Protein AF-A0A916GDW9-F1 (afdb_monomer_lite)

Structure (mmCIF, N/CA/C/O backbone):
data_AF-A0A916GDW9-F1
#
_entry.id   AF-A0A916GDW9-F1
#
loop_
_atom_site.group_PDB
_atom_site.id
_atom_site.type_symbol
_atom_site.label_atom_id
_atom_site.label_alt_id
_atom_site.label_comp_id
_atom_site.label_asym_id
_atom_site.label_entity_id
_atom_site.label_seq_id
_atom_site.pdbx_PDB_ins_code
_atom_site.Cartn_x
_atom_site.Cartn_y
_atom_site.Cartn_z
_atom_site.occupancy
_atom_site.B_iso_or_equiv
_atom_site.auth_seq_id
_atom_site.auth_comp_id
_atom_site.auth_asym_id
_atom_site.auth_atom_id
_atom_site.pdbx_PDB_model_num
ATOM 1 N N . GLU A 1 1 ? 26.578 -7.230 -14.945 1.00 28.66 1 GLU A N 1
ATOM 2 C CA . GLU A 1 1 ? 25.155 -7.478 -15.261 1.00 28.66 1 GLU A CA 1
ATOM 3 C C . GLU A 1 1 ? 24.365 -6.257 -14.840 1.00 28.66 1 GLU A C 1
ATOM 5 O O . GLU A 1 1 ? 24.701 -5.638 -13.838 1.00 28.66 1 GLU A O 1
ATOM 10 N N . ILE A 1 2 ? 23.411 -5.844 -15.668 1.00 30.83 2 ILE A N 1
ATOM 11 C CA . ILE A 1 2 ? 22.729 -4.556 -15.556 1.00 30.83 2 ILE A CA 1
ATOM 12 C C . ILE A 1 2 ? 21.660 -4.669 -14.461 1.00 30.83 2 ILE A C 1
ATOM 14 O O . ILE A 1 2 ? 20.505 -4.969 -14.743 1.00 30.83 2 ILE A O 1
ATOM 18 N N . LEU A 1 3 ? 22.028 -4.388 -13.208 1.00 39.47 3 LEU A N 1
ATOM 19 C CA . LEU A 1 3 ? 21.090 -3.756 -12.276 1.00 39.47 3 LEU A CA 1
ATOM 20 C C . LEU A 1 3 ? 20.870 -2.329 -12.797 1.00 39.47 3 LEU A C 1
ATOM 22 O O . LEU A 1 3 ? 21.476 -1.380 -12.321 1.00 39.47 3 LEU A O 1
ATOM 26 N N . GLY A 1 4 ? 20.092 -2.184 -13.870 1.00 34.12 4 GLY A N 1
ATOM 27 C CA . GLY A 1 4 ? 19.880 -0.894 -14.543 1.00 34.12 4 GLY A CA 1
ATOM 28 C C . GLY A 1 4 ? 18.949 0.048 -13.790 1.00 34.12 4 GLY A C 1
ATOM 29 O O . GLY A 1 4 ? 18.621 1.114 -14.295 1.00 34.12 4 GLY A O 1
ATOM 30 N N . TRP A 1 5 ? 18.482 -0.366 -12.618 1.00 40.59 5 TRP A N 1
ATOM 31 C CA . TRP A 1 5 ? 17.336 0.219 -11.945 1.00 40.59 5 TRP A CA 1
ATOM 32 C C . TRP A 1 5 ? 17.489 -0.021 -10.437 1.00 40.59 5 TRP A C 1
ATOM 34 O O . TRP A 1 5 ? 16.731 -0.785 -9.847 1.00 40.59 5 TRP A O 1
ATOM 44 N N . GLY A 1 6 ? 18.544 0.529 -9.827 1.00 45.81 6 GLY A N 1
ATOM 45 C CA . GLY A 1 6 ? 18.751 0.439 -8.381 1.00 45.81 6 GLY A CA 1
ATOM 46 C C . GLY A 1 6 ? 17.597 1.094 -7.619 1.00 45.81 6 GLY A C 1
ATOM 47 O O . GLY A 1 6 ? 17.262 2.231 -7.893 1.00 45.81 6 GLY A O 1
ATOM 48 N N . GLY A 1 7 ? 16.972 0.389 -6.672 1.00 48.50 7 GLY A N 1
ATOM 49 C CA . GLY A 1 7 ? 15.867 0.907 -5.857 1.00 48.50 7 GLY A CA 1
ATOM 50 C C . GLY A 1 7 ? 15.027 -0.207 -5.225 1.00 48.50 7 GLY A C 1
ATOM 51 O O . GLY A 1 7 ? 15.283 -1.385 -5.443 1.00 48.50 7 GLY A O 1
ATOM 52 N N . TYR A 1 8 ? 14.027 0.143 -4.404 1.00 52.03 8 TYR A N 1
ATOM 53 C CA . TYR A 1 8 ? 13.195 -0.849 -3.691 1.00 52.03 8 TYR A CA 1
ATOM 54 C C . TYR A 1 8 ? 11.896 -1.222 -4.418 1.00 52.03 8 TYR A C 1
ATOM 56 O O . TYR A 1 8 ? 11.270 -2.224 -4.072 1.00 52.03 8 TYR A O 1
ATOM 64 N N . TRP A 1 9 ? 11.428 -0.423 -5.387 1.00 53.19 9 TRP A N 1
ATOM 65 C CA . TRP A 1 9 ? 10.251 -0.879 -6.135 1.00 53.19 9 TRP A CA 1
ATOM 66 C C . TRP A 1 9 ? 10.652 -1.983 -7.099 1.00 53.19 9 TRP A C 1
ATOM 68 O O . TRP A 1 9 ? 11.797 -2.080 -7.517 1.00 53.19 9 TRP A O 1
ATOM 78 N N . ALA A 1 10 ? 9.664 -2.782 -7.455 1.00 55.34 10 ALA A N 1
ATOM 79 C CA . ALA A 1 10 ? 9.748 -3.810 -8.462 1.00 55.34 10 ALA A CA 1
ATOM 80 C C . ALA A 1 10 ? 9.997 -3.213 -9.869 1.00 55.34 10 ALA A C 1
ATOM 82 O O . ALA A 1 10 ? 9.105 -3.207 -10.703 1.00 55.34 10 ALA A O 1
ATOM 83 N N . TRP A 1 11 ? 11.134 -2.564 -10.134 1.00 66.62 11 TRP A N 1
ATOM 84 C CA . TRP A 1 11 ? 11.312 -1.733 -11.350 1.00 66.62 11 TRP A CA 1
ATOM 85 C C . TRP A 1 11 ? 11.418 -2.606 -12.593 1.00 66.62 11 TRP A C 1
ATOM 87 O O . TRP A 1 11 ? 11.111 -2.172 -13.704 1.00 66.62 11 TRP A O 1
ATOM 97 N N . ASP A 1 12 ? 11.783 -3.861 -12.372 1.00 76.88 12 ASP A N 1
ATOM 98 C CA . ASP A 1 12 ? 11.758 -4.901 -13.364 1.00 76.88 12 ASP A CA 1
ATOM 99 C C . ASP A 1 12 ? 10.314 -5.411 -13.618 1.00 76.88 12 ASP A C 1
ATOM 101 O O . ASP A 1 12 ? 9.552 -5.683 -12.681 1.00 76.88 12 ASP A O 1
ATOM 105 N N . PRO A 1 13 ? 9.912 -5.582 -14.891 1.00 81.00 13 PRO A N 1
ATOM 106 C CA . PRO A 1 13 ? 8.582 -6.056 -15.276 1.00 81.00 13 PRO A CA 1
ATOM 107 C C . PRO A 1 13 ? 8.123 -7.353 -14.593 1.00 81.00 13 PRO A C 1
ATOM 109 O O . PRO A 1 13 ? 6.932 -7.503 -14.306 1.00 81.00 13 PRO A O 1
ATOM 112 N N . VAL A 1 14 ? 9.039 -8.285 -14.307 1.00 82.44 14 VAL A N 1
ATOM 113 C CA . VAL A 1 14 ? 8.716 -9.562 -13.648 1.00 82.44 14 VAL A CA 1
ATOM 114 C C . VAL A 1 14 ? 8.435 -9.368 -12.160 1.00 82.44 14 VAL A C 1
ATOM 116 O O . VAL A 1 14 ? 7.518 -9.984 -11.609 1.00 82.44 14 VAL A O 1
ATOM 119 N N . GLU A 1 15 ? 9.154 -8.469 -11.500 1.00 85.38 15 GLU A N 1
ATOM 120 C CA . GLU A 1 15 ? 8.864 -8.121 -10.113 1.00 85.38 15 GLU A CA 1
ATOM 121 C C . GLU A 1 15 ? 7.491 -7.434 -10.015 1.00 85.38 15 GLU A C 1
ATOM 123 O O . GLU A 1 15 ? 6.671 -7.800 -9.164 1.00 85.38 15 GLU A O 1
ATOM 128 N N . ASN A 1 16 ? 7.179 -6.511 -10.935 1.00 87.62 16 ASN A N 1
ATOM 129 C CA . ASN A 1 16 ? 5.889 -5.811 -10.968 1.00 87.62 16 ASN A CA 1
ATOM 130 C C . ASN A 1 16 ? 4.729 -6.774 -11.217 1.00 87.62 16 ASN A C 1
ATOM 132 O O . ASN A 1 16 ? 3.684 -6.691 -10.564 1.00 87.62 16 ASN A O 1
ATOM 136 N N . ALA A 1 17 ? 4.936 -7.725 -12.126 1.00 87.88 17 ALA A N 1
ATOM 137 C CA . ALA A 1 17 ? 4.014 -8.815 -12.402 1.00 87.88 17 ALA A CA 1
ATOM 138 C C . ALA A 1 17 ? 3.655 -9.612 -11.139 1.00 87.88 17 ALA A C 1
ATOM 140 O O . ALA A 1 17 ? 2.494 -9.980 -10.952 1.00 87.88 17 ALA A O 1
ATOM 141 N N . SER A 1 18 ? 4.628 -9.849 -10.255 1.00 88.12 18 SER A N 1
ATOM 142 C CA . SER A 1 18 ? 4.380 -10.517 -8.975 1.00 88.12 18 SER A CA 1
ATOM 143 C C . SER A 1 18 ? 3.652 -9.614 -7.973 1.00 88.12 18 SER A C 1
ATOM 145 O O . SER A 1 18 ? 2.838 -10.104 -7.192 1.00 88.12 18 SER A O 1
ATOM 147 N N . PHE A 1 19 ? 3.886 -8.299 -8.019 1.00 91.19 19 PHE A N 1
ATOM 148 C CA . PHE A 1 19 ? 3.368 -7.328 -7.055 1.00 91.19 19 PHE A CA 1
ATOM 149 C C . PHE A 1 19 ? 1.883 -6.977 -7.251 1.00 91.19 19 PHE A C 1
ATOM 151 O O . PHE A 1 19 ? 1.127 -6.866 -6.282 1.00 91.19 19 PHE A O 1
ATOM 158 N N . ILE A 1 20 ? 1.427 -6.837 -8.498 1.00 94.69 20 ILE A N 1
ATOM 159 C CA . ILE A 1 20 ? 0.051 -6.425 -8.832 1.00 94.69 20 ILE A CA 1
ATOM 160 C C . ILE A 1 20 ? -1.030 -7.353 -8.210 1.00 94.69 20 ILE A C 1
ATOM 162 O O . ILE A 1 20 ? -2.007 -6.844 -7.635 1.00 94.69 20 ILE A O 1
ATOM 166 N N . PRO A 1 21 ? -0.898 -8.698 -8.241 1.00 96.00 21 PRO A N 1
ATOM 167 C CA . PRO A 1 21 ? -1.820 -9.599 -7.546 1.00 96.00 21 PRO A CA 1
ATOM 168 C C . PRO A 1 21 ? -1.894 -9.370 -6.033 1.00 96.00 21 PRO A C 1
ATOM 170 O O . PRO A 1 21 ? -2.982 -9.455 -5.463 1.00 96.00 21 PRO A O 1
ATOM 173 N N . TRP A 1 22 ? -0.783 -9.028 -5.372 1.00 95.19 22 TRP A N 1
ATOM 174 C CA . TRP A 1 22 ? -0.788 -8.736 -3.934 1.00 95.19 22 TRP A CA 1
ATOM 175 C C . TRP A 1 22 ? -1.608 -7.489 -3.607 1.00 95.19 22 TRP A C 1
ATOM 177 O O . TRP A 1 22 ? -2.362 -7.494 -2.631 1.00 95.19 22 TRP A O 1
ATOM 187 N N . LEU A 1 23 ? -1.528 -6.442 -4.433 1.00 96.69 23 LEU A N 1
ATOM 188 C CA . LEU A 1 23 ? -2.308 -5.212 -4.250 1.00 96.69 23 LEU A CA 1
ATOM 189 C C . LEU A 1 23 ? -3.811 -5.465 -4.405 1.00 96.69 23 LEU A C 1
ATOM 191 O O . LEU A 1 23 ? -4.608 -5.119 -3.527 1.00 96.69 23 LEU A O 1
ATOM 195 N N . THR A 1 24 ? -4.199 -6.121 -5.498 1.00 98.00 24 THR A N 1
ATOM 196 C CA . THR A 1 24 ? -5.607 -6.446 -5.784 1.00 98.00 24 THR A CA 1
ATOM 197 C C . THR A 1 24 ? -6.170 -7.447 -4.765 1.00 98.00 24 THR A C 1
ATOM 199 O O . THR A 1 24 ? -7.289 -7.275 -4.280 1.00 98.00 24 THR A O 1
ATOM 202 N N . GLY A 1 25 ? -5.368 -8.430 -4.343 1.00 97.88 25 GLY A N 1
ATOM 203 C CA . GLY A 1 25 ? -5.730 -9.401 -3.310 1.00 97.88 25 GLY A CA 1
ATOM 204 C C . GLY A 1 25 ? -5.863 -8.763 -1.926 1.00 97.88 25 GLY A C 1
ATOM 205 O O . GLY A 1 25 ? -6.790 -9.071 -1.175 1.00 97.88 25 GLY A O 1
ATOM 206 N N . THR A 1 26 ? -5.008 -7.794 -1.596 1.00 96.75 26 THR A N 1
ATOM 207 C CA . THR A 1 26 ? -5.133 -7.007 -0.362 1.00 96.75 26 THR A CA 1
ATOM 208 C C . THR A 1 26 ? -6.407 -6.168 -0.383 1.00 96.75 26 THR A C 1
ATOM 210 O O . THR A 1 26 ? -7.122 -6.119 0.625 1.00 96.75 26 THR A O 1
ATOM 213 N N . ALA A 1 27 ? -6.751 -5.566 -1.527 1.00 97.69 27 ALA A N 1
ATOM 214 C CA . ALA A 1 27 ? -8.026 -4.874 -1.691 1.00 97.69 27 ALA A CA 1
ATOM 215 C C . ALA A 1 27 ? -9.201 -5.839 -1.458 1.00 97.69 27 ALA A C 1
ATOM 217 O O . ALA A 1 27 ? -10.126 -5.499 -0.716 1.00 97.69 27 ALA A O 1
ATOM 218 N N . PHE A 1 28 ? -9.129 -7.066 -1.993 1.00 97.50 28 PHE A N 1
ATOM 219 C CA . PHE A 1 28 ? -10.136 -8.110 -1.775 1.00 97.50 28 PHE A CA 1
ATOM 220 C C . PHE A 1 28 ? -10.295 -8.472 -0.295 1.00 97.50 28 PHE A C 1
ATOM 222 O O . PHE A 1 28 ? -11.417 -8.464 0.213 1.00 97.50 28 PHE A O 1
ATOM 229 N N . ILE A 1 29 ? -9.197 -8.723 0.425 1.00 95.31 29 ILE A N 1
ATOM 230 C CA . ILE A 1 29 ? -9.229 -9.062 1.860 1.00 95.31 29 ILE A CA 1
ATOM 231 C C . ILE A 1 29 ? -9.900 -7.946 2.672 1.00 95.31 29 ILE A C 1
ATOM 233 O O . ILE A 1 29 ? -10.681 -8.210 3.588 1.00 95.31 29 ILE A O 1
ATOM 237 N N . HIS A 1 30 ? -9.640 -6.690 2.317 1.00 94.62 30 HIS A N 1
ATOM 238 C CA . HIS A 1 30 ? -10.281 -5.539 2.944 1.00 94.62 30 HIS A CA 1
ATOM 239 C C . HIS A 1 30 ? -11.769 -5.443 2.575 1.00 94.62 30 HIS A C 1
ATOM 241 O O . HIS A 1 30 ? -12.607 -5.193 3.443 1.00 94.62 30 HIS A O 1
ATOM 247 N N . SER A 1 31 ? -12.119 -5.702 1.315 1.00 95.25 31 SER A N 1
ATOM 248 C CA . SER A 1 31 ? -13.504 -5.696 0.846 1.00 95.25 31 SER A CA 1
ATOM 249 C C . SER A 1 31 ? -14.350 -6.781 1.512 1.00 95.25 31 SER A C 1
ATOM 251 O O . SER A 1 31 ? -15.447 -6.492 1.991 1.00 95.25 31 SER A O 1
ATOM 253 N N . VAL A 1 32 ? -13.842 -8.013 1.607 1.00 94.25 32 VAL A N 1
ATOM 254 C CA . VAL A 1 32 ? -14.618 -9.149 2.121 1.00 94.25 32 VAL A CA 1
ATOM 255 C C . VAL A 1 32 ? -14.954 -8.988 3.608 1.00 94.25 32 VAL A C 1
ATOM 257 O O . VAL A 1 32 ? -16.019 -9.411 4.049 1.00 94.25 32 VAL A O 1
ATOM 260 N N . ILE A 1 33 ? -14.126 -8.264 4.373 1.00 91.50 33 ILE A N 1
ATOM 261 C CA . ILE A 1 33 ? -14.449 -7.872 5.757 1.00 91.50 33 ILE A CA 1
ATOM 262 C C . ILE A 1 33 ? -15.719 -7.011 5.802 1.00 91.50 33 ILE A C 1
ATOM 264 O O . ILE A 1 33 ? -16.563 -7.200 6.683 1.00 91.50 33 ILE A O 1
ATOM 268 N N . VAL A 1 34 ? -15.862 -6.059 4.875 1.00 91.44 34 VAL A N 1
ATOM 269 C CA . VAL A 1 34 ? -17.065 -5.221 4.767 1.00 91.44 34 VAL A CA 1
ATOM 270 C C . VAL A 1 34 ? -18.251 -6.068 4.312 1.00 91.44 34 VAL A C 1
ATOM 272 O O . VAL A 1 34 ? -19.334 -5.942 4.883 1.00 91.44 34 VAL A O 1
ATOM 275 N N . THR A 1 35 ? -18.042 -6.984 3.368 1.00 92.38 35 THR A N 1
ATOM 276 C CA . THR A 1 35 ? -19.069 -7.925 2.908 1.00 92.38 35 THR A CA 1
ATOM 277 C C . THR A 1 35 ? -19.642 -8.757 4.048 1.00 92.38 35 THR A C 1
ATOM 279 O O . THR A 1 35 ? -20.855 -8.751 4.253 1.00 92.38 35 THR A O 1
ATOM 282 N N . GLU A 1 36 ? -18.794 -9.392 4.853 1.00 90.88 36 GLU A N 1
ATOM 283 C CA . GLU A 1 36 ? -19.224 -10.223 5.981 1.00 90.88 36 GLU A CA 1
ATOM 284 C C . GLU A 1 36 ? -19.894 -9.411 7.095 1.00 90.88 36 GLU A C 1
ATOM 286 O O . GLU A 1 36 ? -20.898 -9.832 7.664 1.00 90.88 36 GLU A O 1
ATOM 291 N N . ARG A 1 37 ? -19.353 -8.231 7.429 1.00 88.31 37 ARG A N 1
ATOM 292 C CA . ARG A 1 37 ? -19.861 -7.439 8.560 1.00 88.31 37 ARG A CA 1
ATOM 293 C C . ARG A 1 37 ? -21.090 -6.609 8.217 1.00 88.31 37 ARG A C 1
ATOM 295 O O . ARG A 1 37 ? -21.843 -6.252 9.123 1.00 88.31 37 ARG A O 1
ATOM 302 N N . ARG A 1 38 ? -21.255 -6.220 6.950 1.00 88.31 38 ARG A N 1
ATOM 303 C CA . ARG A 1 38 ? -22.224 -5.195 6.524 1.00 88.31 38 ARG A CA 1
ATOM 304 C C . ARG A 1 38 ? -23.168 -5.642 5.413 1.00 88.31 38 ARG A C 1
ATOM 306 O O . ARG A 1 38 ? -24.095 -4.888 5.132 1.00 88.31 38 ARG A O 1
ATOM 313 N N . ALA A 1 39 ? -22.956 -6.811 4.806 1.00 89.75 39 ALA A N 1
ATOM 314 C CA . ALA A 1 39 ? -23.704 -7.286 3.636 1.00 89.75 39 ALA A CA 1
ATOM 315 C C . ALA A 1 39 ? -23.670 -6.298 2.445 1.00 89.75 39 ALA A C 1
ATOM 317 O O . ALA A 1 39 ? -24.629 -6.169 1.680 1.00 89.75 39 ALA A O 1
ATOM 318 N N . MET A 1 40 ? -22.546 -5.592 2.292 1.00 90.88 40 MET A N 1
ATOM 319 C CA . MET A 1 40 ? -22.285 -4.602 1.238 1.00 90.88 40 MET A CA 1
ATOM 320 C C . MET A 1 40 ? -21.094 -5.031 0.386 1.00 90.88 40 MET A C 1
ATOM 322 O O . MET A 1 40 ? -20.322 -5.868 0.819 1.00 90.88 40 MET A O 1
ATOM 326 N N . LEU A 1 41 ? -20.912 -4.442 -0.798 1.00 90.81 41 LEU A N 1
ATOM 327 C CA . LEU A 1 41 ? -19.737 -4.675 -1.655 1.00 90.81 41 LEU A CA 1
ATOM 328 C C . LEU A 1 41 ? -19.561 -6.129 -2.143 1.00 90.81 41 LEU A C 1
ATOM 330 O O . LEU A 1 41 ? -18.502 -6.453 -2.664 1.00 90.81 41 LEU A O 1
ATOM 334 N N . LYS A 1 42 ? -20.595 -6.985 -2.081 1.00 93.56 42 LYS A N 1
ATOM 335 C CA . LYS A 1 42 ? -20.534 -8.386 -2.555 1.00 93.56 42 LYS A CA 1
ATOM 336 C C . LYS A 1 42 ? -19.990 -8.483 -3.990 1.00 93.56 42 LYS A C 1
ATOM 338 O O . LYS A 1 42 ? -18.971 -9.125 -4.220 1.00 93.56 42 LYS A O 1
ATOM 343 N N . ALA A 1 43 ? -20.630 -7.796 -4.942 1.00 93.94 43 ALA A N 1
ATOM 344 C CA . ALA A 1 43 ? -20.195 -7.775 -6.344 1.00 93.94 43 ALA A CA 1
ATOM 345 C C . ALA A 1 43 ? -18.769 -7.220 -6.521 1.00 93.94 43 ALA A C 1
ATOM 347 O O . ALA A 1 43 ? -18.008 -7.728 -7.337 1.00 93.94 43 ALA A O 1
ATOM 348 N N . TRP A 1 44 ? -18.394 -6.220 -5.719 1.00 94.50 44 TRP A N 1
ATOM 349 C CA . TRP A 1 44 ? -17.053 -5.638 -5.722 1.00 94.50 44 TRP A CA 1
ATOM 350 C C . TRP A 1 44 ? -16.000 -6.633 -5.215 1.00 94.50 44 TRP A C 1
ATOM 352 O O . TRP A 1 44 ? -14.975 -6.801 -5.864 1.00 94.50 44 TRP A O 1
ATOM 362 N N . SER A 1 45 ? -16.269 -7.370 -4.129 1.00 95.88 45 SER A N 1
ATOM 363 C CA . SER A 1 45 ? -15.378 -8.435 -3.647 1.00 95.88 45 SER A CA 1
ATOM 364 C C . SER A 1 45 ? -15.178 -9.528 -4.704 1.00 95.88 45 SER A C 1
ATOM 366 O O . SER A 1 45 ? -14.048 -9.947 -4.937 1.00 95.88 45 SER A O 1
ATOM 368 N N . PHE A 1 46 ? -16.247 -9.967 -5.382 1.00 96.00 46 PHE A N 1
ATOM 369 C CA . PHE A 1 46 ? -16.121 -10.939 -6.475 1.00 96.00 46 PHE A CA 1
ATOM 370 C C . PHE A 1 46 ? -15.331 -10.380 -7.667 1.00 96.00 46 PHE A C 1
ATOM 372 O O . PHE A 1 46 ? -14.492 -11.081 -8.223 1.00 96.00 46 PHE A O 1
ATOM 379 N N . GLY A 1 47 ? -15.541 -9.113 -8.031 1.00 96.75 47 GLY A N 1
ATOM 380 C CA . GLY A 1 47 ? -14.737 -8.450 -9.058 1.00 96.75 47 GLY A CA 1
ATOM 381 C C . GLY A 1 47 ? -13.252 -8.410 -8.692 1.00 96.75 47 GLY A C 1
ATOM 382 O O . GLY A 1 47 ? -12.411 -8.775 -9.507 1.00 96.75 47 GLY A O 1
ATOM 383 N N . LEU A 1 48 ? -12.927 -8.046 -7.449 1.00 97.50 48 LEU A N 1
ATOM 384 C CA . LEU A 1 48 ? -11.547 -7.983 -6.971 1.00 97.50 48 LEU A CA 1
ATOM 385 C C . LEU A 1 48 ? -10.843 -9.340 -7.023 1.00 97.50 48 LEU A C 1
ATOM 387 O O . LEU A 1 48 ? -9.723 -9.395 -7.514 1.00 97.50 48 LEU A O 1
ATOM 391 N N . ILE A 1 49 ? -11.480 -10.432 -6.578 1.00 97.38 49 ILE A N 1
ATOM 392 C CA . ILE A 1 49 ? -10.828 -11.752 -6.611 1.00 97.38 49 ILE A CA 1
ATOM 393 C C . ILE A 1 49 ? -10.639 -12.270 -8.044 1.00 97.38 49 ILE A C 1
ATOM 395 O O . ILE A 1 49 ? -9.621 -12.897 -8.335 1.00 97.38 49 ILE A O 1
ATOM 399 N N . ILE A 1 50 ? -11.569 -11.954 -8.956 1.00 97.81 50 ILE A N 1
ATOM 400 C CA . ILE A 1 50 ? -11.419 -12.243 -10.390 1.00 97.81 50 ILE A CA 1
ATOM 401 C C . ILE A 1 50 ? -10.226 -11.471 -10.954 1.00 97.81 50 ILE A C 1
ATOM 403 O O . ILE A 1 50 ? -9.381 -12.066 -11.619 1.00 97.81 50 ILE A O 1
ATOM 407 N N . VAL A 1 51 ? -10.124 -10.170 -10.659 1.00 97.50 51 VAL A N 1
ATOM 408 C CA . VAL A 1 51 ? -8.986 -9.340 -11.076 1.00 97.50 51 VAL A CA 1
ATOM 409 C C . VAL A 1 51 ? -7.686 -9.897 -10.504 1.00 97.50 51 VAL A C 1
ATOM 411 O O . VAL A 1 51 ? -6.746 -10.088 -11.265 1.00 97.50 51 VAL A O 1
ATOM 414 N N . THR A 1 52 ? -7.629 -10.238 -9.215 1.00 98.00 52 THR A N 1
ATOM 415 C CA . THR A 1 52 ? -6.444 -10.848 -8.597 1.00 98.00 52 THR A CA 1
ATOM 416 C C . THR A 1 52 ? -6.007 -12.105 -9.334 1.00 98.00 52 THR A C 1
ATOM 418 O O . THR A 1 52 ? -4.840 -12.208 -9.702 1.00 98.00 52 THR A O 1
ATOM 421 N N . TYR A 1 53 ? -6.931 -13.026 -9.618 1.00 97.31 53 TYR A N 1
ATOM 422 C CA . TYR A 1 53 ? -6.603 -14.236 -10.369 1.00 97.31 53 TYR A CA 1
ATOM 423 C C . TYR A 1 53 ? -6.125 -13.915 -11.791 1.00 97.31 53 TYR A C 1
ATOM 425 O O . TYR A 1 53 ? -5.072 -14.399 -12.201 1.00 97.31 53 TYR A O 1
ATOM 433 N N . CYS A 1 54 ? -6.815 -13.034 -12.520 1.00 96.88 54 CYS A N 1
ATOM 434 C CA . CYS A 1 54 ? -6.383 -12.608 -13.854 1.00 96.88 54 CYS A CA 1
ATOM 435 C C . CYS A 1 54 ? -4.966 -12.018 -13.824 1.00 96.88 54 CYS A C 1
ATOM 437 O O . CYS A 1 54 ? -4.147 -12.358 -14.672 1.00 96.88 54 CYS A O 1
ATOM 439 N N . MET A 1 55 ? -4.644 -11.202 -12.817 1.00 96.12 55 MET A N 1
ATOM 440 C CA . MET A 1 55 ? -3.311 -10.623 -12.656 1.00 96.12 55 MET A CA 1
ATOM 441 C C . MET A 1 55 ? -2.241 -11.685 -12.365 1.00 96.12 55 MET A C 1
ATOM 443 O O . MET A 1 55 ? -1.123 -11.545 -12.847 1.00 96.12 55 MET A O 1
ATOM 447 N N . THR A 1 56 ? -2.558 -12.781 -11.658 1.00 95.44 56 THR A N 1
ATOM 448 C CA . THR A 1 56 ? -1.596 -13.895 -11.498 1.00 95.44 56 THR A CA 1
ATOM 449 C C . THR A 1 56 ? -1.285 -14.591 -12.826 1.00 95.44 56 THR A C 1
ATOM 451 O O . THR A 1 56 ? -0.134 -14.949 -13.093 1.00 95.44 56 THR A O 1
ATOM 454 N N . VAL A 1 57 ? -2.292 -14.737 -13.696 1.00 94.62 57 VAL A N 1
ATOM 455 C CA . VAL A 1 57 ? -2.114 -15.324 -15.031 1.00 94.62 57 VAL A CA 1
ATOM 456 C C . VAL A 1 57 ? -1.306 -14.383 -15.924 1.00 94.62 57 VAL A C 1
ATOM 458 O O . VAL A 1 57 ? -0.362 -14.831 -16.571 1.00 94.62 57 VAL A O 1
ATOM 461 N N . VAL A 1 58 ? -1.618 -13.081 -15.904 1.00 93.00 58 VAL A N 1
ATOM 462 C CA . VAL A 1 58 ? -0.842 -12.043 -16.604 1.00 93.00 58 VAL A CA 1
ATOM 463 C C . VAL A 1 58 ? 0.611 -12.050 -16.139 1.00 93.00 58 VAL A C 1
ATOM 465 O O . VAL A 1 58 ? 1.512 -12.011 -16.972 1.00 93.00 58 VAL A O 1
ATOM 468 N N . GLY A 1 59 ? 0.859 -12.166 -14.834 1.00 91.62 59 GLY A N 1
ATOM 469 C CA . GLY A 1 59 ? 2.222 -12.226 -14.327 1.00 91.62 59 GLY A CA 1
ATOM 470 C C . GLY A 1 59 ? 2.986 -13.446 -14.841 1.00 91.62 59 GLY A C 1
ATOM 471 O O . GLY A 1 59 ? 4.111 -13.318 -15.309 1.00 91.62 59 GLY A O 1
ATOM 472 N N . THR A 1 60 ? 2.345 -14.616 -14.875 1.00 90.88 60 THR A N 1
ATOM 473 C CA . THR A 1 60 ? 2.947 -15.827 -15.464 1.00 90.88 60 THR A CA 1
ATOM 474 C C . THR A 1 60 ? 3.240 -15.649 -16.959 1.00 90.88 60 THR A C 1
ATOM 476 O O . THR A 1 60 ? 4.299 -16.054 -17.440 1.00 90.88 60 THR A O 1
ATOM 479 N N . PHE A 1 61 ? 2.322 -15.017 -17.696 1.00 91.75 61 PHE A N 1
ATOM 480 C CA . PHE A 1 61 ? 2.503 -14.700 -19.110 1.00 91.75 61 PHE A CA 1
ATOM 481 C C . PHE A 1 61 ? 3.708 -13.777 -19.338 1.00 91.75 61 PHE A C 1
ATOM 483 O O . PHE A 1 61 ? 4.522 -14.054 -20.219 1.00 91.75 61 PHE A O 1
ATOM 490 N N . LEU A 1 62 ? 3.860 -12.718 -18.538 1.00 89.56 62 LEU A N 1
ATOM 491 C CA . LEU A 1 62 ? 4.958 -11.755 -18.670 1.00 89.56 62 LEU A CA 1
ATOM 492 C C . LEU A 1 62 ? 6.332 -12.427 -18.568 1.00 89.56 62 LEU A C 1
ATOM 494 O O . LEU A 1 62 ? 7.187 -12.206 -19.419 1.00 89.56 62 LEU A O 1
ATOM 498 N N . VAL A 1 63 ? 6.508 -13.336 -17.609 1.00 88.75 63 VAL A N 1
ATOM 499 C CA . VAL A 1 63 ? 7.794 -14.012 -17.362 1.00 88.75 63 VAL A CA 1
ATOM 500 C C . VAL A 1 63 ? 8.157 -15.037 -18.457 1.00 88.75 63 VAL A C 1
ATOM 502 O O . VAL A 1 63 ? 9.329 -15.373 -18.632 1.00 88.75 63 VAL A O 1
ATOM 505 N N . ARG A 1 64 ? 7.166 -15.574 -19.184 1.00 89.75 64 ARG A N 1
ATOM 506 C CA . ARG A 1 64 ? 7.332 -16.728 -20.103 1.00 89.75 64 ARG A CA 1
ATOM 507 C C . ARG A 1 64 ? 7.135 -16.409 -21.582 1.00 89.75 64 ARG A C 1
ATOM 509 O O . ARG A 1 64 ? 7.404 -17.261 -22.433 1.00 89.75 64 ARG A O 1
ATOM 516 N N . SER A 1 65 ? 6.604 -15.228 -21.880 1.00 88.25 65 SER A N 1
ATOM 517 C CA . SER A 1 65 ? 6.322 -14.790 -23.245 1.00 88.25 65 SER A CA 1
ATOM 518 C C . SER A 1 65 ? 7.508 -14.090 -23.895 1.00 88.25 65 SER A C 1
ATOM 520 O O . SER A 1 65 ? 7.589 -14.088 -25.113 1.00 88.25 65 SER A O 1
ATOM 522 N N . GLY A 1 66 ? 8.406 -13.460 -23.137 1.00 84.88 66 GLY A N 1
ATOM 523 C CA . GLY A 1 66 ? 9.427 -12.591 -23.734 1.00 84.88 66 GLY A CA 1
ATOM 524 C C . GLY A 1 66 ? 8.826 -11.408 -24.506 1.00 84.88 66 GLY A C 1
ATOM 525 O O . GLY A 1 66 ? 9.428 -10.936 -25.460 1.00 84.88 66 GLY A O 1
ATOM 526 N N . ILE A 1 67 ? 7.606 -10.971 -24.153 1.00 85.50 67 ILE A N 1
ATOM 527 C CA . ILE A 1 67 ? 6.974 -9.779 -24.746 1.00 85.50 67 ILE A CA 1
ATOM 528 C C . ILE A 1 67 ? 7.615 -8.476 -24.248 1.00 85.50 67 ILE A C 1
ATOM 530 O O . ILE A 1 67 ? 7.546 -7.454 -24.920 1.00 85.50 67 ILE A O 1
ATOM 534 N N . ILE A 1 68 ? 8.222 -8.520 -23.064 1.00 82.88 68 ILE A N 1
ATOM 535 C CA . ILE A 1 68 ? 8.948 -7.417 -22.443 1.00 82.88 68 ILE A CA 1
ATOM 536 C C . ILE A 1 68 ? 10.308 -7.961 -22.006 1.00 82.88 68 ILE A C 1
ATOM 538 O O . ILE A 1 68 ? 10.382 -9.065 -21.458 1.00 82.88 68 ILE A O 1
ATOM 542 N N . GLU A 1 69 ? 11.369 -7.194 -22.247 1.00 76.19 69 GLU A N 1
ATOM 543 C CA . GLU A 1 69 ? 12.707 -7.524 -21.761 1.00 76.19 69 GLU A CA 1
ATOM 544 C C . GLU A 1 69 ? 12.789 -7.382 -20.235 1.00 76.19 69 GLU A C 1
ATOM 546 O O . GLU A 1 69 ? 12.347 -6.392 -19.652 1.00 76.19 69 GLU A O 1
ATOM 551 N N . SER A 1 70 ? 13.353 -8.394 -19.578 1.00 75.94 70 SER A N 1
ATOM 552 C CA . SER A 1 70 ? 13.570 -8.416 -18.133 1.00 75.94 70 SER A CA 1
ATOM 553 C C . SER A 1 70 ? 14.738 -9.336 -17.803 1.00 75.94 70 SER A C 1
ATOM 555 O O . SER A 1 70 ? 14.901 -10.395 -18.412 1.00 75.94 70 SER A O 1
ATOM 557 N N . VAL A 1 71 ? 15.525 -8.951 -16.799 1.00 69.94 71 VAL A N 1
ATOM 558 C CA . VAL A 1 71 ? 16.657 -9.749 -16.300 1.00 69.94 71 VAL A CA 1
ATOM 559 C C . VAL A 1 71 ? 16.204 -11.011 -15.562 1.00 69.94 71 VAL A C 1
ATOM 561 O O . VAL A 1 71 ? 16.957 -11.976 -15.463 1.00 69.94 71 VAL A O 1
ATOM 564 N N . HIS A 1 72 ? 14.962 -11.024 -15.076 1.00 74.06 72 HIS A N 1
ATOM 565 C CA . HIS A 1 72 ? 14.358 -12.153 -14.373 1.00 74.06 72 HIS A CA 1
ATOM 566 C C . HIS A 1 72 ? 13.462 -13.009 -15.280 1.00 74.06 72 HIS A C 1
ATOM 568 O O . HIS A 1 72 ? 12.846 -13.971 -14.813 1.00 74.06 72 HIS A O 1
ATOM 574 N N . ALA A 1 73 ? 13.337 -12.669 -16.566 1.00 78.38 73 ALA A N 1
ATOM 575 C CA . ALA A 1 73 ? 12.530 -13.447 -17.494 1.00 78.38 73 ALA A CA 1
ATOM 576 C C . ALA A 1 73 ? 13.214 -14.774 -17.851 1.00 78.38 73 ALA A C 1
ATOM 578 O O . ALA A 1 73 ? 14.412 -14.840 -18.112 1.00 78.38 73 ALA A O 1
ATOM 579 N N . PHE A 1 74 ? 12.420 -15.841 -17.957 1.00 75.69 74 PHE A N 1
ATOM 580 C CA . PHE A 1 74 ? 12.906 -17.169 -18.357 1.00 75.69 74 PHE A CA 1
ATOM 581 C C . PHE A 1 74 ? 12.925 -17.369 -19.890 1.00 75.69 74 PHE A C 1
ATOM 583 O O . PHE A 1 74 ? 13.052 -18.503 -20.353 1.00 75.69 74 PHE A O 1
ATOM 590 N N . GLY A 1 75 ? 12.782 -16.289 -20.671 1.00 68.69 75 GLY A N 1
ATOM 591 C CA . GLY A 1 75 ? 12.788 -16.287 -22.142 1.00 68.69 75 GLY A CA 1
ATOM 592 C C . GLY A 1 75 ? 11.447 -16.635 -22.809 1.00 68.69 75 GLY A C 1
ATOM 593 O O . GLY A 1 75 ? 10.478 -17.014 -22.146 1.00 68.69 75 GLY A O 1
ATOM 594 N N . ASP A 1 76 ? 11.388 -16.495 -24.142 1.00 79.75 76 ASP A N 1
ATOM 595 C CA . ASP A 1 76 ? 10.223 -16.876 -24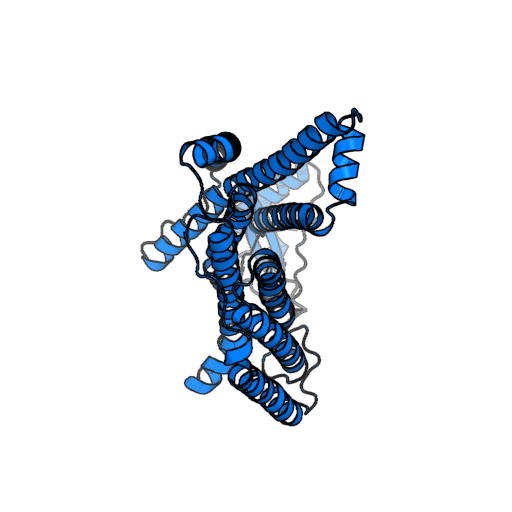.957 1.00 79.75 76 ASP A CA 1
ATOM 596 C C . ASP A 1 76 ? 10.160 -18.401 -25.108 1.00 79.75 76 ASP A C 1
ATOM 598 O O . ASP A 1 76 ? 11.015 -19.028 -25.733 1.00 79.75 76 ASP A O 1
ATOM 602 N N . THR A 1 77 ? 9.130 -19.005 -24.517 1.00 83.62 77 THR A N 1
ATOM 603 C CA . THR A 1 77 ? 8.911 -20.460 -24.561 1.00 83.62 77 THR A CA 1
ATOM 604 C C . THR A 1 77 ? 7.858 -20.897 -25.578 1.00 83.62 77 THR A C 1
ATOM 606 O O . THR A 1 77 ? 7.383 -22.030 -25.525 1.00 83.62 77 THR A O 1
ATOM 609 N N . GLY A 1 78 ? 7.456 -20.012 -26.499 1.00 84.81 78 GLY A N 1
ATOM 610 C CA . GLY A 1 78 ? 6.442 -20.312 -27.515 1.00 84.81 78 GLY A CA 1
ATOM 611 C C . GLY A 1 78 ? 5.023 -20.440 -26.948 1.00 84.81 78 GLY A C 1
ATOM 612 O O . GLY A 1 78 ? 4.115 -20.926 -27.618 1.00 84.81 78 GLY A O 1
ATOM 613 N N . VAL A 1 79 ? 4.804 -19.995 -25.707 1.00 87.12 79 VAL A N 1
ATOM 614 C CA . VAL A 1 79 ? 3.536 -20.169 -24.976 1.00 87.12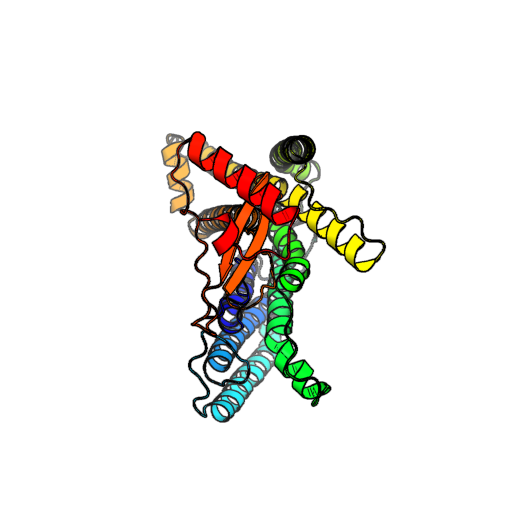 79 VAL A CA 1
ATOM 615 C C . VAL A 1 79 ? 2.541 -19.021 -25.174 1.00 87.12 79 VAL A C 1
ATOM 617 O O . VAL A 1 79 ? 1.448 -19.061 -24.610 1.00 87.12 79 VAL A O 1
ATOM 620 N N . LYS A 1 80 ? 2.880 -18.004 -25.980 1.00 89.88 80 LYS A N 1
ATOM 621 C CA . LYS A 1 80 ? 2.064 -16.788 -26.171 1.00 89.88 80 LYS A CA 1
ATOM 622 C C . LYS A 1 80 ? 0.613 -17.103 -26.537 1.00 89.88 80 LYS A C 1
ATOM 624 O O . LYS A 1 80 ? -0.305 -16.666 -25.849 1.00 89.88 80 LYS A O 1
ATOM 629 N N . LEU A 1 81 ? 0.410 -17.898 -27.590 1.00 91.31 81 LEU A N 1
ATOM 630 C CA . LEU A 1 81 ? -0.921 -18.185 -28.127 1.00 91.31 81 LEU A CA 1
ATOM 631 C C . LEU A 1 81 ? -1.805 -18.994 -27.150 1.00 91.31 81 LEU A C 1
ATOM 633 O O . LEU A 1 81 ? -2.931 -18.557 -26.898 1.00 91.31 81 LEU A O 1
ATOM 637 N N . PRO A 1 82 ? -1.324 -20.095 -26.526 1.00 92.19 82 PRO A N 1
ATOM 638 C CA . PRO A 1 82 ? -2.063 -20.766 -25.454 1.00 92.19 82 PRO A CA 1
ATOM 639 C C . PRO A 1 82 ? -2.440 -19.839 -24.292 1.00 92.19 82 PRO A C 1
ATOM 641 O O . PRO A 1 82 ? -3.566 -19.904 -23.798 1.00 92.19 82 PRO A O 1
ATOM 644 N N . PHE A 1 83 ? -1.533 -18.948 -23.875 1.00 92.81 83 PHE A N 1
ATOM 645 C CA . PHE A 1 83 ? -1.811 -17.994 -22.803 1.00 92.81 83 PHE A CA 1
ATOM 646 C C . PHE A 1 83 ? -2.851 -16.948 -23.200 1.00 92.81 83 PHE A C 1
ATOM 648 O O . PHE A 1 83 ? -3.725 -16.659 -22.390 1.00 92.81 83 PHE A O 1
ATOM 655 N N . TYR A 1 84 ? -2.815 -16.407 -24.421 1.00 93.31 84 TYR A N 1
ATOM 656 C CA . TYR A 1 84 ? -3.850 -15.477 -24.885 1.00 93.31 84 TYR A CA 1
ATOM 657 C C . TYR A 1 84 ? -5.236 -16.116 -24.869 1.00 93.31 84 TYR A C 1
ATOM 659 O O . TYR A 1 84 ? -6.185 -15.507 -24.372 1.00 93.31 84 TYR A O 1
ATOM 667 N N . PHE A 1 85 ? -5.347 -17.359 -25.343 1.00 95.88 85 PHE A N 1
ATOM 668 C CA . PHE A 1 85 ? -6.604 -18.097 -25.287 1.00 95.88 85 PHE A CA 1
ATOM 669 C C . PHE A 1 85 ? -7.061 -18.320 -23.840 1.00 95.88 85 PHE A C 1
ATOM 671 O O . PHE A 1 85 ? -8.191 -17.980 -23.491 1.00 95.88 85 PHE A O 1
ATOM 678 N N . PHE A 1 86 ? -6.176 -18.830 -22.978 1.00 95.94 86 PHE A N 1
ATOM 679 C CA . PHE A 1 86 ? -6.496 -19.090 -21.575 1.00 95.94 86 PHE A CA 1
ATOM 680 C C . PHE A 1 86 ? -6.896 -17.814 -20.820 1.00 95.94 86 PHE A C 1
ATOM 682 O O . PHE A 1 86 ? -7.927 -17.798 -20.150 1.00 95.94 86 PHE A O 1
ATOM 689 N N . MET A 1 87 ? -6.140 -16.724 -20.977 1.00 95.75 87 MET A N 1
ATOM 690 C CA . MET A 1 87 ? -6.460 -15.423 -20.384 1.00 95.75 87 MET A CA 1
ATOM 691 C C . MET A 1 87 ? -7.803 -14.892 -20.883 1.00 95.75 87 MET A C 1
ATOM 693 O O . MET A 1 87 ? -8.599 -14.426 -20.072 1.00 95.75 87 MET A O 1
ATOM 697 N N . GLY A 1 88 ? -8.087 -15.004 -22.185 1.00 96.81 88 GLY A N 1
ATOM 698 C CA . GLY A 1 88 ? -9.374 -14.613 -22.756 1.00 96.81 88 GLY A CA 1
ATOM 699 C C . GLY A 1 88 ? -10.534 -15.397 -22.139 1.00 96.81 88 GLY A C 1
ATOM 700 O O . GLY A 1 88 ? -11.491 -14.800 -21.649 1.00 96.81 88 GLY A O 1
ATOM 701 N N . VAL A 1 89 ? -10.429 -16.727 -22.088 1.00 97.50 89 VAL A N 1
ATOM 702 C CA . VAL A 1 89 ? -11.457 -17.594 -21.488 1.00 97.50 89 VAL A CA 1
ATOM 703 C C . VAL A 1 89 ? -11.667 -17.268 -20.011 1.00 97.50 89 VAL A C 1
ATOM 705 O O . VAL A 1 89 ? -12.807 -17.100 -19.581 1.00 97.50 89 VAL A O 1
ATOM 708 N N . VAL A 1 90 ? -10.590 -17.138 -19.234 1.00 97.44 90 VAL A N 1
ATOM 709 C CA . VAL A 1 90 ? -10.670 -16.822 -17.802 1.00 97.44 90 VAL A CA 1
ATOM 710 C C . VAL A 1 90 ? -11.290 -15.446 -17.581 1.00 97.44 90 VAL A C 1
ATOM 712 O O . VAL A 1 90 ? -12.212 -15.328 -16.774 1.00 97.44 90 VAL A O 1
ATOM 715 N N . PHE A 1 91 ? -10.833 -14.417 -18.295 1.00 96.75 91 PHE A N 1
ATOM 716 C CA . PHE A 1 91 ? -11.314 -13.049 -18.121 1.00 96.75 91 PHE A CA 1
ATOM 717 C C . PHE A 1 91 ? -12.779 -12.906 -18.545 1.00 96.75 91 PHE A C 1
ATOM 719 O O . PHE A 1 91 ? -13.626 -12.537 -17.728 1.00 96.75 91 PHE A O 1
ATOM 726 N N . PHE A 1 92 ? -13.103 -13.243 -19.798 1.00 97.94 92 PHE A N 1
ATOM 727 C CA . PHE A 1 92 ? -14.459 -13.084 -20.325 1.00 97.94 92 PHE A CA 1
ATOM 728 C C . PHE A 1 92 ? -15.441 -14.061 -19.677 1.00 97.94 92 PHE A C 1
ATOM 730 O O . PHE A 1 92 ? -16.567 -13.672 -19.371 1.00 97.94 92 PHE A O 1
ATOM 737 N N . GLY A 1 93 ? -15.019 -15.298 -19.400 1.00 98.06 93 GLY A N 1
ATOM 738 C CA . GLY A 1 93 ? -15.839 -16.286 -18.701 1.00 98.06 93 GLY A CA 1
ATOM 739 C C . GLY A 1 93 ? -16.176 -15.850 -17.276 1.00 98.06 93 GLY A C 1
ATOM 740 O O . GLY A 1 93 ? -17.346 -15.856 -16.890 1.00 98.06 93 GLY A O 1
ATOM 741 N N . SER A 1 94 ? -15.183 -15.394 -16.506 1.00 97.81 94 SER A N 1
ATOM 742 C CA . SER A 1 94 ? -15.412 -14.904 -15.139 1.00 97.81 94 SER A CA 1
ATOM 743 C C . SER A 1 94 ? -16.265 -13.636 -15.120 1.00 97.81 94 SER A C 1
ATOM 745 O O . SER A 1 94 ? -17.158 -13.510 -14.281 1.00 97.81 94 SER A O 1
ATOM 747 N N . LEU A 1 95 ? -16.040 -12.715 -16.064 1.00 96.50 95 LEU A N 1
ATOM 748 C CA . LEU A 1 95 ? -16.842 -11.502 -16.209 1.00 96.50 95 LEU A CA 1
ATOM 749 C C . LEU A 1 95 ? -18.302 -11.832 -16.546 1.00 96.50 95 LEU A C 1
ATOM 751 O O . LEU A 1 95 ? -19.211 -11.305 -15.906 1.00 96.50 95 LEU A O 1
ATOM 755 N N . LEU A 1 96 ? -18.535 -12.736 -17.500 1.00 97.81 96 LEU A N 1
ATOM 756 C CA . LEU A 1 96 ? -19.876 -13.179 -17.875 1.00 97.81 96 LEU A CA 1
ATOM 757 C C . LEU A 1 96 ? -20.602 -13.815 -16.685 1.00 97.81 96 LEU A C 1
ATOM 759 O O . LEU A 1 96 ? -21.752 -13.472 -16.413 1.00 97.81 96 LEU A O 1
ATOM 763 N N . LEU A 1 97 ? -19.928 -14.698 -15.942 1.00 97.00 97 LEU A N 1
ATOM 764 C CA . LEU A 1 97 ? -20.486 -15.316 -14.739 1.00 97.00 97 LEU A CA 1
ATOM 765 C C . LEU A 1 97 ? -20.824 -14.274 -13.666 1.00 97.00 97 LEU A C 1
ATOM 767 O O . LEU A 1 97 ? -21.902 -14.346 -13.070 1.00 97.00 97 LEU A O 1
ATOM 771 N N . LEU A 1 98 ? -19.945 -13.293 -13.438 1.00 96.75 98 LEU A N 1
ATOM 772 C CA . LEU A 1 98 ? -20.183 -12.205 -12.489 1.00 96.75 98 LEU A CA 1
ATOM 773 C C . LEU A 1 98 ? -21.414 -11.381 -12.883 1.00 96.75 98 LEU A C 1
ATOM 775 O O . LEU A 1 98 ? -22.273 -11.127 -12.038 1.00 96.75 98 LEU A O 1
ATOM 779 N N . LEU A 1 99 ? -21.524 -10.994 -14.156 1.00 96.56 99 LEU A N 1
ATOM 780 C CA . LEU A 1 99 ? -22.658 -10.223 -14.672 1.00 96.56 99 LEU A CA 1
ATOM 781 C C . LEU A 1 99 ? -23.962 -11.024 -14.611 1.00 96.56 99 LEU A C 1
ATOM 783 O O . LEU A 1 99 ? -24.987 -10.499 -14.177 1.00 96.56 99 LEU A O 1
ATOM 787 N N . TRP A 1 100 ? -23.921 -12.311 -14.960 1.00 97.50 100 TRP A N 1
ATOM 788 C CA . TRP A 1 100 ? -25.084 -13.195 -14.888 1.00 97.50 100 TRP A CA 1
ATOM 789 C C . TRP A 1 100 ? -25.577 -13.389 -13.449 1.00 97.50 100 TRP A C 1
ATOM 791 O O . TRP A 1 100 ? -26.781 -13.407 -13.189 1.00 97.50 100 TRP A O 1
ATOM 801 N N . ARG A 1 101 ? -24.655 -13.486 -12.484 1.00 96.62 101 ARG A N 1
ATOM 802 C CA . ARG A 1 101 ? -24.972 -13.642 -11.056 1.00 96.62 101 ARG A CA 1
ATOM 803 C C . ARG A 1 101 ? -25.167 -12.315 -10.322 1.00 96.62 101 ARG A C 1
ATOM 805 O O . ARG A 1 101 ? -25.554 -12.334 -9.154 1.00 96.62 101 ARG A O 1
ATOM 812 N N . LEU A 1 102 ? -24.990 -11.172 -10.987 1.00 94.88 102 LEU A N 1
ATOM 813 C CA . LEU A 1 102 ? -25.095 -9.841 -10.385 1.00 94.88 102 LEU A CA 1
ATOM 814 C C . LEU A 1 102 ? -26.404 -9.595 -9.606 1.00 94.88 102 LEU A C 1
ATOM 816 O O . LEU A 1 102 ? -26.324 -8.985 -8.536 1.00 94.88 102 LEU A O 1
ATOM 820 N N . PRO A 1 103 ? -27.591 -10.082 -10.038 1.00 94.19 103 PRO A N 1
ATOM 821 C CA . PRO A 1 103 ? -28.822 -9.936 -9.258 1.00 94.19 103 PRO A CA 1
ATOM 822 C C . PRO A 1 103 ? -28.743 -10.546 -7.850 1.00 94.19 103 PRO A C 1
ATOM 824 O O . PRO A 1 103 ? -29.300 -9.975 -6.916 1.00 94.19 103 PRO A O 1
ATOM 827 N N . LEU A 1 104 ? -28.002 -11.648 -7.678 1.00 92.25 104 LEU A N 1
ATOM 828 C CA . LEU A 1 104 ? -27.785 -12.312 -6.383 1.00 92.25 104 LEU A CA 1
ATOM 829 C C . LEU A 1 104 ? -26.761 -11.574 -5.503 1.00 92.25 104 LEU A C 1
ATOM 831 O O . LEU A 1 104 ? -26.697 -11.792 -4.296 1.00 92.25 104 LEU A O 1
ATOM 835 N N . LEU A 1 105 ? -25.949 -10.702 -6.107 1.00 92.12 105 LEU A N 1
ATOM 836 C CA . LEU A 1 105 ? -24.842 -9.991 -5.463 1.00 92.12 105 LEU A CA 1
ATOM 837 C C . LEU A 1 105 ? -25.174 -8.528 -5.143 1.00 92.12 105 LEU A C 1
ATOM 839 O O . LEU A 1 105 ? -24.295 -7.768 -4.720 1.00 92.12 105 LEU A O 1
ATOM 843 N N . ARG A 1 106 ? -26.430 -8.106 -5.336 1.00 86.00 106 ARG A N 1
ATOM 844 C CA . ARG A 1 106 ? -26.869 -6.752 -4.988 1.00 86.00 106 ARG A CA 1
ATOM 845 C C . ARG A 1 106 ? -26.710 -6.520 -3.485 1.00 86.00 106 ARG A C 1
ATOM 847 O O . ARG A 1 106 ? -27.020 -7.378 -2.660 1.00 86.00 106 ARG A O 1
ATOM 854 N N . SER A 1 107 ? -26.173 -5.352 -3.138 1.00 84.56 107 SER A N 1
ATOM 855 C CA . SER A 1 107 ? -25.977 -4.977 -1.737 1.00 84.56 107 SER A CA 1
ATOM 856 C C . SER A 1 107 ? -27.326 -4.697 -1.085 1.00 84.56 107 SER A C 1
ATOM 858 O O . SER A 1 107 ? -28.155 -3.989 -1.651 1.00 84.56 107 SER A O 1
ATOM 860 N N . GLU A 1 108 ? -27.522 -5.220 0.121 1.00 81.00 108 GLU A N 1
ATOM 861 C CA . GLU A 1 108 ? -28.747 -5.000 0.902 1.00 81.00 108 GLU A CA 1
ATOM 862 C C . GLU A 1 108 ? -28.768 -3.607 1.544 1.00 81.00 108 GLU A C 1
ATOM 864 O O . GLU A 1 108 ? -29.819 -3.081 1.900 1.00 81.00 108 GLU A O 1
ATOM 869 N N . ARG A 1 109 ? -27.587 -3.001 1.708 1.00 79.50 109 ARG A N 1
ATOM 870 C CA . ARG A 1 109 ? -27.384 -1.715 2.377 1.00 79.50 109 ARG A CA 1
ATOM 871 C C . ARG A 1 109 ? -26.554 -0.781 1.502 1.00 79.50 109 ARG A C 1
ATOM 873 O O . ARG A 1 109 ? -25.724 -1.229 0.711 1.00 79.50 109 ARG A O 1
ATOM 880 N N . LYS A 1 110 ? -26.780 0.524 1.656 1.00 82.31 110 LYS A N 1
ATOM 881 C CA . LYS A 1 110 ? -26.021 1.590 0.984 1.00 82.31 110 LYS A CA 1
ATOM 882 C C . LYS A 1 110 ? -25.007 2.213 1.944 1.00 82.31 110 LYS A C 1
ATOM 884 O O . LYS A 1 110 ? -25.144 2.087 3.160 1.00 82.31 110 LYS A O 1
ATOM 889 N N . LEU A 1 111 ? -23.984 2.870 1.394 1.00 81.19 111 LEU A N 1
ATOM 890 C CA . LEU A 1 111 ? -23.035 3.651 2.190 1.00 81.19 111 LEU A CA 1
ATOM 891 C C . LEU A 1 111 ? -23.759 4.870 2.765 1.00 81.19 111 LEU A C 1
ATOM 893 O O . LEU A 1 111 ? -24.330 5.655 2.016 1.00 81.19 111 LEU A O 1
ATOM 897 N N . GLU A 1 112 ? -23.744 4.999 4.090 1.00 79.69 112 GLU A N 1
ATOM 898 C CA . GLU A 1 112 ? -24.419 6.093 4.804 1.00 79.69 112 GLU A CA 1
ATOM 899 C C . GLU A 1 112 ? -23.525 7.331 4.958 1.00 79.69 112 GLU A C 1
ATOM 901 O O . GLU A 1 112 ? -24.026 8.448 4.989 1.00 79.69 112 GLU A O 1
ATOM 906 N N . SER A 1 113 ? -22.204 7.148 5.050 1.00 84.38 113 SER A N 1
ATOM 907 C CA . SER A 1 113 ? -21.229 8.236 5.166 1.00 84.38 113 SER A CA 1
ATOM 908 C C . SER A 1 113 ? -19.884 7.829 4.575 1.00 84.38 113 SER A C 1
ATOM 910 O O . SER A 1 113 ? -19.428 6.700 4.776 1.00 84.38 113 SER A O 1
ATOM 912 N N . LEU A 1 114 ? -19.225 8.766 3.890 1.00 84.62 114 LEU A N 1
ATOM 913 C CA . LEU A 1 114 ? -17.850 8.603 3.407 1.00 84.62 114 LEU A CA 1
ATOM 914 C C . LEU A 1 114 ? -16.828 8.674 4.552 1.00 84.62 114 LEU A C 1
ATOM 916 O O . LEU A 1 114 ? -15.800 8.004 4.498 1.00 84.62 114 LEU A O 1
ATOM 920 N N . VAL A 1 115 ? -17.136 9.418 5.621 1.00 86.88 115 VAL A N 1
ATOM 921 C CA . VAL A 1 115 ? -16.309 9.511 6.838 1.00 86.88 115 VAL A CA 1
ATOM 922 C C . VAL A 1 115 ? -16.741 8.426 7.824 1.00 86.88 115 VAL A C 1
ATOM 924 O O . VAL A 1 115 ? -17.277 8.660 8.912 1.00 86.88 115 VAL A O 1
ATOM 927 N N . SER A 1 116 ? -16.552 7.190 7.391 1.00 89.69 116 SER A N 1
ATOM 928 C CA . SER A 1 116 ? -16.872 5.984 8.142 1.00 89.69 116 SER A CA 1
ATOM 929 C C . SER A 1 116 ? -15.799 4.940 7.898 1.00 89.69 116 SER A C 1
ATOM 931 O O . SER A 1 116 ? -15.018 5.037 6.947 1.00 89.69 116 SER A O 1
ATOM 933 N N . ARG A 1 117 ? -15.774 3.908 8.741 1.00 89.81 117 ARG A N 1
ATOM 934 C CA . ARG A 1 117 ? -14.898 2.767 8.503 1.00 89.81 117 ARG A CA 1
ATOM 935 C C . ARG A 1 117 ? -15.173 2.163 7.120 1.00 89.81 117 ARG A C 1
ATOM 937 O O . ARG A 1 117 ? -14.232 1.970 6.364 1.00 89.81 117 ARG A O 1
ATOM 944 N N . GLU A 1 118 ? -16.438 1.958 6.746 1.00 89.56 118 GLU A N 1
ATOM 945 C CA . GLU A 1 118 ? -16.837 1.453 5.424 1.00 89.56 118 GLU A CA 1
ATOM 946 C C . GLU A 1 118 ? -16.300 2.314 4.271 1.00 89.56 118 GLU A C 1
ATOM 948 O O . GLU A 1 118 ? -15.777 1.776 3.295 1.00 89.56 118 GLU A O 1
ATOM 953 N N . GLY A 1 119 ? -16.405 3.640 4.400 1.00 89.62 119 GLY A N 1
ATOM 954 C CA . GLY A 1 119 ? -15.891 4.588 3.414 1.00 89.62 119 GLY A CA 1
ATOM 955 C C . GLY A 1 119 ? -14.376 4.489 3.264 1.00 89.62 119 GLY A C 1
ATOM 956 O O . GLY A 1 119 ? -13.880 4.368 2.148 1.00 89.62 119 GLY A O 1
ATOM 957 N N . VAL A 1 120 ? -13.636 4.434 4.376 1.00 92.75 120 VAL A N 1
ATOM 958 C CA . VAL A 1 120 ? -12.173 4.269 4.343 1.00 92.75 120 VAL A CA 1
ATOM 959 C C . VAL A 1 120 ? -11.760 2.923 3.748 1.00 92.75 120 VAL A C 1
ATOM 961 O O . VAL A 1 120 ? -10.809 2.884 2.975 1.00 92.75 120 VAL A O 1
ATOM 964 N N . PHE A 1 121 ? -12.487 1.834 4.024 1.00 92.00 121 PHE A N 1
ATOM 965 C CA . PHE A 1 121 ? -12.253 0.545 3.360 1.00 92.00 121 PHE A CA 1
ATOM 966 C C . PHE A 1 121 ? -12.409 0.656 1.834 1.00 92.00 121 PHE A C 1
ATOM 968 O O . PHE A 1 121 ? -11.585 0.110 1.098 1.00 92.00 121 PHE A O 1
ATOM 975 N N . LEU A 1 122 ? -13.421 1.389 1.356 1.00 92.31 122 LEU A N 1
ATOM 976 C CA . LEU A 1 122 ? -13.611 1.635 -0.073 1.00 92.31 122 LEU A CA 1
ATOM 977 C C . LEU A 1 122 ? -12.484 2.499 -0.660 1.00 92.31 122 LEU A C 1
ATOM 979 O O . LEU A 1 122 ? -11.901 2.110 -1.666 1.00 92.31 122 LEU A O 1
ATOM 983 N N . PHE A 1 123 ? -12.127 3.622 -0.030 1.00 94.56 123 PHE A N 1
ATOM 984 C CA . PHE A 1 123 ? -11.016 4.463 -0.500 1.00 94.56 123 PHE A CA 1
ATOM 985 C C . PHE A 1 123 ? -9.688 3.701 -0.523 1.00 94.56 123 PHE A C 1
ATOM 987 O O . PHE A 1 123 ? -8.954 3.784 -1.502 1.00 94.56 123 PHE A O 1
ATOM 994 N N . ASN A 1 124 ? -9.418 2.887 0.498 1.00 95.25 124 ASN A N 1
ATOM 995 C CA . ASN A 1 124 ? -8.258 2.002 0.545 1.00 95.25 124 ASN A CA 1
ATOM 996 C C . ASN A 1 124 ? -8.232 1.035 -0.650 1.00 95.25 124 ASN A C 1
ATOM 998 O O . ASN A 1 124 ? -7.202 0.869 -1.294 1.00 95.25 124 ASN A O 1
ATOM 1002 N N . ASN A 1 125 ? -9.373 0.424 -0.988 1.00 96.38 125 ASN A N 1
ATOM 1003 C CA . ASN A 1 125 ? -9.486 -0.428 -2.174 1.00 96.38 125 ASN A CA 1
ATOM 1004 C C . ASN A 1 125 ? -9.195 0.339 -3.467 1.00 96.38 125 ASN A C 1
ATOM 1006 O O . ASN A 1 125 ? -8.477 -0.176 -4.318 1.00 96.38 125 ASN A O 1
ATOM 1010 N N . LEU A 1 126 ? -9.729 1.553 -3.612 1.00 96.31 126 LEU A N 1
ATOM 1011 C CA . LEU A 1 126 ? -9.506 2.373 -4.802 1.00 96.31 126 LEU A CA 1
ATOM 1012 C C . LEU A 1 126 ? -8.037 2.772 -4.956 1.00 96.31 126 LEU A C 1
ATOM 1014 O O . LEU A 1 126 ? -7.518 2.691 -6.061 1.00 96.31 126 LEU A O 1
ATOM 1018 N N . ILE A 1 127 ? -7.354 3.138 -3.868 1.00 97.31 127 ILE A N 1
ATOM 1019 C CA . ILE A 1 127 ? -5.921 3.461 -3.906 1.00 97.31 127 ILE A CA 1
ATOM 1020 C C . ILE A 1 127 ? -5.093 2.222 -4.258 1.00 97.31 127 ILE A C 1
ATOM 1022 O O . ILE A 1 127 ? -4.233 2.303 -5.127 1.00 97.31 127 ILE A O 1
ATOM 1026 N N . LEU A 1 128 ? -5.379 1.062 -3.656 1.00 97.50 128 LEU A N 1
ATOM 1027 C CA . LEU A 1 128 ? -4.696 -0.192 -4.003 1.00 97.50 128 LEU A CA 1
ATOM 1028 C C . LEU A 1 128 ? -4.875 -0.556 -5.483 1.00 97.50 128 LEU A C 1
ATOM 1030 O O . LEU A 1 128 ? -3.914 -0.952 -6.136 1.00 97.50 128 LEU A O 1
ATOM 1034 N N . LEU A 1 129 ? -6.088 -0.394 -6.022 1.00 97.75 129 LEU A N 1
ATOM 1035 C CA . LEU A 1 129 ? -6.354 -0.599 -7.446 1.00 97.75 129 LEU A CA 1
ATOM 1036 C C . LEU A 1 129 ? -5.688 0.457 -8.329 1.00 97.75 129 LEU A C 1
ATOM 1038 O O . LEU A 1 129 ? -5.237 0.118 -9.416 1.00 97.75 129 LEU A O 1
ATOM 1042 N N . ALA A 1 130 ? -5.610 1.710 -7.882 1.00 97.00 130 ALA A N 1
ATOM 1043 C CA . ALA A 1 130 ? -4.923 2.770 -8.609 1.00 97.00 130 ALA A CA 1
ATOM 1044 C C . ALA A 1 130 ? -3.423 2.477 -8.712 1.00 97.00 130 ALA A C 1
ATOM 1046 O O . ALA A 1 130 ? -2.880 2.544 -9.807 1.00 97.00 130 ALA A O 1
ATOM 1047 N N . ILE A 1 131 ? -2.782 2.068 -7.612 1.00 94.94 131 ILE A N 1
ATOM 1048 C CA . ILE A 1 131 ? -1.380 1.629 -7.613 1.00 94.94 131 ILE A CA 1
ATOM 1049 C C . ILE A 1 131 ? -1.214 0.427 -8.549 1.00 94.94 131 ILE A C 1
ATOM 1051 O O . ILE A 1 131 ? -0.338 0.432 -9.403 1.00 94.94 131 ILE A O 1
ATOM 1055 N N . ALA A 1 132 ? -2.082 -0.584 -8.439 1.00 95.44 132 ALA A N 1
ATOM 1056 C CA . ALA A 1 132 ? -2.034 -1.761 -9.304 1.00 95.44 132 ALA A CA 1
ATOM 1057 C C . ALA A 1 132 ? -2.156 -1.394 -10.794 1.00 95.44 132 ALA A C 1
ATOM 1059 O O . ALA A 1 132 ? -1.398 -1.900 -11.617 1.00 95.44 132 ALA A O 1
ATOM 1060 N N . LEU A 1 133 ? -3.083 -0.495 -11.136 1.00 95.19 133 LEU A N 1
ATOM 1061 C CA . LEU A 1 133 ? -3.302 -0.025 -12.500 1.00 95.19 133 LEU A CA 1
ATOM 1062 C C . LEU A 1 133 ? -2.114 0.785 -13.015 1.00 95.19 133 LEU A C 1
ATOM 1064 O O . LEU A 1 133 ? -1.654 0.525 -14.120 1.00 95.19 133 LEU A O 1
ATOM 1068 N N . VAL A 1 134 ? -1.616 1.740 -12.229 1.00 92.94 134 VAL A N 1
ATOM 1069 C CA . VAL A 1 134 ? -0.433 2.536 -12.573 1.00 92.94 134 VAL A CA 1
ATOM 1070 C C . VAL A 1 134 ? 0.748 1.610 -12.823 1.00 92.94 134 VAL A C 1
ATOM 1072 O O . VAL A 1 134 ? 1.328 1.651 -13.902 1.00 92.94 134 VAL A O 1
ATOM 1075 N N . THR A 1 135 ? 1.062 0.721 -11.882 1.00 91.31 135 THR A N 1
ATOM 1076 C CA . THR A 1 135 ? 2.164 -0.232 -12.030 1.00 91.31 135 THR A CA 1
ATOM 1077 C C . THR A 1 135 ? 1.984 -1.112 -13.263 1.00 91.31 135 THR A C 1
ATOM 1079 O O . THR A 1 135 ? 2.942 -1.323 -14.001 1.00 91.31 135 THR A O 1
ATOM 1082 N N . MET A 1 136 ? 0.763 -1.570 -13.550 1.00 91.38 136 MET A N 1
ATOM 1083 C CA . MET A 1 136 ? 0.472 -2.333 -14.763 1.00 91.38 136 MET A CA 1
ATOM 1084 C C . MET A 1 136 ? 0.710 -1.508 -16.033 1.00 91.38 136 MET A C 1
ATOM 1086 O O . MET A 1 136 ? 1.376 -1.984 -16.945 1.00 91.38 136 MET A O 1
ATOM 1090 N N . VAL A 1 137 ? 0.223 -0.267 -16.097 1.00 91.44 137 VAL A N 1
ATOM 1091 C CA . VAL A 1 137 ? 0.430 0.620 -17.254 1.00 91.44 137 VAL A CA 1
ATOM 1092 C C . VAL A 1 137 ? 1.913 0.876 -17.484 1.00 91.44 137 VAL A C 1
ATOM 1094 O O . VAL A 1 137 ? 2.370 0.774 -18.618 1.00 91.44 137 VAL A O 1
ATOM 1097 N N . ILE A 1 138 ? 2.667 1.162 -16.423 1.00 87.75 138 ILE A N 1
ATOM 1098 C CA . ILE A 1 138 ? 4.104 1.411 -16.532 1.00 87.75 138 ILE A CA 1
ATOM 1099 C C . ILE A 1 138 ? 4.839 0.129 -16.970 1.00 87.75 138 ILE A C 1
ATOM 1101 O O . ILE A 1 138 ? 5.703 0.191 -17.841 1.00 87.75 138 ILE A O 1
ATOM 1105 N N . THR A 1 139 ? 4.436 -1.040 -16.461 1.00 88.38 139 THR A N 1
ATOM 1106 C CA . THR A 1 139 ? 4.996 -2.347 -16.857 1.00 88.38 139 THR A CA 1
ATOM 1107 C C . THR A 1 139 ? 4.759 -2.654 -18.337 1.00 88.38 139 THR A C 1
ATOM 1109 O O . THR A 1 139 ? 5.656 -3.137 -19.017 1.00 88.38 139 THR A O 1
ATOM 1112 N N . PHE A 1 140 ? 3.564 -2.360 -18.856 1.00 89.62 140 PHE A N 1
ATOM 1113 C CA . PHE A 1 140 ? 3.208 -2.592 -20.260 1.00 89.62 140 PHE A CA 1
ATOM 1114 C C . PHE A 1 140 ? 3.586 -1.436 -21.196 1.00 89.62 140 PHE A C 1
ATOM 1116 O O . PHE A 1 140 ? 3.375 -1.540 -22.405 1.00 89.62 140 PHE A O 1
ATOM 1123 N N . TRP A 1 141 ? 4.158 -0.348 -20.675 1.00 88.44 141 TRP A N 1
ATOM 1124 C CA . TRP A 1 141 ? 4.514 0.830 -21.465 1.00 88.44 141 TRP A CA 1
ATOM 1125 C C . TRP A 1 141 ? 5.431 0.535 -22.665 1.00 88.44 141 TRP A C 1
ATOM 1127 O O . TRP A 1 141 ? 5.135 1.043 -23.752 1.00 88.44 141 TRP A O 1
ATOM 1137 N N . PRO A 1 142 ? 6.457 -0.333 -22.548 1.00 86.56 142 PRO A N 1
ATOM 1138 C CA . PRO A 1 142 ? 7.278 -0.736 -23.691 1.00 86.56 142 PRO A CA 1
ATOM 1139 C C . PRO A 1 142 ? 6.451 -1.318 -24.843 1.00 86.56 142 PRO A C 1
ATOM 1141 O O . PRO A 1 142 ? 6.582 -0.889 -25.985 1.00 86.56 142 PRO A O 1
ATOM 1144 N N . VAL A 1 143 ? 5.513 -2.216 -24.529 1.00 87.38 143 VAL A N 1
ATOM 1145 C CA . VAL A 1 143 ? 4.635 -2.870 -25.515 1.00 87.38 143 VAL A CA 1
ATOM 1146 C C . VAL A 1 143 ? 3.674 -1.866 -26.151 1.00 87.38 143 VAL A C 1
ATOM 1148 O O . VAL A 1 143 ? 3.435 -1.895 -27.359 1.00 87.38 143 VAL A O 1
ATOM 1151 N N . ILE A 1 144 ? 3.115 -0.962 -25.342 1.00 88.31 144 ILE A N 1
ATOM 1152 C CA . ILE A 1 144 ? 2.193 0.082 -25.809 1.00 88.31 144 ILE A CA 1
ATOM 1153 C C . ILE A 1 144 ? 2.909 1.017 -26.789 1.00 88.31 144 ILE A C 1
ATOM 1155 O O . ILE A 1 144 ? 2.384 1.305 -27.865 1.00 88.31 144 ILE A O 1
ATOM 1159 N N . THR A 1 145 ? 4.106 1.482 -26.432 1.00 85.94 145 THR A N 1
ATOM 1160 C CA . THR A 1 145 ? 4.872 2.426 -27.253 1.00 85.94 145 THR A CA 1
ATOM 1161 C C . THR A 1 145 ? 5.394 1.789 -28.531 1.00 85.94 145 THR A C 1
ATOM 1163 O O . THR A 1 145 ? 5.279 2.407 -29.586 1.00 85.94 145 THR A O 1
ATOM 1166 N N . GLU A 1 146 ? 5.857 0.543 -28.477 1.00 85.50 146 GLU A N 1
ATOM 1167 C CA . GLU A 1 146 ? 6.235 -0.220 -29.667 1.00 85.50 146 GLU A CA 1
ATOM 1168 C C . GLU A 1 146 ? 5.053 -0.357 -30.640 1.00 85.50 146 GLU A C 1
ATOM 1170 O O . GLU A 1 146 ? 5.189 -0.077 -31.829 1.00 85.50 146 GLU A O 1
ATOM 1175 N N . THR A 1 147 ? 3.862 -0.687 -30.129 1.00 86.00 147 THR A N 1
ATOM 1176 C CA . THR A 1 147 ? 2.655 -0.861 -30.955 1.00 86.00 147 THR A CA 1
ATOM 1177 C C . THR A 1 147 ? 2.194 0.445 -31.612 1.00 86.00 147 THR A C 1
ATOM 1179 O O . THR A 1 147 ? 1.733 0.433 -32.751 1.00 86.00 147 THR A O 1
ATOM 1182 N N . ILE A 1 148 ? 2.282 1.574 -30.900 1.00 87.50 148 ILE A N 1
ATOM 1183 C CA . ILE A 1 148 ? 1.805 2.876 -31.393 1.00 87.50 148 ILE A CA 1
ATOM 1184 C C . ILE A 1 148 ? 2.837 3.540 -32.308 1.00 87.50 148 ILE A C 1
ATOM 1186 O O . ILE A 1 148 ? 2.471 4.106 -33.338 1.00 87.50 148 ILE A O 1
ATOM 1190 N N . TYR A 1 149 ? 4.112 3.513 -31.919 1.00 83.00 149 TYR A N 1
ATOM 1191 C CA . TYR A 1 149 ? 5.147 4.334 -32.540 1.00 83.00 149 TYR A CA 1
ATOM 1192 C C . TYR A 1 149 ? 6.074 3.562 -33.474 1.00 83.00 149 TYR A C 1
ATOM 1194 O O . TYR A 1 149 ? 6.732 4.227 -34.271 1.00 83.00 149 TYR A O 1
ATOM 1202 N N . GLY A 1 150 ? 6.113 2.221 -33.419 1.00 72.12 150 GLY A N 1
ATOM 1203 C CA . GLY A 1 150 ? 6.786 1.292 -34.348 1.00 72.12 150 GLY A CA 1
ATOM 1204 C C . GLY A 1 150 ? 8.308 1.445 -34.490 1.00 72.12 150 GLY A C 1
ATOM 1205 O O . GLY A 1 150 ? 9.065 0.508 -34.273 1.00 72.12 150 GLY A O 1
ATOM 1206 N N . ASN A 1 151 ? 8.766 2.644 -34.837 1.00 61.34 151 ASN A N 1
ATOM 1207 C CA . ASN A 1 151 ? 10.133 3.004 -35.198 1.00 61.34 151 ASN A CA 1
ATOM 1208 C C . ASN A 1 151 ? 10.927 3.651 -34.048 1.00 61.34 151 ASN A C 1
ATOM 1210 O O . ASN A 1 151 ? 12.124 3.874 -34.194 1.00 61.34 151 ASN A O 1
ATOM 1214 N N . ALA A 1 152 ? 10.281 3.984 -32.925 1.00 62.22 152 ALA A N 1
ATOM 1215 C CA . ALA A 1 152 ? 10.939 4.592 -31.760 1.00 62.22 152 ALA A CA 1
ATOM 1216 C C . ALA A 1 152 ? 11.500 3.560 -30.758 1.00 62.22 152 ALA A C 1
ATOM 1218 O O . ALA A 1 152 ? 12.115 3.953 -29.767 1.00 62.22 152 ALA A O 1
ATOM 1219 N N . GLY A 1 153 ? 11.292 2.263 -31.018 1.00 64.19 153 GLY A N 1
ATOM 1220 C CA . GLY A 1 153 ? 11.652 1.176 -30.107 1.00 64.19 153 GLY A CA 1
ATOM 1221 C C . GLY A 1 153 ? 10.785 1.124 -28.844 1.00 64.19 153 GLY A C 1
ATOM 1222 O O . GLY A 1 153 ? 9.859 1.917 -28.659 1.00 64.19 153 GLY A O 1
ATOM 1223 N N . GLN A 1 154 ? 11.094 0.164 -27.973 1.00 69.75 154 GLN A N 1
ATOM 1224 C CA . GLN A 1 154 ? 10.481 0.037 -26.654 1.00 69.75 154 GLN A CA 1
ATOM 1225 C C . GLN A 1 154 ? 10.954 1.175 -25.744 1.00 69.75 154 GLN A C 1
ATOM 1227 O O . GLN A 1 154 ? 12.138 1.276 -25.424 1.00 69.75 154 GLN A O 1
ATOM 1232 N N . GLN A 1 155 ? 10.029 2.035 -25.320 1.00 75.50 155 GLN A N 1
ATOM 1233 C CA . GLN A 1 155 ? 10.324 3.064 -24.327 1.00 75.50 155 GLN A CA 1
ATOM 1234 C C . GLN A 1 155 ? 9.939 2.568 -22.937 1.00 75.50 155 GLN A C 1
ATOM 1236 O O . GLN A 1 155 ? 8.829 2.079 -22.732 1.00 75.50 155 GLN A O 1
ATOM 1241 N N . THR A 1 156 ? 10.833 2.750 -21.969 1.00 74.06 156 THR A N 1
ATOM 1242 C CA . THR A 1 156 ? 10.619 2.349 -20.573 1.00 74.06 156 THR A CA 1
ATOM 1243 C C . THR A 1 156 ? 10.669 3.572 -19.672 1.00 74.06 156 THR A C 1
ATOM 1245 O O . THR A 1 156 ? 11.432 4.510 -19.905 1.00 74.06 156 THR A O 1
ATOM 1248 N N . PHE A 1 157 ? 9.838 3.580 -18.634 1.00 74.56 157 PHE A N 1
ATOM 1249 C CA . PHE A 1 157 ? 9.891 4.623 -17.620 1.00 74.56 157 PHE A CA 1
ATOM 1250 C C . PHE A 1 157 ? 11.095 4.452 -16.706 1.00 74.56 157 PHE A C 1
ATOM 1252 O O . PHE A 1 157 ? 11.429 3.342 -16.302 1.00 74.56 157 PHE A O 1
ATOM 1259 N N . GLY A 1 158 ? 11.685 5.581 -16.318 1.00 70.62 158 GLY A N 1
ATOM 1260 C CA . GLY A 1 158 ? 12.743 5.585 -15.327 1.00 70.62 158 GLY A CA 1
ATOM 1261 C C . GLY A 1 158 ? 12.258 5.363 -13.893 1.00 70.62 158 GLY A C 1
ATOM 1262 O O . GLY A 1 158 ? 11.128 5.711 -13.542 1.00 70.62 158 GLY A O 1
ATOM 1263 N N . ALA A 1 159 ? 13.170 4.867 -13.060 1.00 70.38 159 ALA A N 1
ATOM 1264 C CA . ALA A 1 159 ? 13.186 4.910 -11.595 1.00 70.38 159 ALA A CA 1
ATOM 1265 C C . ALA A 1 159 ? 12.384 6.059 -10.953 1.00 70.38 159 ALA A C 1
ATOM 1267 O O . ALA A 1 159 ? 11.446 5.884 -10.163 1.00 70.38 159 ALA A O 1
ATOM 1268 N N . ASP A 1 160 ? 12.760 7.272 -11.346 1.00 71.06 160 ASP A N 1
ATOM 1269 C CA . ASP A 1 160 ? 12.217 8.509 -10.821 1.00 71.06 160 ASP A CA 1
ATOM 1270 C C . ASP A 1 160 ? 10.745 8.681 -11.187 1.00 71.06 160 ASP A C 1
ATOM 1272 O O . ASP A 1 160 ? 9.947 9.095 -10.347 1.00 71.06 160 ASP A O 1
ATOM 1276 N N . ALA A 1 161 ? 10.355 8.329 -12.414 1.00 73.94 161 ALA A N 1
ATOM 1277 C CA . ALA A 1 161 ? 8.967 8.417 -12.853 1.00 73.94 161 ALA A CA 1
ATOM 1278 C C . ALA A 1 161 ? 8.074 7.459 -12.054 1.00 73.94 161 ALA A C 1
ATOM 1280 O O . ALA A 1 161 ? 7.023 7.872 -11.564 1.00 73.94 161 ALA A O 1
ATOM 1281 N N . TYR A 1 162 ? 8.526 6.220 -11.834 1.00 76.31 162 TYR A N 1
ATOM 1282 C CA . TYR A 1 162 ? 7.832 5.268 -10.963 1.00 76.31 162 TYR A CA 1
ATOM 1283 C C . TYR A 1 162 ? 7.611 5.841 -9.564 1.00 76.31 162 TYR A C 1
ATOM 1285 O O . TYR A 1 162 ? 6.485 5.841 -9.061 1.00 76.31 162 TYR A O 1
ATOM 1293 N N . THR A 1 163 ? 8.673 6.360 -8.946 1.00 77.56 163 THR A N 1
ATOM 1294 C CA . THR A 1 163 ? 8.611 6.904 -7.587 1.00 77.56 163 THR A CA 1
ATOM 1295 C C . THR A 1 163 ? 7.677 8.109 -7.516 1.00 77.56 163 THR A C 1
ATOM 1297 O O . THR A 1 163 ? 6.836 8.178 -6.624 1.00 77.56 163 THR A O 1
ATOM 1300 N N . MET A 1 164 ? 7.752 9.030 -8.476 1.00 79.25 164 MET A N 1
ATOM 1301 C CA . MET A 1 164 ? 6.912 10.231 -8.495 1.00 79.25 164 MET A CA 1
ATOM 1302 C C . MET A 1 164 ? 5.422 9.924 -8.653 1.00 79.25 164 MET A C 1
ATOM 1304 O O . MET A 1 164 ? 4.597 10.633 -8.079 1.00 79.25 164 MET A O 1
AT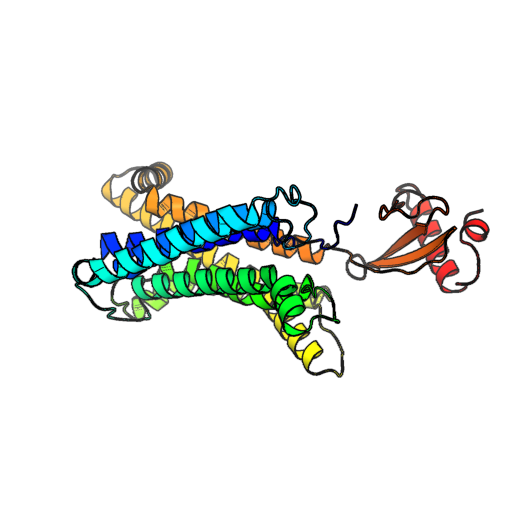OM 1308 N N . ILE A 1 165 ? 5.072 8.872 -9.397 1.00 84.12 165 ILE A N 1
ATOM 1309 C CA . ILE A 1 165 ? 3.673 8.499 -9.616 1.00 84.12 165 ILE A CA 1
ATOM 1310 C C . ILE A 1 165 ? 3.143 7.655 -8.446 1.00 84.12 165 ILE A C 1
ATOM 1312 O O . ILE A 1 165 ? 2.058 7.927 -7.929 1.00 84.12 165 ILE A O 1
ATOM 1316 N N . ASN A 1 166 ? 3.895 6.645 -7.993 1.00 87.31 166 ASN A N 1
ATOM 1317 C CA . ASN A 1 166 ? 3.414 5.707 -6.976 1.00 87.31 166 ASN A CA 1
ATOM 1318 C C . ASN A 1 166 ? 3.571 6.221 -5.539 1.00 87.31 166 ASN A C 1
ATOM 1320 O O . ASN A 1 166 ? 2.691 5.969 -4.714 1.00 87.31 166 ASN A O 1
ATOM 1324 N N . ALA A 1 167 ? 4.638 6.950 -5.200 1.00 87.69 167 ALA A N 1
ATOM 1325 C CA . ALA A 1 167 ? 4.888 7.350 -3.813 1.00 87.69 167 ALA A CA 1
ATOM 1326 C C . ALA A 1 167 ? 3.753 8.186 -3.182 1.00 87.69 167 ALA A C 1
ATOM 1328 O O . ALA A 1 167 ? 3.407 7.904 -2.032 1.00 87.69 167 ALA A O 1
ATOM 1329 N N . PRO A 1 168 ? 3.093 9.134 -3.885 1.00 91.12 168 PRO A N 1
ATOM 1330 C CA . PRO A 1 168 ? 1.925 9.830 -3.340 1.00 91.12 168 PRO A CA 1
ATOM 1331 C C . PRO A 1 168 ? 0.759 8.886 -3.015 1.00 91.12 168 PRO A C 1
ATOM 1333 O O . PRO A 1 168 ? 0.109 9.034 -1.978 1.00 91.12 168 PRO A O 1
ATOM 1336 N N . LEU A 1 169 ? 0.514 7.885 -3.867 1.00 93.94 169 LEU A N 1
ATOM 1337 C CA . LEU A 1 169 ? -0.529 6.882 -3.647 1.00 93.94 169 LEU A CA 1
ATOM 1338 C C . LEU A 1 169 ? -0.200 5.995 -2.441 1.00 93.94 169 LEU A C 1
ATOM 1340 O O . LEU A 1 169 ? -1.075 5.732 -1.618 1.00 93.94 169 LEU A O 1
ATOM 1344 N N . PHE A 1 170 ? 1.061 5.584 -2.290 1.00 93.00 170 PHE A N 1
ATOM 1345 C CA . PHE A 1 170 ? 1.508 4.834 -1.116 1.00 93.00 170 PHE A CA 1
ATOM 1346 C C . PHE A 1 170 ? 1.436 5.650 0.168 1.00 93.00 170 PHE A C 1
ATOM 1348 O O . PHE A 1 170 ? 0.984 5.134 1.186 1.00 93.00 170 PHE A O 1
ATOM 1355 N N . LEU A 1 171 ? 1.812 6.928 0.135 1.00 94.88 171 LEU A N 1
ATOM 1356 C CA . LEU A 1 171 ? 1.679 7.808 1.292 1.00 94.88 171 LEU A CA 1
ATOM 1357 C C . LEU A 1 171 ? 0.208 7.934 1.720 1.00 94.88 171 LEU A C 1
ATOM 1359 O O . LEU A 1 171 ? -0.108 7.825 2.907 1.00 94.88 171 LEU A O 1
ATOM 1363 N N . ALA A 1 172 ? -0.702 8.093 0.754 1.00 96.56 172 ALA A N 1
ATOM 1364 C CA . ALA A 1 172 ? -2.137 8.112 1.014 1.00 96.56 172 ALA A CA 1
ATOM 1365 C C . ALA A 1 172 ? -2.640 6.769 1.576 1.00 96.56 172 ALA A C 1
ATOM 1367 O O . ALA A 1 172 ? -3.439 6.759 2.515 1.00 96.56 172 ALA A O 1
ATOM 1368 N N . LEU A 1 173 ? -2.140 5.641 1.062 1.00 96.62 173 LEU A N 1
ATOM 1369 C CA . LEU A 1 173 ? -2.446 4.305 1.576 1.00 96.62 173 LEU A CA 1
ATOM 1370 C C . LEU A 1 173 ? -2.026 4.159 3.046 1.00 96.62 173 LEU A C 1
ATOM 1372 O O . LEU A 1 173 ? -2.851 3.787 3.880 1.00 96.62 173 LEU A O 1
ATOM 1376 N N . LEU A 1 174 ? -0.779 4.516 3.377 1.00 96.75 174 LEU A N 1
ATOM 1377 C CA . LEU A 1 174 ? -0.253 4.481 4.746 1.00 96.75 174 LEU A CA 1
ATOM 1378 C C . LEU A 1 174 ? -1.099 5.346 5.684 1.00 96.75 174 LEU A C 1
ATOM 1380 O O . LEU A 1 174 ? -1.460 4.907 6.773 1.00 96.75 174 LEU A O 1
ATOM 1384 N N . PHE A 1 175 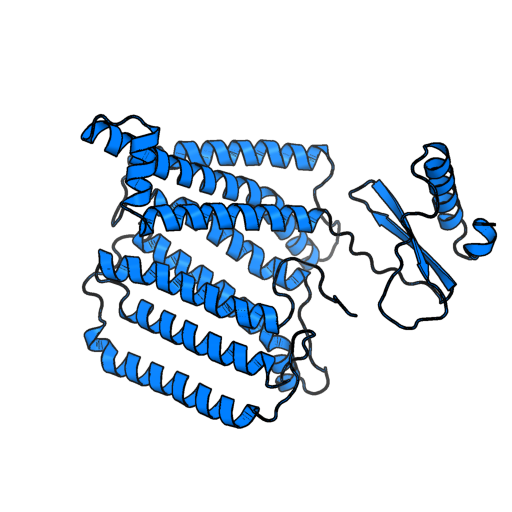? -1.493 6.541 5.245 1.00 97.19 175 PHE A N 1
ATOM 1385 C CA . PHE A 1 175 ? -2.375 7.401 6.026 1.00 97.19 175 PHE A CA 1
ATOM 1386 C C . PHE A 1 175 ? -3.741 6.747 6.288 1.00 97.19 175 PHE A C 1
ATOM 1388 O O . PHE A 1 175 ? -4.197 6.703 7.435 1.00 97.19 175 PHE A O 1
ATOM 1395 N N . LEU A 1 176 ? -4.384 6.166 5.267 1.00 96.31 176 LEU A N 1
ATOM 1396 C CA . LEU A 1 176 ? -5.668 5.474 5.436 1.00 96.31 176 LEU A CA 1
ATOM 1397 C C . LEU A 1 176 ? -5.574 4.248 6.357 1.00 96.31 176 LEU A C 1
ATOM 1399 O O . LEU A 1 176 ? -6.538 3.958 7.075 1.00 96.31 176 LEU A O 1
ATOM 1403 N N . MET A 1 177 ? -4.422 3.570 6.396 1.00 95.38 177 MET A N 1
ATOM 1404 C CA . MET A 1 177 ? -4.158 2.476 7.338 1.00 95.38 177 MET A CA 1
ATOM 1405 C C . MET A 1 177 ? -4.190 2.937 8.801 1.00 95.38 177 MET A C 1
ATOM 1407 O O . MET A 1 177 ? -4.520 2.130 9.673 1.00 95.38 177 MET A O 1
ATOM 1411 N N . GLY A 1 178 ? -3.894 4.214 9.072 1.00 95.38 178 GLY A N 1
ATOM 1412 C CA . GLY A 1 178 ? -4.075 4.854 10.376 1.00 95.38 178 GLY A CA 1
ATOM 1413 C C . GLY A 1 178 ? -5.497 5.374 10.598 1.00 95.38 178 GLY A C 1
ATOM 1414 O O . GLY A 1 178 ? -6.070 5.184 11.663 1.00 95.38 178 GLY A O 1
ATOM 1415 N N . VAL A 1 179 ? -6.131 5.976 9.591 1.00 95.38 179 VAL A N 1
ATOM 1416 C CA . VAL A 1 179 ? -7.483 6.557 9.730 1.00 95.38 179 VAL A CA 1
ATOM 1417 C C . VAL A 1 179 ? -8.556 5.484 9.965 1.00 95.38 179 VAL A C 1
ATOM 1419 O O . VAL A 1 179 ? -9.428 5.637 10.825 1.00 95.38 179 VAL A O 1
ATOM 1422 N N . GLY A 1 180 ? -8.519 4.384 9.210 1.00 92.56 180 GLY A N 1
ATOM 1423 C CA . GLY A 1 180 ? -9.562 3.351 9.229 1.00 92.56 180 GLY A CA 1
ATOM 1424 C C . GLY A 1 180 ? -9.815 2.707 10.604 1.00 92.56 180 GLY A C 1
ATOM 1425 O O . GLY A 1 180 ? -10.978 2.618 11.017 1.00 92.56 180 GLY A O 1
ATOM 1426 N N . PRO A 1 181 ? -8.772 2.266 11.338 1.00 91.38 181 PRO A N 1
ATOM 1427 C CA . PRO A 1 181 ? -8.919 1.622 12.645 1.00 91.38 181 PRO A CA 1
ATOM 1428 C C . PRO A 1 181 ? -9.636 2.464 13.710 1.00 91.38 181 PRO A C 1
ATOM 1430 O O . PRO A 1 181 ? -10.418 1.909 14.485 1.00 91.38 181 PRO A O 1
ATOM 1433 N N . ILE A 1 182 ? -9.431 3.786 13.717 1.00 91.12 182 ILE A N 1
ATOM 1434 C CA . ILE A 1 182 ? -9.964 4.702 14.744 1.00 91.12 182 ILE A CA 1
ATOM 1435 C C . ILE A 1 182 ? -11.346 5.278 14.421 1.00 91.12 182 ILE A C 1
ATOM 1437 O O . ILE A 1 182 ? -12.008 5.821 15.313 1.00 91.12 182 ILE A O 1
ATOM 1441 N N . LEU A 1 183 ? -11.820 5.126 13.181 1.00 91.19 183 LEU A N 1
ATOM 1442 C CA . LEU A 1 183 ? -13.194 5.453 12.804 1.00 91.19 183 LEU A CA 1
ATOM 1443 C C . LEU A 1 183 ? -14.157 4.325 13.177 1.00 91.19 183 LEU A C 1
ATOM 1445 O O . LEU A 1 183 ? -13.874 3.145 12.979 1.00 91.19 183 LEU A O 1
ATOM 1449 N N . GLY A 1 184 ? -15.330 4.680 13.689 1.00 85.81 184 GLY A N 1
ATOM 1450 C CA . GLY A 1 184 ? -16.462 3.779 13.877 1.00 85.81 184 GLY A CA 1
ATOM 1451 C C . GLY A 1 184 ? -17.173 3.429 12.565 1.00 85.81 184 GLY A C 1
ATOM 1452 O O . GLY A 1 184 ? -16.993 4.084 11.534 1.00 85.81 184 GLY A O 1
ATOM 1453 N N . TRP A 1 185 ? -17.997 2.381 12.622 1.00 83.00 185 TRP A N 1
ATOM 1454 C CA . TRP A 1 185 ? -18.886 1.983 11.527 1.00 83.00 185 TRP A CA 1
ATOM 1455 C C . TRP A 1 185 ? -20.082 2.946 11.400 1.00 83.00 185 TRP A C 1
ATOM 1457 O O . TRP A 1 185 ? -20.562 3.452 12.414 1.00 83.00 185 TRP A O 1
ATOM 1467 N N . ARG A 1 186 ? -20.630 3.116 10.187 1.00 78.94 186 ARG A N 1
ATOM 1468 C CA . ARG A 1 186 ? -21.744 4.028 9.823 1.00 78.94 186 ARG A CA 1
ATOM 1469 C C . ARG A 1 186 ? -21.434 5.509 9.966 1.00 78.94 186 ARG A C 1
ATOM 1471 O O . ARG A 1 186 ? -21.289 6.197 8.963 1.00 78.94 186 ARG A O 1
ATOM 1478 N N . GLN A 1 187 ? -21.402 6.006 11.197 1.00 79.69 187 GLN A N 1
ATOM 1479 C CA . GLN A 1 187 ? -21.306 7.427 11.505 1.00 79.69 187 GLN A CA 1
ATOM 1480 C C . GLN A 1 187 ? -20.434 7.633 12.736 1.00 79.69 187 GLN A C 1
ATOM 1482 O O . GLN A 1 187 ? -20.387 6.799 13.640 1.00 79.69 187 GLN A O 1
ATOM 1487 N N . ASN A 1 188 ? -19.752 8.770 12.763 1.00 84.38 188 ASN A N 1
ATOM 1488 C CA . ASN A 1 188 ? -18.885 9.169 13.856 1.00 84.38 188 ASN A CA 1
ATOM 1489 C C . ASN A 1 188 ? -19.344 10.527 14.375 1.00 84.38 188 ASN A C 1
ATOM 1491 O O . ASN A 1 188 ? -19.558 11.451 13.593 1.00 84.38 188 ASN A O 1
ATOM 1495 N N . SER A 1 189 ? -19.473 10.663 15.695 1.00 87.69 189 SER A N 1
ATOM 1496 C CA . SER A 1 189 ? -19.689 11.983 16.291 1.00 87.69 189 SER A CA 1
ATOM 1497 C C . SER A 1 189 ? -18.404 12.808 16.209 1.00 87.69 189 SER A C 1
ATOM 1499 O O . SER A 1 189 ? -17.305 12.272 16.367 1.00 87.69 189 SER A O 1
ATOM 1501 N N . PHE A 1 190 ? -18.529 14.125 16.036 1.00 87.25 190 PHE A N 1
ATOM 1502 C CA . PHE A 1 190 ? -17.374 15.027 15.983 1.00 87.25 190 PHE A CA 1
ATOM 1503 C C . PHE A 1 190 ? -16.465 14.882 17.216 1.00 87.25 190 PHE A C 1
ATOM 1505 O O . PHE A 1 190 ? -15.249 14.760 17.094 1.00 87.25 190 PHE A O 1
ATOM 1512 N N . ARG A 1 191 ? -17.061 14.774 18.413 1.00 89.50 191 ARG A N 1
ATOM 1513 C CA . ARG A 1 191 ? -16.328 14.558 19.671 1.00 89.50 191 ARG A CA 1
ATOM 1514 C C . ARG A 1 191 ? -15.511 13.261 19.661 1.00 89.50 191 ARG A C 1
ATOM 1516 O O . ARG A 1 191 ? -14.402 13.237 20.190 1.00 89.50 191 ARG A O 1
ATOM 1523 N N . GLN A 1 192 ? -16.045 12.185 19.081 1.00 86.25 192 GLN A N 1
ATOM 1524 C CA . GLN A 1 192 ? -15.336 10.909 18.972 1.00 86.25 192 GLN A CA 1
ATOM 1525 C C . GLN A 1 192 ? -14.170 10.989 17.986 1.00 86.25 192 GLN A C 1
ATOM 1527 O O . GLN A 1 192 ? -13.106 10.459 18.294 1.00 86.25 192 GLN A O 1
ATOM 1532 N N . ILE A 1 193 ? -14.350 11.681 16.856 1.00 88.88 193 ILE A N 1
ATOM 1533 C CA . ILE A 1 193 ? -13.269 11.937 15.894 1.00 88.88 193 ILE A CA 1
ATOM 1534 C C . ILE A 1 193 ? -12.145 12.699 16.592 1.00 88.88 193 ILE A C 1
ATOM 1536 O O . ILE A 1 193 ? -11.031 12.195 16.657 1.00 88.88 193 ILE A O 1
ATOM 1540 N N . VAL A 1 194 ? -12.439 13.849 17.207 1.00 92.25 194 VAL A N 1
ATOM 1541 C CA . VAL A 1 194 ? -11.418 14.649 17.903 1.00 92.25 194 VAL A CA 1
ATOM 1542 C C . VAL A 1 194 ? -10.680 13.797 18.934 1.00 92.25 194 VAL A C 1
ATOM 1544 O O . VAL A 1 194 ? -9.458 13.680 18.866 1.00 92.25 194 VAL A O 1
ATOM 1547 N N . ARG A 1 195 ? -11.403 13.118 19.834 1.00 91.25 195 ARG A N 1
ATOM 1548 C CA . ARG A 1 195 ? -10.792 12.301 20.892 1.00 91.25 195 ARG A CA 1
ATOM 1549 C C . ARG A 1 195 ? -9.878 11.205 20.341 1.00 91.25 195 ARG A C 1
ATOM 1551 O O . ARG A 1 195 ? -8.793 11.005 20.876 1.00 91.25 195 ARG A O 1
ATOM 1558 N N . ASN A 1 196 ? -10.312 10.493 19.303 1.00 91.69 196 ASN A N 1
ATOM 1559 C CA . ASN A 1 196 ? -9.552 9.371 18.759 1.00 91.69 196 ASN A CA 1
ATOM 1560 C C . ASN A 1 196 ? -8.327 9.840 17.953 1.00 91.69 196 ASN A C 1
ATOM 1562 O O . ASN A 1 196 ? -7.281 9.206 18.019 1.00 91.69 196 ASN A O 1
ATOM 1566 N N . PHE A 1 197 ? -8.431 10.970 17.247 1.00 95.38 197 PHE A N 1
ATOM 1567 C CA . PHE A 1 197 ? -7.358 11.503 16.401 1.00 95.38 197 PHE A CA 1
ATOM 1568 C C . PHE A 1 197 ? -6.365 12.403 17.145 1.00 95.38 197 PHE A C 1
ATOM 1570 O O . PHE A 1 197 ? -5.292 12.667 16.603 1.00 95.38 197 PHE A O 1
ATOM 1577 N N . THR A 1 198 ? -6.680 12.871 18.361 1.00 96.25 198 THR A N 1
ATOM 1578 C CA . THR A 1 198 ? -5.838 13.844 19.088 1.00 96.25 198 THR A CA 1
ATOM 1579 C C . THR A 1 198 ? -4.409 13.340 19.274 1.00 96.25 198 THR A C 1
ATOM 1581 O O . THR A 1 198 ? -3.470 14.013 18.864 1.00 96.25 198 THR A O 1
ATOM 1584 N N . LEU A 1 199 ? -4.231 12.155 19.867 1.00 97.06 199 LEU A N 1
ATOM 1585 C CA . LEU A 1 199 ? -2.895 11.641 20.178 1.00 97.06 199 LEU A CA 1
ATOM 1586 C C . LEU A 1 199 ? -2.095 11.260 18.914 1.00 97.06 199 LEU A C 1
ATOM 1588 O O . LEU A 1 199 ? -0.958 11.720 18.813 1.00 97.06 199 LEU A O 1
ATOM 1592 N N . PRO A 1 200 ? -2.640 10.504 17.934 1.00 97.69 200 PRO A N 1
ATOM 1593 C CA . PRO A 1 200 ? -1.936 10.229 16.682 1.00 97.69 200 PRO A CA 1
ATOM 1594 C C . PRO A 1 200 ? -1.500 11.498 15.952 1.00 97.69 200 PRO A C 1
ATOM 1596 O O . PRO A 1 200 ? -0.350 11.600 15.537 1.00 97.69 200 PRO A O 1
ATOM 1599 N N . THR A 1 201 ? -2.394 12.487 15.844 1.00 97.62 201 THR A N 1
ATOM 1600 C CA . THR A 1 201 ? -2.096 13.759 15.172 1.00 97.62 201 THR A CA 1
ATOM 1601 C C . THR A 1 201 ? -1.055 14.566 15.944 1.00 97.62 201 THR A C 1
ATOM 1603 O O . THR A 1 201 ? -0.143 15.102 15.332 1.00 97.62 201 THR A O 1
ATOM 1606 N N . ALA A 1 202 ? -1.128 14.622 17.279 1.00 98.06 202 ALA A N 1
ATOM 1607 C CA . ALA A 1 202 ? -0.138 15.334 18.087 1.00 98.06 202 ALA A CA 1
ATOM 1608 C C . ALA A 1 202 ? 1.272 14.751 17.908 1.00 98.06 202 ALA A C 1
ATOM 1610 O O . ALA A 1 202 ? 2.220 15.499 17.678 1.00 98.06 202 ALA A O 1
ATOM 1611 N N . VAL A 1 203 ? 1.410 13.421 17.954 1.00 98.31 203 VAL A N 1
ATOM 1612 C CA . VAL A 1 203 ? 2.702 12.758 17.722 1.00 98.31 203 VAL A CA 1
ATOM 1613 C C . VAL A 1 203 ? 3.181 12.986 16.289 1.00 98.31 203 VAL A C 1
ATOM 1615 O O . VAL A 1 203 ? 4.344 13.327 16.091 1.00 98.31 203 VAL A O 1
ATOM 1618 N N . ALA A 1 204 ? 2.298 12.868 15.295 1.00 98.12 204 ALA A N 1
ATOM 1619 C CA . ALA A 1 204 ? 2.640 13.126 13.898 1.00 98.12 204 ALA A CA 1
ATOM 1620 C C . ALA A 1 204 ? 3.125 14.565 13.672 1.00 98.12 204 ALA A C 1
ATOM 1622 O O . ALA A 1 204 ? 4.133 14.764 13.003 1.00 98.12 204 ALA A O 1
ATOM 1623 N N . SER A 1 205 ? 2.471 15.560 14.279 1.00 98.12 205 SER A N 1
ATOM 1624 C CA . SER A 1 205 ? 2.884 16.966 14.212 1.00 98.12 205 SER A CA 1
ATOM 1625 C C . SER A 1 205 ? 4.234 17.211 14.886 1.00 98.12 205 SER A C 1
ATOM 1627 O O . SER A 1 205 ? 5.053 17.955 14.353 1.00 98.12 205 SER A O 1
ATOM 1629 N N . LEU A 1 206 ? 4.502 16.572 16.030 1.00 98.19 206 LEU A N 1
ATOM 1630 C CA . LEU A 1 206 ? 5.809 16.658 16.690 1.00 98.19 206 LEU A CA 1
ATOM 1631 C C . LEU A 1 206 ? 6.917 16.053 15.821 1.00 98.19 206 LEU A C 1
ATOM 1633 O O . LEU A 1 206 ? 7.973 16.664 15.666 1.00 98.19 206 LEU A O 1
ATOM 1637 N N . VAL A 1 207 ? 6.662 14.888 15.216 1.00 97.75 207 VAL A N 1
ATOM 1638 C CA . VAL A 1 207 ? 7.590 14.254 14.269 1.00 97.75 207 VAL A CA 1
ATOM 1639 C C . VAL A 1 207 ? 7.785 15.134 13.039 1.00 97.75 207 VAL A C 1
ATOM 1641 O O . VAL A 1 207 ? 8.919 15.315 12.618 1.00 97.75 207 VAL A O 1
ATOM 1644 N N . LEU A 1 208 ? 6.724 15.740 12.504 1.00 96.62 208 LEU A N 1
ATOM 1645 C CA . LEU A 1 208 ? 6.793 16.648 11.358 1.00 96.62 208 LEU A CA 1
ATOM 1646 C C . LEU A 1 208 ? 7.704 17.840 11.650 1.00 96.62 208 LEU A C 1
ATOM 1648 O O . LEU A 1 208 ? 8.637 18.091 10.892 1.00 96.62 208 LEU A O 1
ATOM 1652 N N . VAL A 1 209 ? 7.472 18.546 12.757 1.00 97.00 209 VAL A N 1
ATOM 1653 C CA . VAL A 1 209 ? 8.271 19.720 13.138 1.00 97.00 209 VAL A CA 1
ATOM 1654 C C . VAL A 1 209 ? 9.720 19.325 13.419 1.00 97.00 209 VAL A C 1
ATOM 1656 O O . VAL A 1 209 ? 10.638 19.942 12.879 1.00 97.00 209 VAL A O 1
ATOM 1659 N N . GLY A 1 210 ? 9.937 18.277 14.219 1.00 95.62 210 GLY A N 1
ATOM 1660 C CA . GLY A 1 210 ? 11.278 17.811 14.568 1.00 95.62 210 GLY A CA 1
ATOM 1661 C C . GLY A 1 210 ? 12.068 17.329 13.352 1.00 95.62 210 GLY A C 1
ATOM 1662 O O . GLY A 1 210 ? 13.230 17.696 13.185 1.00 95.62 210 GLY A O 1
ATOM 1663 N N . TYR A 1 211 ? 11.429 16.560 12.469 1.00 92.69 211 TYR A N 1
ATOM 1664 C CA . TYR A 1 211 ? 12.069 16.017 11.277 1.00 92.69 211 TYR A CA 1
ATOM 1665 C C . TYR A 1 211 ? 12.346 17.090 10.222 1.00 92.69 211 TYR A C 1
ATOM 1667 O O . TYR A 1 211 ? 13.450 17.151 9.692 1.00 92.69 211 TYR A O 1
ATOM 1675 N N . THR A 1 212 ? 11.399 17.999 9.980 1.00 91.12 212 THR A N 1
ATOM 1676 C CA . THR A 1 212 ? 11.610 19.145 9.077 1.00 91.12 212 THR A CA 1
ATOM 1677 C C . THR A 1 212 ? 12.745 20.035 9.588 1.00 91.12 212 THR A C 1
ATOM 1679 O O . THR A 1 212 ? 13.607 20.443 8.814 1.00 91.12 212 THR A O 1
ATOM 1682 N N . GLY A 1 213 ? 12.800 20.288 10.901 1.00 90.69 213 GLY A N 1
ATOM 1683 C CA . GLY A 1 213 ? 13.895 21.032 11.524 1.00 90.69 213 GLY A CA 1
ATOM 1684 C C . GLY A 1 213 ? 15.249 20.328 11.393 1.00 90.69 213 GLY A C 1
ATOM 1685 O O . GLY A 1 213 ? 16.258 20.986 11.141 1.00 90.69 213 GLY A O 1
ATOM 1686 N N . TYR A 1 214 ? 15.276 18.997 11.507 1.00 89.12 214 TYR A N 1
ATOM 1687 C CA . TYR A 1 214 ? 16.470 18.188 11.252 1.00 89.12 214 TYR A CA 1
ATOM 1688 C C . TYR A 1 214 ? 16.929 18.297 9.791 1.00 89.12 214 TYR A C 1
ATOM 1690 O O . TYR A 1 214 ? 18.096 18.601 9.548 1.00 89.12 214 TYR A O 1
ATOM 1698 N N . LEU A 1 215 ? 16.014 18.123 8.830 1.00 86.94 215 LEU A N 1
ATOM 1699 C CA . LEU A 1 215 ? 16.312 18.255 7.401 1.00 86.94 215 LEU A CA 1
ATOM 1700 C C . LEU A 1 215 ? 16.872 19.642 7.066 1.00 86.94 215 LEU A C 1
ATOM 1702 O O . LEU A 1 215 ? 17.872 19.743 6.361 1.00 86.94 215 LEU A O 1
ATOM 1706 N N . TYR A 1 216 ? 16.274 20.696 7.629 1.00 85.69 216 TYR A N 1
ATOM 1707 C CA . TYR A 1 216 ? 16.728 22.074 7.446 1.00 85.69 216 TYR A CA 1
ATOM 1708 C C . TYR A 1 216 ? 18.125 22.302 8.035 1.00 85.69 216 TYR A C 1
ATOM 1710 O O . TYR A 1 216 ? 19.005 22.841 7.372 1.00 85.69 216 TYR A O 1
ATOM 1718 N N . ARG A 1 217 ? 18.359 21.857 9.278 1.00 85.69 217 ARG A N 1
ATOM 1719 C CA . ARG A 1 217 ? 19.643 22.032 9.978 1.00 85.69 217 ARG A CA 1
ATOM 1720 C C . ARG A 1 217 ? 20.807 21.342 9.263 1.00 85.69 217 ARG A C 1
ATOM 1722 O O . ARG A 1 217 ? 21.937 21.813 9.369 1.00 85.69 217 ARG A O 1
ATOM 1729 N N . HIS A 1 218 ? 20.541 20.218 8.605 1.00 80.00 218 HIS A N 1
ATOM 1730 C CA . HIS A 1 218 ? 21.555 19.398 7.945 1.00 80.00 218 HIS A CA 1
ATOM 1731 C C . HIS A 1 218 ? 21.642 19.612 6.429 1.00 80.00 218 HIS A C 1
ATOM 1733 O O . HIS A 1 218 ? 22.422 18.913 5.791 1.00 80.00 218 HIS A O 1
ATOM 1739 N N . ASP A 1 219 ? 20.899 20.578 5.874 1.00 73.62 219 ASP A N 1
ATOM 1740 C CA . ASP A 1 219 ? 20.883 20.884 4.436 1.00 73.62 219 ASP A CA 1
ATOM 1741 C C . ASP A 1 219 ? 20.518 19.660 3.569 1.00 73.62 219 ASP A C 1
ATOM 1743 O O . ASP A 1 219 ? 21.112 19.380 2.533 1.00 73.62 219 ASP A O 1
ATOM 1747 N N . LEU A 1 220 ? 19.545 18.873 4.045 1.00 72.50 220 LEU A N 1
ATOM 1748 C CA . LEU A 1 220 ? 19.121 17.611 3.423 1.00 72.50 220 LEU A CA 1
ATOM 1749 C C . LEU A 1 220 ? 17.896 17.767 2.510 1.00 72.50 220 LEU A C 1
ATOM 1751 O O . LEU A 1 220 ? 17.366 16.771 2.013 1.00 72.50 220 LEU A O 1
ATOM 1755 N N . PHE A 1 221 ? 17.414 18.994 2.296 1.00 71.56 221 PHE A N 1
ATOM 1756 C CA . PHE A 1 221 ? 16.332 19.245 1.349 1.00 71.56 221 PHE A CA 1
ATOM 1757 C C . PHE A 1 221 ? 16.841 19.035 -0.075 1.00 71.56 221 PHE A C 1
ATOM 1759 O O . PHE A 1 221 ? 17.576 19.851 -0.621 1.00 71.56 221 PHE A O 1
ATOM 1766 N N . LYS A 1 222 ? 16.414 17.936 -0.704 1.00 63.75 222 LYS A N 1
ATOM 1767 C CA . LYS A 1 222 ? 16.702 17.663 -2.117 1.00 63.75 222 LYS A CA 1
ATOM 1768 C C . LYS A 1 222 ? 15.776 18.507 -3.012 1.00 63.75 222 LYS A C 1
ATOM 1770 O O . LYS A 1 222 ? 14.871 17.968 -3.648 1.00 63.75 222 LYS A O 1
ATOM 1775 N N . SER A 1 223 ? 15.968 19.827 -3.027 1.00 66.56 223 SER A N 1
ATOM 1776 C CA . SER A 1 223 ? 15.320 20.755 -3.965 1.00 66.56 223 SER A CA 1
ATOM 1777 C C . SER A 1 223 ? 16.254 21.114 -5.122 1.00 66.56 223 SER A C 1
ATOM 1779 O O . SER A 1 223 ? 17.471 21.146 -4.963 1.00 66.56 223 SER A O 1
ATOM 1781 N N . THR A 1 224 ? 15.685 21.380 -6.297 1.00 60.22 224 THR A N 1
ATOM 1782 C CA . THR A 1 224 ? 16.432 21.761 -7.504 1.00 60.22 224 THR A CA 1
ATOM 1783 C C . THR A 1 224 ? 16.117 23.205 -7.889 1.00 60.22 224 THR A C 1
ATOM 1785 O O . THR A 1 224 ? 14.943 23.553 -8.003 1.00 60.22 224 THR A O 1
ATOM 1788 N N . ASP A 1 225 ? 17.155 23.996 -8.177 1.00 57.03 225 ASP A N 1
ATOM 1789 C CA . ASP A 1 225 ? 17.067 25.381 -8.676 1.00 57.03 225 ASP A CA 1
ATOM 1790 C C . ASP A 1 225 ? 16.940 25.439 -10.213 1.00 57.03 225 ASP A C 1
ATOM 1792 O O . ASP A 1 225 ? 17.662 26.154 -10.907 1.00 57.03 225 ASP A O 1
ATOM 1796 N N . SER A 1 226 ? 16.054 24.627 -10.790 1.00 62.72 226 SER A N 1
ATOM 1797 C CA . SER A 1 226 ? 15.825 24.596 -12.241 1.00 62.72 226 SER A CA 1
ATOM 1798 C C . SER A 1 226 ? 14.814 25.659 -12.660 1.00 62.72 226 SER A C 1
ATOM 1800 O O . SER A 1 226 ? 13.775 25.798 -12.020 1.00 62.72 226 SER A O 1
ATOM 1802 N N . ALA A 1 227 ? 15.034 26.312 -13.803 1.00 59.50 227 ALA A N 1
ATOM 1803 C CA . ALA A 1 227 ? 14.038 27.200 -14.413 1.00 59.50 227 ALA A CA 1
ATOM 1804 C C . ALA A 1 227 ? 12.857 26.443 -15.063 1.00 59.50 227 ALA A C 1
ATOM 1806 O O . ALA A 1 227 ? 11.822 27.035 -15.365 1.00 59.50 227 ALA A O 1
ATOM 1807 N N . GLU A 1 228 ? 12.992 25.133 -15.284 1.00 75.12 228 GLU A N 1
ATOM 1808 C CA . GLU A 1 228 ? 11.967 24.313 -15.928 1.00 75.12 228 GLU A CA 1
ATOM 1809 C C . GLU A 1 228 ? 10.811 23.984 -14.977 1.00 75.12 228 GLU A C 1
ATOM 1811 O O . GLU A 1 228 ? 10.992 23.345 -13.940 1.00 75.12 228 GLU A O 1
ATOM 1816 N N . THR A 1 229 ? 9.589 24.358 -15.366 1.00 71.31 229 THR A N 1
ATOM 1817 C CA . THR A 1 229 ? 8.373 24.181 -14.553 1.00 71.31 229 THR A CA 1
ATOM 1818 C C . THR A 1 229 ? 8.138 22.730 -14.121 1.00 71.31 229 THR A C 1
ATOM 1820 O O . THR A 1 229 ? 7.704 22.491 -12.995 1.00 71.31 229 THR A O 1
ATOM 1823 N N . ILE A 1 230 ? 8.439 21.756 -14.987 1.00 71.69 230 ILE A N 1
ATOM 1824 C CA . ILE A 1 230 ? 8.273 20.326 -14.683 1.00 71.69 230 ILE A CA 1
ATOM 1825 C C . ILE A 1 230 ? 9.239 19.907 -13.572 1.00 71.69 230 ILE A C 1
ATOM 1827 O O . ILE A 1 230 ? 8.822 19.307 -12.585 1.00 71.69 230 ILE A O 1
ATOM 1831 N N . THR A 1 231 ? 10.509 20.284 -13.687 1.00 72.19 231 THR A N 1
ATOM 1832 C CA . THR A 1 231 ? 11.554 19.956 -12.712 1.00 72.19 231 THR A CA 1
ATOM 1833 C C . THR A 1 231 ? 11.290 20.619 -11.355 1.00 72.19 231 THR A C 1
ATOM 1835 O O . THR A 1 231 ? 11.477 19.996 -10.308 1.00 72.19 231 THR A O 1
ATOM 1838 N N . VAL A 1 232 ? 10.727 21.832 -11.356 1.00 72.62 232 VAL A N 1
ATOM 1839 C CA . VAL A 1 232 ? 10.236 22.496 -10.140 1.00 72.62 232 VAL A CA 1
ATOM 1840 C C . VAL A 1 232 ? 9.072 21.725 -9.512 1.00 72.62 232 VAL A C 1
ATOM 1842 O O . VAL A 1 232 ? 9.085 21.472 -8.312 1.00 72.62 232 VAL A O 1
ATOM 1845 N N . LEU A 1 233 ? 8.060 21.313 -10.278 1.00 73.56 233 LEU A N 1
ATOM 1846 C CA . LEU A 1 233 ? 6.944 20.534 -9.727 1.00 73.56 233 LEU A CA 1
ATOM 1847 C C . LEU A 1 233 ? 7.431 19.215 -9.104 1.00 73.56 233 LEU A C 1
ATOM 1849 O O . LEU A 1 233 ? 7.018 18.850 -8.002 1.00 73.56 233 LEU A O 1
ATOM 1853 N N . VAL A 1 234 ? 8.344 18.530 -9.790 1.00 74.44 234 VAL A N 1
ATOM 1854 C CA . VAL A 1 234 ? 8.976 17.295 -9.317 1.00 74.44 234 VAL A CA 1
ATOM 1855 C C . VAL A 1 234 ? 9.700 17.509 -7.991 1.00 74.44 234 VAL A C 1
ATOM 1857 O O . VAL A 1 234 ? 9.525 16.714 -7.064 1.00 74.44 234 VAL A O 1
ATOM 1860 N N . SER A 1 235 ? 10.478 18.585 -7.868 1.00 74.81 235 SER A N 1
ATOM 1861 C CA . SER A 1 235 ? 11.205 18.878 -6.632 1.00 74.81 235 SER A CA 1
ATOM 1862 C C . SER A 1 235 ? 10.248 19.142 -5.464 1.00 74.81 235 SER A C 1
ATOM 1864 O O . SER A 1 235 ? 10.451 18.596 -4.380 1.00 74.81 235 SER A O 1
ATOM 1866 N N . HIS A 1 236 ? 9.138 19.852 -5.689 1.00 80.44 236 HIS A N 1
ATOM 1867 C CA . HIS A 1 236 ? 8.110 20.069 -4.664 1.00 80.44 236 HIS A CA 1
ATOM 1868 C C . HIS A 1 236 ? 7.453 18.765 -4.203 1.00 80.44 236 HIS A C 1
ATOM 1870 O O . HIS A 1 236 ? 7.281 18.558 -3.001 1.00 80.44 236 HIS A O 1
ATOM 1876 N N . VAL A 1 237 ? 7.108 17.866 -5.131 1.00 80.38 237 VAL A N 1
ATOM 1877 C CA . VAL A 1 237 ? 6.528 16.558 -4.783 1.00 80.38 237 VAL A CA 1
ATOM 1878 C C . VAL A 1 237 ? 7.526 15.726 -3.981 1.00 80.38 237 VAL A C 1
ATOM 1880 O O . VAL A 1 237 ? 7.152 15.146 -2.963 1.00 80.38 237 VAL A O 1
ATOM 1883 N N . ARG A 1 238 ? 8.805 15.700 -4.377 1.00 79.94 238 ARG A N 1
ATOM 1884 C CA . ARG A 1 238 ? 9.853 14.990 -3.628 1.00 79.94 238 ARG A CA 1
ATOM 1885 C C . ARG A 1 238 ? 9.994 15.537 -2.214 1.00 79.94 238 ARG A C 1
ATOM 1887 O O . ARG A 1 238 ? 9.948 14.758 -1.268 1.00 79.94 238 ARG A O 1
ATOM 1894 N N . VAL A 1 239 ? 10.094 16.856 -2.058 1.00 82.00 239 VAL A N 1
ATOM 1895 C CA . VAL A 1 239 ? 10.184 17.500 -0.740 1.00 82.00 239 VAL A CA 1
ATOM 1896 C C . VAL A 1 239 ? 8.953 17.179 0.110 1.00 82.00 239 VAL A C 1
ATOM 1898 O O . VAL A 1 239 ? 9.090 16.829 1.281 1.00 82.00 239 VAL A O 1
ATOM 1901 N N . LEU A 1 240 ? 7.753 17.220 -0.474 1.00 86.38 240 LEU A N 1
ATOM 1902 C CA . LEU A 1 240 ? 6.518 16.871 0.225 1.00 86.38 240 LEU A CA 1
ATOM 1903 C C . LEU A 1 240 ? 6.540 15.421 0.729 1.00 86.38 240 LEU A C 1
ATOM 1905 O O . LEU A 1 240 ? 6.231 15.169 1.892 1.00 86.38 240 LEU A O 1
ATOM 1909 N N . LEU A 1 241 ? 6.923 14.470 -0.125 1.00 85.50 241 LEU A N 1
ATOM 1910 C CA . LEU A 1 241 ? 7.025 13.055 0.241 1.00 85.50 241 LEU A CA 1
ATOM 1911 C C . LEU A 1 241 ? 8.060 12.835 1.349 1.00 85.50 241 LEU A C 1
ATOM 1913 O O . LEU A 1 241 ? 7.791 12.092 2.292 1.00 85.50 241 LEU A O 1
ATOM 1917 N N . GLN A 1 242 ? 9.203 13.521 1.263 1.00 84.12 242 GLN A N 1
ATOM 1918 C CA . GLN A 1 242 ? 10.253 13.466 2.276 1.00 84.12 242 GLN A CA 1
ATOM 1919 C C . GLN A 1 242 ? 9.749 13.941 3.632 1.00 84.12 242 GLN A C 1
ATOM 1921 O O . GLN A 1 242 ? 9.857 13.237 4.633 1.00 84.12 242 GLN A O 1
ATOM 1926 N N . VAL A 1 243 ? 9.114 15.106 3.658 1.00 90.00 243 VAL A N 1
ATOM 1927 C CA . VAL A 1 243 ? 8.639 15.719 4.895 1.00 90.00 243 VAL A CA 1
ATOM 1928 C C . VAL A 1 243 ? 7.462 14.950 5.508 1.00 90.00 243 VAL A C 1
ATOM 1930 O O . VAL A 1 243 ? 7.360 14.870 6.732 1.00 90.00 243 VAL A O 1
ATOM 1933 N N . LEU A 1 244 ? 6.575 14.365 4.695 1.00 94.06 244 LEU A N 1
ATOM 1934 C CA . LEU A 1 244 ? 5.334 13.754 5.183 1.00 94.06 244 LEU A CA 1
ATOM 1935 C C . LEU A 1 244 ? 5.432 12.273 5.549 1.00 94.06 244 LEU A C 1
ATOM 1937 O O . LEU A 1 244 ? 4.619 11.815 6.356 1.00 94.06 244 LEU A O 1
ATOM 1941 N N . LEU A 1 245 ? 6.385 11.514 5.003 1.00 93.50 245 LEU A N 1
ATOM 1942 C CA . LEU A 1 245 ? 6.397 10.066 5.206 1.00 93.50 245 LEU A CA 1
ATOM 1943 C C . LEU A 1 245 ? 6.532 9.670 6.682 1.00 93.50 245 LEU A C 1
ATOM 1945 O O . LEU A 1 245 ? 5.696 8.925 7.195 1.00 93.50 245 LEU A O 1
ATOM 1949 N N . LEU A 1 246 ? 7.556 10.170 7.383 1.00 95.38 246 LEU A N 1
ATOM 1950 C CA . LEU A 1 246 ? 7.777 9.821 8.791 1.00 95.38 246 LEU A CA 1
ATOM 1951 C C . LEU A 1 246 ? 6.610 10.254 9.701 1.00 95.38 246 LEU A C 1
ATOM 1953 O O . LEU A 1 246 ? 6.177 9.436 10.516 1.00 95.38 246 LEU A O 1
ATOM 1957 N N . PRO A 1 247 ? 6.035 11.465 9.558 1.00 97.56 247 PRO A N 1
ATOM 1958 C CA . PRO A 1 247 ? 4.810 11.846 10.264 1.00 97.56 247 PRO A CA 1
ATOM 1959 C C . PRO A 1 247 ? 3.622 10.914 10.013 1.00 97.56 247 PRO A C 1
ATOM 1961 O O . PRO A 1 247 ? 2.928 10.548 10.960 1.00 97.56 247 PRO A O 1
ATOM 1964 N N . VAL A 1 248 ? 3.389 10.494 8.765 1.00 98.06 248 VAL A N 1
ATOM 1965 C CA . VAL A 1 248 ? 2.298 9.566 8.416 1.00 98.06 248 VAL A CA 1
ATOM 1966 C C . VAL A 1 248 ? 2.539 8.175 9.011 1.00 98.06 248 VAL A C 1
ATOM 1968 O O . VAL A 1 248 ? 1.611 7.557 9.548 1.00 98.06 248 VAL A O 1
ATOM 1971 N N . CYS A 1 249 ? 3.783 7.694 8.991 1.00 97.75 249 CYS A N 1
ATOM 1972 C CA . CYS A 1 249 ? 4.163 6.456 9.667 1.00 97.75 249 CYS A CA 1
ATOM 1973 C C . CYS A 1 249 ? 3.950 6.564 11.183 1.00 97.75 249 CYS A C 1
ATOM 1975 O O . CYS A 1 249 ? 3.348 5.673 11.779 1.00 97.75 249 CYS A O 1
ATOM 1977 N N . ALA A 1 250 ? 4.360 7.669 11.809 1.00 98.12 250 ALA A N 1
ATOM 1978 C CA . ALA A 1 250 ? 4.161 7.906 13.236 1.00 98.12 250 ALA A CA 1
ATOM 1979 C C . ALA A 1 250 ? 2.670 7.961 13.608 1.00 98.12 250 ALA A C 1
ATOM 1981 O O . ALA A 1 250 ? 2.248 7.294 14.554 1.00 98.12 250 ALA A O 1
ATOM 1982 N N . PHE A 1 251 ? 1.857 8.682 12.828 1.00 98.50 251 PHE A N 1
ATOM 1983 C CA . PHE A 1 251 ? 0.401 8.729 12.977 1.00 98.50 251 PHE A CA 1
ATOM 1984 C C . PHE A 1 251 ? -0.205 7.319 12.990 1.00 98.50 251 PHE A C 1
ATOM 1986 O O . PHE A 1 251 ? -0.958 6.944 13.896 1.00 98.50 251 PHE A O 1
ATOM 1993 N N . THR A 1 252 ? 0.153 6.515 11.992 1.00 98.06 252 THR A N 1
ATOM 1994 C CA . THR A 1 252 ? -0.389 5.166 11.806 1.00 98.06 252 THR A CA 1
ATOM 1995 C C . THR A 1 252 ? 0.089 4.214 12.895 1.00 98.06 252 THR A C 1
ATOM 1997 O O . THR A 1 252 ? -0.706 3.446 13.437 1.00 98.06 252 THR A O 1
ATOM 2000 N N . PHE A 1 253 ? 1.360 4.304 13.285 1.00 98.25 253 PHE A N 1
ATOM 2001 C CA . PHE A 1 253 ? 1.932 3.497 14.357 1.00 98.25 253 PHE A CA 1
ATOM 2002 C C . PHE A 1 253 ? 1.238 3.766 15.695 1.00 98.25 253 PHE A C 1
ATOM 2004 O O . PHE A 1 253 ? 0.781 2.834 16.358 1.00 98.25 253 PHE A O 1
ATOM 2011 N N . VAL A 1 254 ? 1.081 5.041 16.065 1.00 98.19 254 VAL A N 1
ATOM 2012 C CA . VAL A 1 254 ? 0.391 5.439 17.301 1.00 98.19 254 VAL A CA 1
ATOM 2013 C C . VAL A 1 254 ? -1.063 4.983 17.281 1.00 98.19 254 VAL A C 1
ATOM 2015 O O . VAL A 1 254 ? -1.547 4.461 18.283 1.00 98.19 254 VAL A O 1
ATOM 2018 N N . THR A 1 255 ? -1.743 5.103 16.141 1.00 97.44 255 THR A N 1
ATOM 2019 C CA . THR A 1 255 ? -3.111 4.597 15.967 1.00 97.44 255 THR A CA 1
ATOM 2020 C C . THR A 1 255 ? -3.193 3.094 16.249 1.00 97.44 255 THR A C 1
ATOM 2022 O O . THR A 1 255 ? -4.051 2.642 17.011 1.00 97.44 255 THR A O 1
ATOM 2025 N N . VAL A 1 256 ? -2.283 2.299 15.682 1.00 96.56 256 VAL A N 1
ATOM 2026 C CA . VAL A 1 256 ? -2.246 0.853 15.932 1.00 96.56 256 VAL A CA 1
ATOM 2027 C C . VAL A 1 256 ? -1.994 0.562 17.415 1.00 96.56 256 VAL A C 1
ATOM 2029 O O . VAL A 1 256 ? -2.715 -0.242 18.010 1.00 96.56 256 VAL A O 1
ATOM 2032 N N . LEU A 1 257 ? -1.038 1.247 18.049 1.00 96.31 257 LEU A N 1
ATOM 2033 C CA . LEU A 1 257 ? -0.770 1.085 19.481 1.00 96.31 257 LEU A CA 1
ATOM 2034 C C . LEU A 1 257 ? -1.986 1.431 20.346 1.00 96.31 257 LEU A C 1
ATOM 2036 O O . LEU A 1 257 ? -2.288 0.705 21.295 1.00 96.31 257 LEU A O 1
ATOM 2040 N N . GLN A 1 258 ? -2.715 2.497 20.008 1.00 96.06 258 GLN A N 1
ATOM 2041 C CA . GLN A 1 258 ? -3.955 2.858 20.691 1.00 96.06 258 GLN A CA 1
ATOM 2042 C C . GLN A 1 258 ? -5.003 1.747 20.598 1.00 96.06 258 GLN A C 1
ATOM 2044 O O . GLN A 1 258 ? -5.663 1.454 21.592 1.00 96.06 258 GLN A O 1
ATOM 2049 N N . GLU A 1 259 ? -5.137 1.092 19.446 1.00 95.12 259 GLU A N 1
ATOM 2050 C CA . GLU A 1 259 ? -6.087 -0.006 19.248 1.00 95.12 259 GLU A CA 1
ATOM 2051 C C . GLU A 1 259 ? -5.718 -1.268 20.049 1.00 95.12 259 GLU A C 1
ATOM 2053 O O . GLU A 1 259 ? -6.594 -1.931 20.623 1.00 95.12 259 GLU A O 1
ATOM 2058 N N . PHE A 1 260 ? -4.424 -1.595 20.138 1.00 95.12 260 PHE A N 1
ATOM 2059 C CA . PHE A 1 260 ? -3.927 -2.645 21.035 1.00 95.12 260 PHE A CA 1
ATOM 2060 C C . PHE A 1 260 ? -4.183 -2.294 22.501 1.00 95.12 260 PHE A C 1
ATOM 2062 O O . PHE A 1 260 ? -4.721 -3.114 23.251 1.00 95.12 260 PHE A O 1
ATOM 2069 N N . HIS A 1 261 ? -3.866 -1.063 22.898 1.00 95.31 261 HIS A N 1
ATOM 2070 C CA . HIS A 1 261 ? -4.034 -0.595 24.266 1.00 95.31 261 HIS A CA 1
ATOM 2071 C C . HIS A 1 261 ? -5.506 -0.578 24.700 1.00 95.31 261 HIS A C 1
ATOM 2073 O O . HIS A 1 261 ? -5.852 -1.122 25.752 1.00 95.31 261 HIS A O 1
ATOM 2079 N N . ALA A 1 262 ? -6.394 -0.022 23.871 1.00 93.12 262 ALA A N 1
ATOM 2080 C CA . ALA A 1 262 ? -7.828 0.032 24.132 1.00 93.12 262 ALA A CA 1
ATOM 2081 C C . ALA A 1 262 ? -8.431 -1.374 24.269 1.00 93.12 262 ALA A C 1
ATOM 2083 O O . ALA A 1 262 ? -9.210 -1.624 25.192 1.00 93.12 262 ALA A O 1
ATOM 2084 N N . GLY A 1 263 ? -8.028 -2.312 23.404 1.00 93.06 263 GLY A N 1
ATOM 2085 C CA . GLY A 1 263 ? -8.441 -3.712 23.498 1.00 93.06 263 GLY A CA 1
ATOM 2086 C C . GLY A 1 263 ? -7.971 -4.388 24.785 1.00 93.06 263 GLY A C 1
ATOM 2087 O O . GLY A 1 263 ? -8.773 -5.003 25.492 1.00 93.06 263 GLY A O 1
ATOM 2088 N N . ALA A 1 264 ? -6.689 -4.235 25.127 1.00 94.81 264 ALA A N 1
ATOM 2089 C CA . ALA A 1 264 ? -6.111 -4.809 26.338 1.00 94.81 264 ALA A CA 1
ATOM 2090 C C . ALA A 1 264 ? -6.783 -4.266 27.611 1.00 94.81 264 ALA A C 1
ATOM 2092 O O . ALA A 1 264 ? -7.112 -5.039 28.512 1.00 94.81 264 ALA A O 1
ATOM 2093 N N . LEU A 1 265 ? -7.050 -2.956 27.679 1.00 94.69 265 LEU A N 1
ATOM 2094 C CA . LEU A 1 265 ? -7.758 -2.343 28.807 1.00 94.69 265 LEU A CA 1
ATOM 2095 C C . LEU A 1 265 ? -9.204 -2.828 28.928 1.00 94.69 265 LEU A C 1
ATOM 2097 O O . LEU A 1 265 ? -9.651 -3.114 30.040 1.00 94.69 265 LEU A O 1
ATOM 2101 N N . ALA A 1 266 ? -9.927 -2.935 27.809 1.00 92.38 266 ALA A N 1
ATOM 2102 C CA . ALA A 1 266 ? -11.297 -3.437 27.807 1.00 92.38 266 ALA A CA 1
ATOM 2103 C C . ALA A 1 266 ? -11.363 -4.867 28.361 1.00 92.38 266 ALA A C 1
ATOM 2105 O O . ALA A 1 266 ? -12.178 -5.148 29.239 1.00 92.38 266 ALA A O 1
ATOM 2106 N N . ARG A 1 267 ? -10.446 -5.743 27.930 1.00 92.56 267 ARG A N 1
ATOM 2107 C CA . ARG A 1 267 ? -10.362 -7.118 28.436 1.00 92.56 267 ARG A CA 1
ATOM 2108 C C . ARG A 1 267 ? -9.921 -7.187 29.895 1.00 92.56 267 ARG A C 1
ATOM 2110 O O . ARG A 1 267 ? -10.502 -7.947 30.666 1.00 92.56 267 ARG A O 1
ATOM 2117 N N . LYS A 1 268 ? -8.918 -6.403 30.299 1.00 94.31 268 LYS A N 1
ATOM 2118 C CA . LYS A 1 268 ? -8.460 -6.351 31.697 1.00 94.31 268 LYS A CA 1
ATOM 2119 C C . LYS A 1 268 ? -9.621 -6.035 32.643 1.00 94.31 268 LYS A C 1
ATOM 2121 O O . LYS A 1 268 ? -9.758 -6.680 33.675 1.00 94.31 268 LYS A O 1
ATOM 2126 N N . ARG A 1 269 ? -10.482 -5.083 32.268 1.00 91.75 269 ARG A N 1
ATOM 2127 C CA . ARG A 1 269 ? -11.669 -4.708 33.054 1.00 91.75 269 ARG A CA 1
ATOM 2128 C C . ARG A 1 269 ? -12.717 -5.821 33.142 1.00 91.75 269 ARG A C 1
ATOM 2130 O O . ARG A 1 269 ? -13.436 -5.861 34.128 1.00 91.75 269 ARG A O 1
ATOM 2137 N N . SER A 1 270 ? -12.809 -6.704 32.145 1.00 90.94 270 SER A N 1
ATOM 2138 C CA . SER A 1 270 ? -13.810 -7.780 32.114 1.00 90.94 270 SER A CA 1
ATOM 2139 C C . SER A 1 270 ? -13.324 -9.122 32.672 1.00 90.94 270 SER A C 1
ATOM 2141 O O . SER A 1 270 ? -14.149 -9.985 32.940 1.00 90.94 270 SER A O 1
ATOM 2143 N N . THR A 1 271 ? -12.010 -9.334 32.800 1.00 86.94 271 THR A N 1
ATOM 2144 C CA . THR A 1 271 ? -11.416 -10.642 33.163 1.00 86.94 271 THR A CA 1
ATOM 2145 C C . THR A 1 271 ? -10.507 -10.598 34.394 1.00 86.94 271 THR A C 1
ATOM 2147 O O . THR A 1 271 ? -10.021 -11.640 34.820 1.00 86.94 271 THR A O 1
ATOM 2150 N N . SER A 1 272 ? -10.241 -9.411 34.959 1.00 85.25 272 SER A N 1
ATOM 2151 C CA . SER A 1 272 ? -9.291 -9.189 36.068 1.00 85.25 272 SER A CA 1
ATOM 2152 C C . SER A 1 272 ? -7.859 -9.695 35.805 1.00 85.25 272 SER A C 1
ATOM 2154 O O . SER A 1 272 ? -7.038 -9.763 36.717 1.00 85.25 272 SER A O 1
ATOM 2156 N N . GLU A 1 273 ? -7.525 -10.023 34.552 1.00 91.69 273 GLU A N 1
ATOM 2157 C CA . GLU A 1 273 ? -6.191 -10.447 34.127 1.00 91.69 273 GLU A CA 1
ATOM 2158 C C . GLU A 1 273 ? -5.173 -9.287 34.204 1.00 91.69 273 GLU A C 1
ATOM 2160 O O . GLU A 1 273 ? -5.503 -8.108 34.047 1.00 91.69 273 GLU A O 1
ATOM 2165 N N . GLY A 1 274 ? -3.885 -9.612 34.373 1.00 94.75 274 GLY A N 1
ATOM 2166 C CA . GLY A 1 274 ? -2.802 -8.635 34.206 1.00 94.75 274 GLY A CA 1
ATOM 2167 C C . GLY A 1 274 ? -2.754 -8.063 32.779 1.00 94.75 274 GLY A C 1
ATOM 2168 O O . GLY A 1 274 ? -3.127 -8.740 31.824 1.00 94.75 274 GLY A O 1
ATOM 2169 N N . TYR A 1 275 ? -2.253 -6.830 32.613 1.00 95.00 275 TYR A N 1
ATOM 2170 C CA . TYR A 1 275 ? -2.270 -6.111 31.323 1.00 95.00 275 TYR A CA 1
ATOM 2171 C C . TYR A 1 275 ? -1.644 -6.911 30.169 1.00 95.00 275 TYR A C 1
ATOM 2173 O O . TYR A 1 275 ? -2.234 -7.001 29.096 1.00 95.00 275 TYR A O 1
ATOM 2181 N N . LEU A 1 276 ? -0.487 -7.541 30.402 1.00 94.94 276 LEU A N 1
ATOM 2182 C CA . LEU A 1 276 ? 0.207 -8.336 29.383 1.00 94.94 276 LEU A CA 1
ATOM 2183 C C . LEU A 1 276 ? -0.598 -9.571 28.960 1.00 94.94 276 LEU A C 1
ATOM 2185 O O . LEU A 1 276 ? -0.732 -9.836 27.767 1.00 94.94 276 LEU A O 1
ATOM 2189 N N . ARG A 1 277 ? -1.199 -10.286 29.922 1.00 95.00 277 ARG A N 1
ATOM 2190 C CA . ARG A 1 277 ? -2.076 -11.431 29.626 1.00 95.00 277 ARG A CA 1
ATOM 2191 C C . ARG A 1 277 ? -3.320 -10.988 28.864 1.00 95.00 277 ARG A C 1
ATOM 2193 O O . ARG A 1 277 ? -3.665 -11.617 27.870 1.00 95.00 277 ARG A O 1
ATOM 2200 N N . ALA A 1 278 ? -3.916 -9.862 29.253 1.00 94.19 278 ALA A N 1
ATOM 2201 C CA . ALA A 1 278 ? -5.056 -9.301 28.544 1.00 94.19 278 ALA A CA 1
ATOM 2202 C C . ALA A 1 278 ? -4.693 -8.913 27.095 1.00 94.19 278 ALA A C 1
ATOM 2204 O O . ALA A 1 278 ? -5.433 -9.219 26.161 1.00 94.19 278 ALA A O 1
ATOM 2205 N N . MET A 1 279 ? -3.528 -8.298 26.882 1.00 93.75 279 MET A N 1
ATOM 2206 C CA . MET A 1 279 ? -3.035 -7.933 25.551 1.00 93.75 279 MET A CA 1
ATOM 2207 C C . MET A 1 279 ? -2.790 -9.164 24.661 1.00 93.75 279 MET A C 1
ATOM 2209 O O . MET A 1 279 ? -3.232 -9.200 23.509 1.00 93.75 279 MET A O 1
ATOM 2213 N N . MET A 1 280 ? -2.150 -10.208 25.197 1.00 94.19 280 MET A N 1
ATOM 2214 C CA . MET A 1 280 ? -1.985 -11.481 24.485 1.00 94.19 280 MET A CA 1
ATOM 2215 C C . MET A 1 280 ? -3.341 -12.131 24.188 1.00 94.19 280 MET A C 1
ATOM 2217 O O . MET A 1 280 ? -3.584 -12.577 23.067 1.00 94.19 280 MET A O 1
ATOM 2221 N N . GLY A 1 281 ? -4.255 -12.121 25.160 1.00 93.25 281 GLY A N 1
ATOM 2222 C CA . GLY A 1 281 ? -5.593 -12.686 25.037 1.00 93.25 281 GLY A CA 1
ATOM 2223 C C . GLY A 1 281 ? -6.407 -12.043 23.915 1.00 93.25 281 GLY A C 1
ATOM 2224 O O . GLY A 1 281 ? -6.953 -12.760 23.077 1.00 93.25 281 GLY A O 1
ATOM 2225 N N . VAL A 1 282 ? -6.458 -10.705 23.832 1.00 92.50 282 VAL A N 1
ATOM 2226 C CA . VAL A 1 282 ? -7.201 -10.028 22.748 1.00 92.50 282 VAL A CA 1
ATOM 2227 C C . VAL A 1 282 ? -6.604 -10.305 21.373 1.00 92.50 282 VAL A C 1
ATOM 2229 O O . VAL A 1 282 ? -7.359 -10.495 20.418 1.00 92.50 282 VAL A O 1
ATOM 2232 N N . THR A 1 283 ? -5.276 -10.396 21.291 1.00 93.06 283 THR A N 1
ATOM 2233 C CA . THR A 1 283 ? -4.546 -10.668 20.049 1.00 93.06 283 THR A CA 1
ATOM 2234 C C . THR A 1 283 ? -4.832 -12.082 19.545 1.00 93.06 283 THR A C 1
ATOM 2236 O O . THR A 1 283 ? -5.215 -12.269 18.390 1.00 93.06 283 THR A O 1
ATOM 2239 N N . LEU A 1 284 ? -4.724 -13.081 20.426 1.00 93.56 284 LEU A N 1
ATOM 2240 C CA . LEU A 1 284 ? -4.901 -14.491 20.076 1.00 93.56 284 LEU A CA 1
ATOM 2241 C C . LEU A 1 284 ? -6.361 -14.879 19.828 1.00 93.56 284 LEU A C 1
ATOM 2243 O O . LEU A 1 284 ? -6.603 -15.787 19.032 1.00 93.56 284 LEU A O 1
ATOM 2247 N N . GLN A 1 285 ? -7.320 -14.209 20.474 1.00 92.56 285 GLN A N 1
ATOM 2248 C CA . GLN A 1 285 ? -8.751 -14.447 20.256 1.00 92.56 285 GLN A CA 1
ATOM 2249 C C . GLN A 1 285 ? -9.279 -13.730 19.007 1.00 92.56 285 GLN A C 1
ATOM 2251 O O . GLN A 1 285 ? -10.143 -14.261 18.316 1.00 92.56 285 GLN A O 1
ATOM 2256 N N . ASN A 1 286 ? -8.742 -12.552 18.667 1.00 91.38 286 ASN A N 1
ATOM 2257 C CA . ASN A 1 286 ? -9.175 -11.762 17.509 1.00 91.38 286 ASN A CA 1
ATOM 2258 C C . ASN A 1 286 ? -8.086 -11.687 16.430 1.00 91.38 286 ASN A C 1
ATOM 2260 O O . ASN A 1 286 ? -7.735 -10.600 15.957 1.00 91.38 286 ASN A O 1
ATOM 2264 N N . ARG A 1 287 ? -7.581 -12.858 16.016 1.00 91.88 287 ARG A N 1
ATOM 2265 C CA . ARG A 1 287 ? -6.428 -12.994 15.105 1.00 91.88 287 ARG A CA 1
ATOM 2266 C C . ARG A 1 287 ? -6.579 -12.205 13.810 1.00 91.88 287 ARG A C 1
ATOM 2268 O O . ARG A 1 287 ? -5.630 -11.569 13.382 1.00 91.88 287 ARG A O 1
ATOM 2275 N N . ARG A 1 288 ? -7.776 -12.172 13.211 1.00 89.69 288 ARG A N 1
ATOM 2276 C CA . ARG A 1 288 ? -8.009 -11.425 11.961 1.00 89.69 288 ARG A CA 1
ATOM 2277 C C . ARG A 1 288 ? -7.824 -9.914 12.131 1.00 89.69 288 ARG A C 1
ATOM 2279 O O . ARG A 1 288 ? -7.283 -9.270 11.245 1.00 89.69 288 ARG A O 1
ATOM 2286 N N . ARG A 1 289 ? -8.260 -9.345 13.262 1.00 90.25 289 ARG A N 1
ATOM 2287 C CA . ARG A 1 289 ? -8.150 -7.899 13.520 1.00 90.25 289 ARG A CA 1
ATOM 2288 C C . ARG A 1 289 ? -6.726 -7.519 13.909 1.00 90.25 289 ARG A C 1
ATOM 2290 O O . ARG A 1 289 ? -6.129 -6.670 13.261 1.00 90.25 289 ARG A O 1
ATOM 2297 N N . TYR A 1 290 ? -6.188 -8.155 14.948 1.00 93.56 290 TYR A N 1
ATOM 2298 C CA . TYR A 1 290 ? -4.862 -7.801 15.459 1.00 93.56 290 TYR A CA 1
ATOM 2299 C C . TYR A 1 290 ? -3.729 -8.314 14.569 1.00 93.56 290 TYR A C 1
ATOM 2301 O O . TYR A 1 290 ? -2.703 -7.654 14.478 1.00 93.56 290 TYR A O 1
ATOM 2309 N N . GLY A 1 291 ? -3.927 -9.416 13.840 1.00 93.75 291 GLY A N 1
ATOM 2310 C CA . GLY A 1 291 ? -3.020 -9.843 12.773 1.00 93.75 291 GLY A CA 1
ATOM 2311 C C . GLY A 1 291 ? -2.939 -8.812 11.648 1.00 93.75 291 GLY A C 1
ATOM 2312 O O . GLY A 1 291 ? -1.841 -8.471 11.226 1.00 93.75 291 GLY A O 1
ATOM 2313 N N . GLY A 1 292 ? -4.073 -8.224 11.243 1.00 93.25 292 GLY A N 1
ATOM 2314 C CA . GLY A 1 292 ? -4.083 -7.094 10.308 1.00 93.25 292 GLY A CA 1
ATOM 2315 C C . GLY A 1 292 ? -3.284 -5.896 10.829 1.00 93.25 292 GLY A C 1
ATOM 2316 O O . GLY A 1 292 ? -2.469 -5.338 10.106 1.00 93.25 292 GLY A O 1
ATOM 2317 N N . TYR A 1 293 ? -3.427 -5.549 12.109 1.00 95.06 293 TYR A N 1
ATOM 2318 C CA . TYR A 1 293 ? -2.636 -4.470 12.711 1.00 95.06 293 TYR A CA 1
ATOM 2319 C C . TYR A 1 293 ? -1.131 -4.773 12.780 1.00 95.06 293 TYR A C 1
ATOM 2321 O O . TYR A 1 293 ? -0.329 -3.864 12.589 1.00 95.06 293 TYR A O 1
ATOM 2329 N N . ILE A 1 294 ? -0.729 -6.029 12.998 1.00 95.62 294 ILE A N 1
ATOM 2330 C CA . ILE A 1 294 ? 0.685 -6.435 12.920 1.00 95.62 294 ILE A CA 1
ATOM 2331 C C . ILE A 1 294 ? 1.212 -6.248 11.494 1.00 95.62 294 ILE A C 1
ATOM 2333 O O . ILE A 1 294 ? 2.283 -5.673 11.314 1.00 95.62 294 ILE A O 1
ATOM 2337 N N . VAL A 1 295 ? 0.440 -6.662 10.482 1.00 95.38 295 VAL A N 1
ATOM 2338 C CA . VAL A 1 295 ? 0.782 -6.421 9.071 1.00 95.38 295 VAL A CA 1
ATOM 2339 C C . VAL A 1 295 ? 0.917 -4.924 8.796 1.00 95.38 295 VAL A C 1
ATOM 2341 O O . VAL A 1 295 ? 1.865 -4.520 8.131 1.00 95.38 295 VAL A O 1
ATOM 2344 N N . HIS A 1 296 ? 0.037 -4.085 9.355 1.00 95.94 296 HIS A N 1
ATOM 2345 C CA . HIS A 1 296 ? 0.149 -2.635 9.199 1.00 95.94 296 HIS A CA 1
ATOM 2346 C C . HIS A 1 296 ? 1.481 -2.110 9.743 1.00 95.94 296 HIS A C 1
ATOM 2348 O O . HIS A 1 296 ? 2.152 -1.366 9.039 1.00 95.94 296 HIS A O 1
ATOM 2354 N N . VAL A 1 297 ? 1.902 -2.532 10.944 1.00 97.06 297 VAL A N 1
ATOM 2355 C CA . VAL A 1 297 ? 3.219 -2.162 11.499 1.00 97.06 297 VAL A CA 1
ATOM 2356 C C . VAL A 1 297 ? 4.355 -2.651 10.598 1.00 97.06 297 VAL A C 1
ATOM 2358 O O . VAL A 1 297 ? 5.286 -1.892 10.343 1.00 97.06 297 VAL A O 1
ATOM 2361 N N . GLY A 1 298 ? 4.261 -3.872 10.063 1.00 96.75 298 GLY A N 1
ATOM 2362 C CA . GLY A 1 298 ? 5.220 -4.394 9.085 1.00 96.75 298 GLY A CA 1
ATOM 2363 C C . GLY A 1 298 ? 5.348 -3.500 7.847 1.00 96.75 298 GLY A C 1
ATOM 2364 O O . GLY A 1 298 ? 6.459 -3.171 7.444 1.00 96.75 298 GLY A O 1
ATOM 2365 N N . MET A 1 299 ? 4.229 -3.018 7.303 1.00 95.31 299 MET A N 1
ATOM 2366 C CA . MET A 1 299 ? 4.235 -2.079 6.175 1.00 95.31 299 MET A CA 1
ATOM 2367 C C . MET A 1 299 ? 4.856 -0.722 6.527 1.00 95.31 299 MET A C 1
ATOM 2369 O O . MET A 1 299 ? 5.513 -0.129 5.677 1.00 95.31 299 MET A O 1
ATOM 2373 N N . LEU A 1 300 ? 4.695 -0.234 7.764 1.00 96.75 300 LEU A N 1
ATOM 2374 C CA . LEU A 1 300 ? 5.379 0.987 8.210 1.00 96.75 300 LEU A CA 1
ATOM 2375 C C . LEU A 1 300 ? 6.896 0.793 8.244 1.00 96.75 300 LEU A C 1
ATOM 2377 O O . LEU A 1 300 ? 7.630 1.679 7.816 1.00 96.75 300 LEU A O 1
ATOM 2381 N N . LEU A 1 301 ? 7.365 -0.361 8.728 1.00 95.19 301 LEU A N 1
ATOM 2382 C CA . LEU A 1 301 ? 8.792 -0.693 8.743 1.00 95.19 301 LEU A CA 1
ATOM 2383 C C . LEU A 1 301 ? 9.356 -0.773 7.326 1.00 95.19 301 LEU A C 1
ATOM 2385 O O . LEU A 1 301 ? 10.418 -0.212 7.070 1.00 95.19 301 LEU A O 1
ATOM 2389 N N . VAL A 1 302 ? 8.622 -1.406 6.406 1.00 91.06 302 VAL A N 1
ATOM 2390 C CA . VAL A 1 302 ? 8.969 -1.425 4.979 1.00 91.06 302 VAL A CA 1
ATOM 2391 C C . VAL A 1 302 ? 9.065 0.000 4.436 1.00 91.06 302 VAL A C 1
ATOM 2393 O O . VAL A 1 302 ? 10.104 0.364 3.899 1.00 91.06 302 VAL A O 1
ATOM 2396 N N . ALA A 1 303 ? 8.050 0.842 4.647 1.00 90.69 303 ALA A N 1
ATOM 2397 C CA . ALA A 1 303 ? 8.043 2.218 4.150 1.00 90.69 303 ALA A CA 1
ATOM 2398 C C . ALA A 1 303 ? 9.210 3.060 4.694 1.00 90.69 303 ALA A C 1
ATOM 2400 O O . ALA A 1 303 ? 9.842 3.800 3.944 1.00 90.69 303 ALA A O 1
ATOM 2401 N N . VAL A 1 304 ? 9.530 2.930 5.984 1.00 90.88 304 VAL A N 1
ATOM 2402 C CA . VAL A 1 304 ? 10.677 3.615 6.599 1.00 90.88 304 VAL A CA 1
ATOM 2403 C C . VAL A 1 304 ? 12.000 3.078 6.046 1.00 90.88 304 VAL A C 1
ATOM 2405 O O . VAL A 1 304 ? 12.887 3.866 5.732 1.00 90.88 304 VAL A O 1
ATOM 2408 N N . GLY A 1 305 ? 12.136 1.761 5.880 1.00 85.69 305 GLY A N 1
ATOM 2409 C CA . GLY A 1 305 ? 13.326 1.151 5.284 1.00 85.69 305 GLY A CA 1
ATOM 2410 C C . GLY A 1 305 ? 13.562 1.621 3.848 1.00 85.69 305 GLY A C 1
ATOM 2411 O O . GLY A 1 305 ? 14.656 2.077 3.525 1.00 85.69 305 GLY A O 1
ATOM 2412 N N . MET A 1 306 ? 12.512 1.601 3.022 1.00 79.19 306 MET A N 1
ATOM 2413 C CA . MET A 1 306 ? 12.516 2.133 1.654 1.00 79.19 306 MET A CA 1
ATOM 2414 C C . MET A 1 306 ? 12.986 3.579 1.608 1.00 79.19 306 MET A C 1
ATOM 2416 O O . MET A 1 306 ? 13.842 3.947 0.807 1.00 79.19 306 MET A O 1
ATOM 2420 N N . TYR A 1 307 ? 12.414 4.391 2.491 1.00 80.38 307 TYR A N 1
ATOM 2421 C CA . TYR A 1 307 ? 12.729 5.798 2.587 1.00 80.38 307 TYR A CA 1
ATOM 2422 C C . TYR A 1 307 ? 14.203 6.018 2.861 1.00 80.38 307 TYR A C 1
ATOM 2424 O O . TYR A 1 307 ? 14.874 6.629 2.039 1.00 80.38 307 TYR A O 1
ATOM 2432 N N . TYR A 1 308 ? 14.728 5.468 3.955 1.00 76.69 308 TYR A N 1
ATOM 2433 C CA . TYR A 1 308 ? 16.131 5.657 4.302 1.00 76.69 308 TYR A CA 1
ATOM 2434 C C . TYR A 1 308 ? 17.073 5.086 3.240 1.00 76.69 308 TYR A C 1
ATOM 2436 O O . TYR A 1 308 ? 18.045 5.757 2.914 1.00 76.69 308 TYR A O 1
ATOM 2444 N N . SER A 1 309 ? 16.763 3.934 2.632 1.00 69.56 309 SER A N 1
ATOM 2445 C CA . SER A 1 309 ? 17.566 3.385 1.526 1.00 69.56 309 SER A CA 1
ATOM 2446 C C . SER A 1 309 ? 17.727 4.398 0.387 1.00 69.56 309 SER A C 1
ATOM 2448 O O . SER A 1 309 ? 18.846 4.681 -0.024 1.00 69.56 309 SER A O 1
ATOM 2450 N N . SER A 1 310 ? 16.637 5.057 -0.023 1.00 65.88 310 SER A N 1
ATOM 2451 C CA . SER A 1 310 ? 16.664 6.054 -1.107 1.00 65.88 310 SER A CA 1
ATOM 2452 C C . SER A 1 310 ? 17.434 7.349 -0.787 1.00 65.88 310 SER A C 1
ATOM 2454 O O . SER A 1 310 ? 17.705 8.161 -1.676 1.00 65.88 310 SER A O 1
ATOM 2456 N N . PHE A 1 311 ? 17.784 7.596 0.483 1.00 57.22 311 PHE A N 1
ATOM 2457 C CA . PHE A 1 311 ? 18.658 8.718 0.849 1.00 57.22 311 PHE A CA 1
ATOM 2458 C C . PHE A 1 311 ? 20.135 8.396 0.676 1.00 57.22 311 PHE A C 1
ATOM 2460 O O . PHE A 1 311 ? 20.899 9.323 0.406 1.00 57.22 311 PHE A O 1
ATOM 2467 N N . TYR A 1 312 ? 20.512 7.128 0.836 1.00 51.00 312 TYR A N 1
ATOM 2468 C CA . TYR A 1 312 ? 21.903 6.685 0.828 1.00 51.00 312 TYR A CA 1
ATOM 2469 C C . TYR A 1 312 ? 22.357 6.121 -0.523 1.00 51.00 312 TYR A C 1
ATOM 2471 O O . TYR A 1 312 ? 23.546 5.849 -0.674 1.00 51.00 312 TYR A O 1
ATOM 2479 N N . ASP A 1 313 ? 21.456 5.984 -1.502 1.00 50.47 313 ASP A N 1
ATOM 2480 C CA . ASP A 1 313 ? 21.835 5.623 -2.869 1.00 50.47 313 ASP A CA 1
ATOM 2481 C C . ASP A 1 313 ? 22.609 6.772 -3.535 1.00 50.47 313 ASP A C 1
ATOM 2483 O O . ASP A 1 313 ? 22.110 7.889 -3.717 1.00 50.47 313 ASP A O 1
ATOM 2487 N N . ILE A 1 314 ? 23.866 6.481 -3.874 1.00 47.47 314 ILE A N 1
ATOM 2488 C CA . ILE A 1 314 ? 24.762 7.351 -4.633 1.00 47.47 314 ILE A CA 1
ATOM 2489 C C . ILE A 1 314 ? 24.680 6.902 -6.093 1.00 47.47 314 ILE A C 1
ATOM 2491 O O . ILE A 1 314 ? 25.456 6.060 -6.539 1.00 47.47 314 ILE A O 1
ATOM 2495 N N . GLU A 1 315 ? 23.730 7.448 -6.847 1.00 48.16 315 GLU A N 1
ATOM 2496 C CA . GLU A 1 315 ? 23.693 7.266 -8.299 1.00 48.16 315 GLU A CA 1
ATOM 2497 C C . GLU A 1 315 ? 24.409 8.436 -8.982 1.00 48.16 315 GLU A C 1
ATOM 2499 O O . GLU A 1 315 ? 23.977 9.588 -8.917 1.00 48.16 315 GLU A O 1
ATOM 2504 N N . GLY A 1 316 ? 25.535 8.141 -9.632 1.00 44.09 316 GLY A N 1
ATOM 2505 C CA . GLY A 1 316 ? 26.276 9.089 -10.455 1.00 44.09 316 GLY A CA 1
ATOM 2506 C C . GLY A 1 316 ? 26.741 8.411 -11.735 1.00 44.09 316 GLY A C 1
ATOM 2507 O O . GLY A 1 316 ? 27.548 7.487 -11.691 1.00 44.09 316 GLY A O 1
ATOM 2508 N N . ALA A 1 317 ? 26.245 8.869 -12.883 1.00 44.72 317 ALA A N 1
ATOM 2509 C CA . ALA A 1 317 ? 26.801 8.479 -14.170 1.00 44.72 317 ALA A CA 1
ATOM 2510 C C . ALA A 1 317 ? 28.055 9.319 -14.416 1.00 44.72 317 ALA A C 1
ATOM 2512 O O . ALA A 1 317 ? 27.959 10.532 -14.612 1.00 44.72 317 ALA A O 1
ATOM 2513 N N . VAL A 1 318 ? 29.230 8.691 -14.391 1.00 49.06 318 VAL A N 1
ATOM 2514 C CA . VAL A 1 318 ? 30.471 9.363 -14.778 1.00 49.06 318 VAL A CA 1
ATOM 2515 C C . VAL A 1 318 ? 31.014 8.715 -16.037 1.00 49.06 318 VAL A C 1
ATOM 2517 O O . VAL A 1 318 ? 31.104 7.495 -16.139 1.00 49.06 318 VAL A O 1
ATOM 2520 N N . THR A 1 319 ? 31.328 9.553 -17.019 1.00 49.06 319 THR A N 1
ATOM 2521 C CA . THR A 1 319 ? 31.936 9.119 -18.276 1.00 49.06 319 THR A CA 1
ATOM 2522 C C . THR A 1 319 ? 33.443 9.274 -18.133 1.00 49.06 319 THR A C 1
ATOM 2524 O O . THR A 1 319 ? 33.907 10.364 -17.804 1.00 49.06 319 THR A O 1
ATOM 2527 N N . ALA A 1 320 ? 34.195 8.203 -18.361 1.00 55.47 320 ALA A N 1
ATOM 2528 C CA . ALA A 1 320 ? 35.649 8.243 -18.433 1.00 55.47 320 ALA A CA 1
ATOM 2529 C C . ALA A 1 320 ? 36.119 7.483 -19.673 1.00 55.47 320 ALA A C 1
ATOM 2531 O O . ALA A 1 320 ? 35.452 6.553 -20.137 1.00 55.47 320 ALA A O 1
ATOM 2532 N N . GLU A 1 321 ? 37.265 7.888 -20.210 1.00 52.53 321 GLU A N 1
ATOM 2533 C CA . GLU A 1 321 ? 37.935 7.128 -21.261 1.00 52.53 321 GLU A CA 1
ATOM 2534 C C . GLU A 1 321 ? 38.460 5.792 -20.700 1.00 52.53 321 GLU A C 1
ATOM 2536 O O . GLU A 1 321 ? 38.746 5.706 -19.501 1.00 52.53 321 GLU A O 1
ATOM 2541 N N . PRO A 1 322 ? 38.587 4.733 -21.522 1.00 53.97 322 PRO A N 1
ATOM 2542 C CA . PRO A 1 322 ? 39.191 3.473 -21.090 1.00 53.97 322 PRO A CA 1
ATOM 2543 C C . PRO A 1 322 ? 40.584 3.708 -20.475 1.00 53.97 322 PRO A C 1
ATOM 2545 O O . PRO A 1 322 ? 41.438 4.315 -21.118 1.00 53.97 322 PRO A O 1
ATOM 2548 N N . GLY A 1 323 ? 40.815 3.248 -19.237 1.00 59.06 323 GLY A N 1
ATOM 2549 C CA . GLY A 1 323 ? 42.061 3.490 -18.485 1.00 59.06 323 GLY A CA 1
ATOM 2550 C C . GLY A 1 323 ? 42.075 4.812 -17.708 1.00 59.06 323 G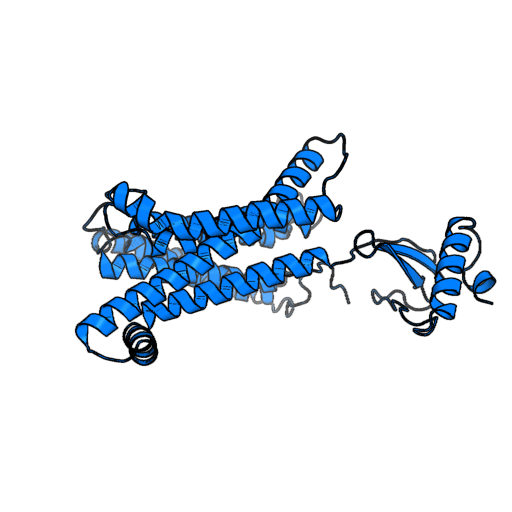LY A C 1
ATOM 2551 O O . GLY A 1 323 ? 43.055 5.140 -17.036 1.00 59.06 323 GLY A O 1
ATOM 2552 N N . GLY A 1 324 ? 40.991 5.583 -17.805 1.00 61.56 324 GLY A N 1
ATOM 2553 C CA . GLY A 1 324 ? 40.775 6.841 -17.108 1.00 61.56 324 GLY A CA 1
ATOM 2554 C C . GLY A 1 324 ? 40.179 6.675 -15.710 1.00 61.56 324 GLY A C 1
ATOM 2555 O O . GLY A 1 324 ? 39.970 5.576 -15.191 1.00 61.56 324 GLY A O 1
ATOM 2556 N N . TYR A 1 325 ? 39.893 7.814 -15.085 1.00 64.69 325 TYR A N 1
ATOM 2557 C CA . TYR A 1 325 ? 39.270 7.891 -13.769 1.00 64.69 325 TYR A CA 1
ATOM 2558 C C . TYR A 1 325 ? 38.095 8.868 -13.782 1.00 64.69 325 TYR A C 1
ATOM 2560 O O . TYR A 1 325 ? 38.044 9.814 -14.565 1.00 64.69 325 TYR A O 1
ATOM 2568 N N . ALA A 1 326 ? 37.174 8.660 -12.853 1.00 63.00 326 ALA A N 1
ATOM 2569 C CA . ALA A 1 326 ? 36.066 9.543 -12.547 1.00 63.00 326 ALA A CA 1
ATOM 2570 C C . ALA A 1 326 ? 36.138 9.971 -11.085 1.00 63.00 326 ALA A C 1
ATOM 2572 O O . ALA A 1 326 ? 36.452 9.161 -10.214 1.00 63.00 326 ALA A O 1
ATOM 2573 N N . VAL A 1 327 ? 35.789 11.225 -10.802 1.00 65.06 327 VAL A N 1
ATOM 2574 C CA . VAL A 1 327 ? 35.495 11.659 -9.433 1.00 65.06 327 VAL A CA 1
ATOM 2575 C C . VAL A 1 327 ? 33.984 11.747 -9.288 1.00 65.06 327 VAL A C 1
ATOM 2577 O O . VAL A 1 327 ? 33.329 12.499 -10.006 1.00 65.06 327 VAL A O 1
ATOM 2580 N N . LEU A 1 328 ? 33.444 10.972 -8.359 1.00 62.75 328 LEU A N 1
ATOM 2581 C CA . LEU A 1 328 ? 32.032 10.906 -8.039 1.00 62.75 328 LEU A CA 1
ATOM 2582 C C . LEU A 1 328 ? 31.826 11.575 -6.681 1.00 62.75 328 LEU A C 1
ATOM 2584 O O . LEU A 1 328 ? 32.301 11.095 -5.655 1.00 62.75 328 LEU A O 1
ATOM 2588 N N . ASP A 1 329 ? 31.173 12.729 -6.682 1.00 58.34 329 ASP A N 1
ATOM 2589 C CA . ASP A 1 329 ? 30.952 13.502 -5.464 1.00 58.34 329 ASP A CA 1
ATOM 2590 C C . ASP A 1 329 ? 29.678 13.055 -4.757 1.00 58.34 329 ASP A C 1
ATOM 2592 O O . ASP A 1 329 ? 28.572 13.274 -5.254 1.00 58.34 329 ASP A O 1
ATOM 2596 N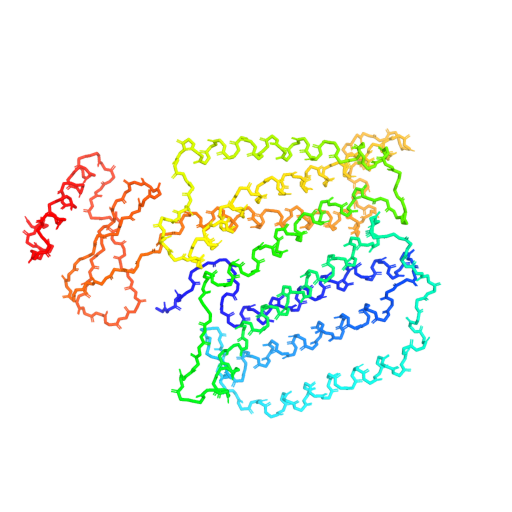 N . ASP A 1 330 ? 29.830 12.504 -3.557 1.00 57.34 330 ASP A N 1
ATOM 2597 C CA . ASP A 1 330 ? 28.720 12.289 -2.646 1.00 57.34 330 ASP A CA 1
ATOM 2598 C C . ASP A 1 330 ? 28.462 13.560 -1.837 1.00 57.34 330 ASP A C 1
ATOM 2600 O O . ASP A 1 330 ? 29.100 13.873 -0.824 1.00 57.34 330 ASP A O 1
ATOM 2604 N N . LYS A 1 331 ? 27.465 14.304 -2.306 1.00 52.50 331 LYS A N 1
ATOM 2605 C CA . LYS A 1 331 ? 26.987 15.515 -1.643 1.00 52.50 331 LYS A CA 1
ATOM 2606 C C . LYS A 1 331 ? 26.351 15.226 -0.276 1.00 52.50 331 LYS A C 1
ATOM 2608 O O . LYS A 1 331 ? 26.387 16.109 0.576 1.00 52.50 331 LYS A O 1
ATOM 2613 N N . ASN A 1 332 ? 25.828 14.019 -0.042 1.00 48.81 332 ASN A N 1
ATOM 2614 C CA . ASN A 1 332 ? 25.189 13.630 1.218 1.00 48.81 332 ASN A CA 1
ATOM 2615 C C . ASN A 1 332 ? 26.233 13.294 2.296 1.00 48.81 332 ASN A C 1
ATOM 2617 O O . ASN A 1 332 ? 26.089 13.731 3.437 1.00 48.81 332 ASN A O 1
ATOM 2621 N N . ALA A 1 333 ? 27.306 12.574 1.945 1.00 52.44 333 ALA A N 1
ATOM 2622 C CA . ALA A 1 333 ? 28.411 12.278 2.867 1.00 52.44 333 ALA A CA 1
ATOM 2623 C C . ALA A 1 333 ? 29.471 13.392 2.947 1.00 52.44 333 ALA A C 1
ATOM 2625 O O . ALA A 1 333 ? 30.320 13.371 3.839 1.00 52.44 333 ALA A O 1
ATOM 2626 N N . ARG A 1 334 ? 29.425 14.386 2.044 1.00 53.59 334 ARG A N 1
ATOM 2627 C CA . ARG A 1 334 ? 30.511 15.363 1.811 1.00 53.59 334 ARG A CA 1
ATOM 2628 C C . ARG A 1 334 ? 31.840 14.677 1.480 1.00 53.59 334 ARG A C 1
ATOM 2630 O O . ARG A 1 334 ? 32.914 15.171 1.833 1.00 53.59 334 ARG A O 1
ATOM 2637 N N . GLU A 1 335 ? 31.756 13.543 0.798 1.00 54.53 335 GLU A N 1
ATOM 2638 C CA . GLU A 1 335 ? 32.896 12.736 0.383 1.00 54.53 335 GLU A CA 1
ATOM 2639 C C . GLU A 1 335 ? 32.982 12.692 -1.140 1.00 54.53 335 GLU A C 1
ATOM 2641 O O . GLU A 1 335 ? 31.993 12.858 -1.847 1.00 54.53 335 GLU A O 1
ATOM 2646 N N . SER A 1 336 ? 34.186 12.479 -1.654 1.00 57.19 336 SER A N 1
ATOM 2647 C CA . SER A 1 336 ? 34.416 12.282 -3.081 1.00 57.19 336 SER A CA 1
ATOM 2648 C C . SER A 1 336 ? 35.020 10.898 -3.278 1.00 57.19 336 SER A C 1
ATOM 2650 O O . SER A 1 336 ? 36.001 10.536 -2.623 1.00 57.19 336 SER A O 1
ATOM 2652 N N . TYR A 1 337 ? 34.441 10.132 -4.188 1.00 61.31 337 TYR A N 1
ATOM 2653 C CA . TYR A 1 337 ? 34.869 8.793 -4.560 1.00 61.31 337 TYR A CA 1
ATOM 2654 C C . TYR A 1 337 ? 35.649 8.851 -5.874 1.00 61.31 337 TYR A C 1
ATOM 2656 O O . TYR A 1 337 ? 35.190 9.449 -6.842 1.00 61.31 337 TYR A O 1
ATOM 2664 N N . LEU A 1 338 ? 36.841 8.258 -5.915 1.00 61.84 338 LEU A N 1
ATOM 2665 C CA . LEU A 1 338 ? 37.588 8.050 -7.150 1.00 61.84 338 LEU A CA 1
ATOM 2666 C C . LEU A 1 338 ? 37.208 6.678 -7.710 1.00 61.84 338 LEU A C 1
ATOM 2668 O O . LEU A 1 338 ? 37.362 5.668 -7.027 1.00 61.84 338 LEU A O 1
ATOM 2672 N N . VAL A 1 339 ? 36.719 6.645 -8.943 1.00 62.75 339 VAL A N 1
ATOM 2673 C CA . VAL A 1 339 ? 36.365 5.415 -9.655 1.00 62.75 339 VAL A CA 1
ATOM 2674 C C . VAL A 1 339 ? 37.348 5.247 -10.808 1.00 62.75 339 VAL A C 1
ATOM 2676 O O . VAL A 1 339 ? 37.454 6.132 -11.655 1.00 62.75 339 VAL A O 1
ATOM 2679 N N . TYR A 1 340 ? 38.095 4.144 -10.818 1.00 59.62 340 TYR A N 1
ATOM 2680 C CA . TYR A 1 340 ? 39.058 3.817 -11.871 1.00 59.62 340 TYR A CA 1
ATOM 2681 C C . TYR A 1 340 ? 38.456 2.810 -12.856 1.00 59.62 340 TYR A C 1
ATOM 2683 O O . TYR A 1 340 ? 37.762 1.881 -12.443 1.00 59.62 340 TYR A O 1
ATOM 2691 N N . PHE A 1 341 ? 38.716 2.998 -14.149 1.00 57.41 341 PHE A N 1
ATOM 2692 C CA . PHE A 1 341 ? 38.154 2.178 -15.220 1.00 57.41 341 PHE A CA 1
ATOM 2693 C C . PHE A 1 341 ? 39.256 1.334 -15.852 1.00 57.41 341 PHE A C 1
ATOM 2695 O O . PHE A 1 341 ? 39.981 1.812 -16.726 1.00 57.41 341 PHE A O 1
ATOM 2702 N N . ASP A 1 342 ? 39.374 0.079 -15.423 1.00 54.47 342 ASP A N 1
ATOM 2703 C CA . ASP A 1 342 ? 40.358 -0.850 -15.979 1.00 54.47 342 ASP A CA 1
ATOM 2704 C C . ASP A 1 342 ? 40.026 -1.202 -17.445 1.00 54.47 342 ASP A C 1
ATOM 2706 O O . ASP A 1 342 ? 38.900 -1.563 -17.798 1.00 54.47 342 ASP A O 1
ATOM 2710 N N . THR A 1 343 ? 41.024 -1.052 -18.312 1.00 52.91 343 THR A N 1
ATOM 2711 C CA . THR A 1 343 ? 40.927 -1.002 -19.779 1.00 52.91 343 THR A CA 1
ATOM 2712 C C . THR A 1 343 ? 40.495 -2.293 -20.478 1.00 52.91 343 THR A C 1
ATOM 2714 O O . THR A 1 343 ? 40.268 -2.261 -21.686 1.00 52.91 343 THR A O 1
ATOM 2717 N N . GLU A 1 344 ? 40.368 -3.432 -19.797 1.00 47.38 344 GLU A N 1
ATOM 2718 C CA . GLU A 1 344 ? 40.222 -4.723 -20.495 1.00 47.38 344 GLU A CA 1
ATOM 2719 C C . GLU A 1 344 ? 38.804 -5.311 -20.529 1.00 47.38 344 GLU A C 1
ATOM 2721 O O . GLU A 1 344 ? 38.542 -6.239 -21.299 1.00 47.38 344 GLU A O 1
ATOM 2726 N N . LYS A 1 345 ? 37.836 -4.774 -19.773 1.00 42.34 345 LYS A N 1
ATOM 2727 C CA . LYS A 1 345 ? 36.475 -5.339 -19.728 1.00 42.34 345 LYS A CA 1
ATOM 2728 C C . LYS A 1 345 ? 35.412 -4.332 -20.159 1.00 42.34 345 LYS A C 1
ATOM 2730 O O . LYS A 1 345 ? 34.949 -3.516 -19.375 1.00 42.34 345 LYS A O 1
ATOM 2735 N N . ARG A 1 346 ? 34.895 -4.494 -21.384 1.00 40.62 346 ARG A N 1
ATOM 2736 C CA . ARG A 1 346 ? 33.611 -3.918 -21.856 1.00 40.62 346 ARG A CA 1
ATOM 2737 C C . ARG A 1 346 ? 32.383 -4.536 -21.147 1.00 40.62 346 ARG A C 1
ATOM 2739 O O . ARG A 1 346 ? 31.367 -4.795 -21.784 1.00 40.62 346 ARG A O 1
ATOM 2746 N N . SER A 1 347 ? 32.470 -4.857 -19.857 1.00 36.72 347 SER A N 1
ATOM 2747 C CA . SER A 1 347 ? 31.355 -5.414 -19.081 1.00 36.72 347 SER A CA 1
ATOM 2748 C C . SER A 1 347 ? 30.869 -4.411 -18.032 1.00 36.72 347 SER A C 1
ATOM 2750 O O . SER A 1 347 ? 31.697 -3.738 -17.426 1.00 36.72 347 SER A O 1
ATOM 2752 N N . PRO A 1 348 ? 29.550 -4.324 -17.773 1.00 38.28 348 PRO A N 1
ATOM 2753 C CA . PRO A 1 348 ? 28.962 -3.426 -16.781 1.00 38.28 348 PRO A CA 1
ATOM 2754 C C . PRO A 1 348 ? 29.187 -3.981 -15.366 1.00 38.28 348 PRO A C 1
ATOM 2756 O O . PRO A 1 348 ? 28.274 -4.530 -14.746 1.00 38.28 348 PRO A O 1
ATOM 2759 N N . GLY A 1 349 ? 30.433 -3.921 -14.904 1.00 36.84 349 GLY A N 1
ATOM 2760 C CA . GLY A 1 349 ? 30.877 -4.288 -13.567 1.00 36.84 349 GLY A CA 1
ATOM 2761 C C . GLY A 1 349 ? 31.969 -3.316 -13.144 1.00 36.84 349 GLY A C 1
ATOM 2762 O O . GLY A 1 349 ? 33.010 -3.242 -13.788 1.00 36.84 349 GLY A O 1
ATOM 2763 N N . TRP A 1 350 ? 31.688 -2.537 -12.107 1.00 43.06 350 TRP A N 1
ATOM 2764 C CA . TRP A 1 350 ? 32.555 -1.483 -11.595 1.00 43.06 350 TRP A CA 1
ATOM 2765 C C . TRP A 1 350 ? 33.323 -2.009 -10.385 1.00 43.06 350 TRP A C 1
ATOM 2767 O O . TRP A 1 350 ? 32.688 -2.446 -9.427 1.00 43.06 350 TRP A O 1
ATOM 2777 N N . ASP A 1 351 ? 34.652 -1.910 -10.374 1.00 39.41 351 ASP A N 1
ATOM 2778 C CA . ASP A 1 351 ? 35.414 -2.006 -9.127 1.00 39.41 351 ASP A CA 1
ATOM 2779 C C . ASP A 1 351 ? 35.470 -0.611 -8.496 1.00 39.41 351 ASP A C 1
ATOM 2781 O O . ASP A 1 351 ? 36.365 0.192 -8.764 1.00 39.41 351 ASP A O 1
ATOM 2785 N N . VAL A 1 352 ? 34.484 -0.290 -7.651 1.00 41.47 352 VAL A N 1
ATOM 2786 C CA . VAL A 1 352 ? 34.571 0.890 -6.780 1.00 41.47 352 VAL A CA 1
ATOM 2787 C C . VAL A 1 352 ? 35.670 0.608 -5.763 1.00 41.47 352 VAL A C 1
ATOM 2789 O O . VAL A 1 352 ? 35.448 -0.033 -4.733 1.00 41.47 352 VAL A O 1
ATOM 2792 N N . THR A 1 353 ? 36.888 1.054 -6.060 1.00 41.84 353 THR A N 1
ATOM 2793 C CA . THR A 1 353 ? 38.046 0.848 -5.193 1.00 41.84 353 THR A CA 1
ATOM 2794 C C . THR A 1 353 ? 37.934 1.777 -3.984 1.00 41.84 353 THR A C 1
ATOM 2796 O O . THR A 1 353 ? 38.570 2.821 -3.896 1.00 41.84 353 THR A O 1
ATOM 2799 N N . ARG A 1 354 ? 37.120 1.387 -2.996 1.00 39.44 354 ARG A N 1
ATOM 2800 C CA . ARG A 1 354 ? 37.028 2.074 -1.695 1.00 39.44 354 ARG A CA 1
ATOM 2801 C C . ARG A 1 354 ? 38.352 2.029 -0.908 1.00 39.44 354 ARG A C 1
ATOM 2803 O O . ARG A 1 354 ? 38.491 2.738 0.077 1.00 39.44 354 ARG A O 1
ATOM 2810 N N . ASN A 1 355 ? 39.312 1.207 -1.346 1.00 37.03 355 ASN A N 1
ATOM 2811 C CA . ASN A 1 355 ? 40.459 0.754 -0.560 1.00 37.03 355 ASN A CA 1
ATOM 2812 C C . ASN A 1 355 ? 41.817 0.939 -1.264 1.00 37.03 355 ASN A C 1
ATOM 2814 O O . ASN A 1 355 ? 42.631 0.021 -1.257 1.00 37.03 355 ASN A O 1
ATOM 2818 N N . LEU A 1 356 ? 42.103 2.094 -1.873 1.00 42.31 356 LEU A N 1
ATOM 2819 C CA . LEU A 1 356 ? 43.495 2.380 -2.273 1.00 42.31 356 LEU A CA 1
ATOM 2820 C C . LEU A 1 356 ? 44.339 2.959 -1.127 1.00 42.31 356 LEU A C 1
ATOM 2822 O O . LEU A 1 356 ? 45.561 2.868 -1.162 1.00 42.31 356 LEU A O 1
ATOM 2826 N N . PHE A 1 357 ? 43.711 3.493 -0.079 1.00 40.31 357 PHE A N 1
ATOM 2827 C CA . PHE A 1 357 ? 44.410 4.096 1.052 1.00 40.31 357 PHE A CA 1
ATOM 2828 C C . PHE A 1 357 ? 43.754 3.608 2.350 1.00 40.31 357 PHE A C 1
ATOM 2830 O O . PHE A 1 357 ? 42.538 3.705 2.485 1.00 40.31 357 PHE A O 1
ATOM 2837 N N . GLY A 1 358 ? 44.537 3.022 3.265 1.00 35.94 358 GLY A N 1
ATOM 2838 C CA . GLY A 1 358 ? 44.056 2.455 4.535 1.00 35.94 358 GLY A CA 1
ATOM 2839 C C . GLY A 1 358 ? 43.221 3.430 5.379 1.00 35.94 358 GLY A C 1
ATOM 2840 O O . GLY A 1 358 ? 43.195 4.633 5.126 1.00 35.94 358 GLY A O 1
ATOM 2841 N N . SER A 1 359 ? 42.523 2.926 6.398 1.00 41.22 359 SER A N 1
ATOM 2842 C CA . SER A 1 359 ? 41.592 3.696 7.250 1.00 41.22 359 SER A CA 1
ATOM 2843 C C . SER A 1 359 ? 42.246 4.739 8.178 1.00 41.22 359 SER A C 1
ATOM 2845 O O . SER A 1 359 ? 41.585 5.318 9.036 1.00 41.22 359 SER A O 1
ATOM 2847 N N . ASP A 1 360 ? 43.547 4.949 8.050 1.00 45.31 360 ASP A N 1
ATOM 2848 C CA . ASP A 1 360 ? 44.383 5.847 8.827 1.00 45.31 360 ASP A CA 1
ATOM 2849 C C . ASP A 1 360 ? 44.160 7.324 8.408 1.00 45.31 360 ASP A C 1
ATOM 2851 O O . ASP A 1 360 ? 43.898 7.648 7.247 1.00 45.31 360 ASP A O 1
ATOM 2855 N N . GLU A 1 361 ? 44.301 8.278 9.335 1.00 44.91 361 GLU A N 1
ATOM 2856 C CA . GLU A 1 361 ? 44.108 9.718 9.047 1.00 44.91 361 GLU A CA 1
ATOM 2857 C C . GLU A 1 361 ? 45.066 10.263 7.966 1.00 44.91 361 GLU A C 1
ATOM 2859 O O . GLU A 1 361 ? 44.715 11.165 7.191 1.00 44.91 361 GLU A O 1
ATOM 2864 N N . GLY A 1 362 ? 46.278 9.701 7.887 1.00 47.16 362 GLY A N 1
ATOM 2865 C CA . GLY A 1 362 ? 47.286 10.078 6.894 1.00 47.16 362 GLY A CA 1
ATOM 2866 C C . GLY A 1 362 ? 46.888 9.690 5.467 1.00 47.16 362 GLY A C 1
ATOM 2867 O O . GLY A 1 362 ? 47.020 10.496 4.543 1.00 47.16 362 GLY A O 1
ATOM 2868 N N . SER A 1 363 ? 46.323 8.497 5.293 1.00 50.59 363 SER A N 1
ATOM 2869 C CA . SER A 1 363 ? 45.845 7.964 4.013 1.00 50.59 363 SER A CA 1
ATOM 2870 C C . SER A 1 363 ? 44.631 8.729 3.489 1.00 50.59 363 SER A C 1
ATOM 2872 O O . SER A 1 363 ? 44.578 9.072 2.308 1.00 50.59 363 SER A O 1
ATOM 2874 N N . LEU A 1 364 ? 43.691 9.090 4.368 1.00 52.53 364 LEU A N 1
ATOM 2875 C CA . LEU A 1 364 ? 42.531 9.914 4.007 1.00 52.53 364 LEU A CA 1
ATOM 2876 C C . LEU A 1 364 ? 42.931 11.330 3.564 1.00 52.53 364 LEU A C 1
ATOM 2878 O O . LEU A 1 364 ? 42.333 11.896 2.644 1.00 52.53 364 LEU A O 1
ATOM 2882 N N . THR A 1 365 ? 43.958 11.912 4.187 1.00 55.69 365 THR A N 1
ATOM 2883 C CA . THR A 1 365 ? 44.469 13.242 3.819 1.00 55.69 365 THR A CA 1
ATOM 2884 C C . THR A 1 365 ? 45.166 13.218 2.457 1.00 55.69 365 THR A C 1
ATOM 2886 O O . THR A 1 365 ? 44.918 14.097 1.625 1.00 55.69 365 THR A O 1
ATOM 2889 N N . ALA A 1 366 ? 45.981 12.191 2.197 1.00 56.19 366 ALA A N 1
ATOM 2890 C CA . ALA A 1 366 ? 46.609 11.964 0.896 1.00 56.19 366 ALA A CA 1
ATOM 2891 C C . ALA A 1 366 ? 45.557 11.770 -0.209 1.00 56.19 366 ALA A C 1
ATOM 2893 O O . ALA A 1 366 ? 45.611 12.442 -1.239 1.00 56.19 366 ALA A O 1
ATOM 2894 N N . TYR A 1 367 ? 44.533 10.958 0.059 1.00 59.00 367 TYR A N 1
ATOM 2895 C CA . TYR A 1 367 ? 43.414 10.724 -0.850 1.00 59.00 367 TYR A CA 1
ATOM 2896 C C . TYR A 1 367 ? 42.637 12.012 -1.187 1.00 59.00 367 TYR A C 1
ATOM 2898 O O . TYR A 1 367 ? 42.408 12.320 -2.358 1.00 59.00 367 TYR A O 1
ATOM 2906 N N . ARG A 1 368 ? 42.304 12.848 -0.191 1.00 61.25 368 ARG A N 1
ATOM 2907 C CA . ARG A 1 368 ? 41.644 14.150 -0.434 1.00 61.25 368 ARG A CA 1
ATOM 2908 C C . ARG A 1 368 ? 42.511 15.106 -1.259 1.00 61.25 368 ARG A C 1
ATOM 2910 O O . ARG A 1 368 ? 41.986 15.838 -2.102 1.00 61.25 368 ARG A O 1
ATOM 2917 N N . ASN A 1 369 ? 43.824 15.123 -1.028 1.00 64.38 369 ASN A N 1
ATOM 2918 C CA . ASN A 1 369 ? 44.758 15.951 -1.796 1.00 64.38 369 ASN A CA 1
ATOM 2919 C C . ASN A 1 369 ? 44.913 15.458 -3.239 1.00 64.38 369 ASN A C 1
ATOM 2921 O O . ASN A 1 369 ? 44.961 16.281 -4.157 1.00 64.38 369 ASN A O 1
ATOM 2925 N N . MET A 1 370 ? 44.908 14.141 -3.450 1.00 64.56 370 MET A N 1
ATOM 2926 C CA . MET A 1 370 ? 44.882 13.529 -4.775 1.00 64.56 370 MET A CA 1
ATOM 2927 C C . MET A 1 370 ? 43.623 13.957 -5.540 1.00 64.56 370 MET A C 1
ATOM 2929 O O . MET A 1 370 ? 43.741 14.528 -6.622 1.00 64.56 370 MET A O 1
ATOM 2933 N N . ILE A 1 371 ? 42.429 13.827 -4.946 1.00 62.97 371 ILE A N 1
ATOM 2934 C CA . ILE A 1 371 ? 41.168 14.267 -5.576 1.00 62.97 371 ILE A CA 1
ATOM 2935 C C . ILE A 1 371 ? 41.193 15.760 -5.927 1.00 62.97 371 ILE A C 1
ATOM 2937 O O . ILE A 1 371 ? 40.814 16.148 -7.033 1.00 62.97 371 ILE A O 1
ATOM 2941 N N . ARG A 1 372 ? 41.673 16.622 -5.020 1.00 67.38 372 ARG A N 1
ATOM 2942 C CA . ARG A 1 372 ? 41.816 18.064 -5.299 1.00 67.38 372 ARG A CA 1
ATOM 2943 C C . ARG A 1 372 ? 42.769 18.348 -6.462 1.00 67.38 372 ARG A C 1
ATOM 2945 O O . ARG A 1 372 ? 42.534 19.294 -7.210 1.00 67.38 372 ARG A O 1
ATOM 2952 N N . THR A 1 373 ? 43.835 17.567 -6.596 1.00 65.75 373 THR A N 1
ATOM 2953 C CA . THR A 1 373 ? 44.843 17.728 -7.653 1.00 65.75 373 THR A CA 1
ATOM 2954 C C . THR A 1 373 ? 44.312 17.259 -9.004 1.00 65.75 373 THR A C 1
ATOM 2956 O O . THR A 1 373 ? 44.473 17.974 -9.995 1.00 65.75 373 THR A O 1
ATOM 2959 N N . LEU A 1 374 ? 43.609 16.124 -9.020 1.00 62.94 374 LEU A N 1
ATOM 2960 C CA . LEU A 1 374 ? 42.937 15.567 -10.195 1.00 62.94 374 LEU A CA 1
ATOM 2961 C C . LEU A 1 374 ? 41.830 16.499 -10.715 1.00 62.94 374 LEU A C 1
ATOM 2963 O O . LEU A 1 374 ? 41.731 16.714 -11.917 1.00 62.94 374 LEU A O 1
ATOM 2967 N N . ARG A 1 375 ? 41.057 17.146 -9.829 1.00 64.69 375 ARG A N 1
ATOM 2968 C CA . ARG A 1 375 ? 40.070 18.174 -10.227 1.00 64.69 375 ARG A CA 1
ATOM 2969 C C . ARG A 1 375 ? 40.689 19.394 -10.908 1.00 64.69 375 ARG A C 1
ATOM 2971 O O . ARG A 1 375 ? 40.028 20.041 -11.710 1.00 64.69 375 ARG A O 1
ATOM 2978 N N . LYS A 1 376 ? 41.926 19.749 -10.552 1.00 69.25 376 LYS A N 1
ATOM 2979 C CA . LYS A 1 376 ? 42.640 20.893 -11.141 1.00 69.25 376 LYS A CA 1
ATOM 2980 C C . LYS A 1 376 ? 43.335 20.550 -12.459 1.00 69.25 376 LYS A C 1
ATOM 2982 O O . LYS A 1 376 ? 43.706 21.472 -13.174 1.00 69.25 376 LYS A O 1
ATOM 2987 N N . ASN A 1 377 ? 43.545 19.266 -12.755 1.00 64.62 377 ASN A N 1
ATOM 2988 C CA . ASN A 1 377 ? 44.304 18.798 -13.916 1.00 64.62 377 ASN A CA 1
ATOM 2989 C C . ASN A 1 377 ? 43.604 17.585 -14.560 1.00 64.62 377 ASN A C 1
ATOM 2991 O O . ASN A 1 377 ? 44.113 16.471 -14.435 1.00 64.62 377 ASN A O 1
ATOM 2995 N N . PRO A 1 378 ? 42.446 17.779 -15.217 1.00 56.25 378 PRO A N 1
ATOM 2996 C CA . PRO A 1 378 ? 41.647 16.681 -15.769 1.00 56.25 378 PRO A CA 1
ATOM 2997 C C . PRO A 1 378 ? 42.350 15.894 -16.891 1.00 56.25 378 PRO A C 1
ATOM 2999 O O . PRO A 1 378 ? 41.996 14.746 -17.125 1.00 56.25 378 PRO A O 1
ATOM 3002 N N . ASP A 1 379 ? 43.370 16.472 -17.535 1.00 57.75 379 ASP A N 1
ATOM 3003 C CA . ASP A 1 379 ? 44.058 15.873 -18.692 1.00 57.75 379 ASP A CA 1
ATOM 3004 C C . ASP A 1 379 ? 45.229 14.938 -18.316 1.00 57.75 379 ASP A C 1
ATOM 3006 O O . ASP A 1 379 ? 45.909 14.400 -19.190 1.00 57.75 379 ASP A O 1
ATOM 3010 N N . LYS A 1 380 ? 45.531 14.763 -17.021 1.00 56.84 380 LYS A N 1
ATOM 3011 C CA . LYS A 1 380 ? 46.625 13.889 -16.561 1.00 56.84 380 LYS A CA 1
ATOM 3012 C C . LYS A 1 380 ? 46.096 12.507 -16.200 1.00 56.84 380 LYS A C 1
ATOM 3014 O O . LYS A 1 380 ? 45.167 12.399 -15.412 1.00 56.84 380 LYS A O 1
ATOM 3019 N N . SER A 1 381 ? 46.736 11.447 -16.697 1.00 54.22 381 SER A N 1
ATOM 3020 C CA . SER A 1 381 ? 46.385 10.072 -16.308 1.00 54.22 381 SER A CA 1
ATOM 3021 C C . SER A 1 381 ? 46.516 9.875 -14.788 1.00 54.22 381 SER A C 1
ATOM 3023 O O . SER A 1 381 ? 47.509 10.297 -14.190 1.00 54.22 381 SER A O 1
ATOM 3025 N N . ALA A 1 382 ? 45.533 9.225 -14.152 1.00 48.59 382 ALA A N 1
ATOM 3026 C CA . ALA A 1 382 ? 45.589 8.917 -12.717 1.00 48.59 382 ALA A CA 1
ATOM 3027 C C . ALA A 1 382 ? 46.855 8.127 -12.354 1.00 48.59 382 ALA A C 1
ATOM 3029 O O . ALA A 1 382 ? 47.443 8.365 -11.306 1.00 48.59 382 ALA A O 1
ATOM 3030 N N . GLU A 1 383 ? 47.336 7.265 -13.253 1.00 45.50 383 GLU A N 1
ATOM 3031 C CA . GLU A 1 383 ? 48.587 6.518 -13.092 1.00 45.50 383 GLU A CA 1
ATOM 3032 C C . GLU A 1 383 ? 49.825 7.409 -12.884 1.00 45.50 383 GLU A C 1
ATOM 3034 O O . GLU A 1 383 ? 50.714 7.044 -12.119 1.00 45.50 383 GLU A O 1
ATOM 3039 N N . GLN A 1 384 ? 49.887 8.584 -13.522 1.00 51.78 384 GLN A N 1
ATOM 3040 C CA . GLN A 1 384 ? 50.985 9.550 -13.351 1.00 51.78 384 GLN A CA 1
ATOM 3041 C C . GLN A 1 384 ? 50.897 10.363 -12.053 1.00 51.78 384 GLN A C 1
ATOM 3043 O O . GLN A 1 384 ? 51.858 11.045 -11.708 1.00 51.78 384 GLN A O 1
ATOM 3048 N N . LEU A 1 385 ? 49.743 10.356 -11.381 1.00 49.38 385 LEU A N 1
ATOM 3049 C CA . LEU A 1 385 ? 49.504 11.070 -10.122 1.00 49.38 385 LEU A CA 1
ATOM 3050 C C . LEU A 1 385 ? 49.453 10.129 -8.906 1.00 49.38 385 LEU A C 1
ATOM 3052 O O . LEU A 1 385 ? 49.584 10.602 -7.780 1.00 49.38 385 LEU A O 1
ATOM 3056 N N . ILE A 1 386 ? 49.232 8.830 -9.136 1.00 48.03 386 ILE A N 1
ATOM 3057 C CA . ILE A 1 386 ? 49.252 7.763 -8.125 1.00 48.03 386 ILE A CA 1
ATOM 3058 C C . ILE A 1 386 ? 50.681 7.234 -7.891 1.00 48.03 386 ILE A C 1
ATOM 3060 O O . ILE A 1 386 ? 50.995 6.867 -6.758 1.00 48.03 386 ILE A O 1
ATOM 3064 N N . LYS A 1 387 ? 51.531 7.187 -8.930 1.00 45.47 387 LYS A N 1
ATOM 3065 C CA . LYS A 1 387 ? 52.987 6.969 -8.797 1.00 45.47 387 LYS A CA 1
ATOM 3066 C C . LYS A 1 387 ? 53.669 8.213 -8.246 1.00 45.47 387 LYS A C 1
ATOM 3068 O O . LYS A 1 387 ? 54.610 8.029 -7.442 1.00 45.47 387 LYS A O 1
#

Radius of gyration: 26.52 Å; chains: 1; bounding box: 82×48×71 Å

pLDDT: mean 80.48, std 18.12, range [28.66, 98.5]

Sequence (387 aa):
EILGWGGYWAWDPVENASFIPWLTGTAFIHSVIVTERRAMLKAWSFGLIIVTYCMTVVGTFLVRSGIIESVHAFGDTGVKLPFYFFMGVVFFGSLLLLLWRLPLLRSERKLESLVSREGVFLFNNLILLAIALVTMVITFWPVITETIYGNAGQQTFGADAYTMINAPLFLALLFLMGVGPILGWRQNSFRQIVRNFTLPTAVASLVLVGYTGYLYRHDLFKSTDSAETITVLVSHVRVLLQVLLLPVCAFTFVTVLQEFHAGALARKRSTSEGYLRAMMGVTLQNRRRYGGYIVHVGMLLVAVGMYYSSFYDIEGAVTAEPGGYAVLDDKNARESYLVYFDTEKRSPGWDVTRNLFGSDEGSLTAYRNMIRTLRKNPDKSAEQLIK

Secondary structure (DSSP, 8-state):
----S-SSS--SHHHHHHHHHHHHHHHHHHHHHHHHHHS--HHHHHHHHHHHHHHHHHHHHHHHH-SS--TT-----S-HHHHHHHHHHHHHHHHHHHHHHGGGG--SS----SSSHHHHHHHHHHHHHHHHHHHHHHHHHHHHHHHHHSSS------HHHHHHHHHHHHHHHHHHHHHHHHSPSS---HHHHHHHHHHHHHHHHHHHHHHHHHHHHTT-------S-HHHHHHHHHHHHHHHHHHHHHHHHHHHHHHHHHHHHHHHHHHH---HHHHHHHHHHHSHHHHHHHHHHHHHHHHHHHHHHHHHH---------TT-EEEEEETTTTEEEEEE--TT--SS-----TTSS-SSHHHHHHHHHHHHHHHH-TTS-HHHHH-

Foldseek 3Di:
DDPVADADDPQFLLSLLVVLLVLLVVLLLLQVVCCVPAVPCQLVSLVSVLVSVLSNLVSVCCQACPLDDGPNRPDHPVCNVVSVVVSCCSNVVSVVVSVVCVVVSDRPDDQQDCLALVVLSVVLSVLSVVLSVVSVCQSCQQVVCCVPPVPVHRDHDGNLVNCLRNLVSVLVNLLSLLSNLQGHHRDDDPVSVCVLQVVLQVQLVVCLVVVVVVCVVLVVQPADPDPDPVSNVSSVSVNVSLSRLVSSLSSNLVSLVVSLQVQLVVQCVVPVDDSVVSSVVSCVVPVSVNVSSVVSNVVSVVSVVSSVVVSPDQDDDDDDDQQAWDWRQDPNVRDIFIWGHHRPDPDPDGDRCPDPFDPDPVRVVLVVVLVVVCVVPVPDRSVVSVD